Protein AF-0000000083391528 (afdb_homodimer)

Organism: Coprinellus micaceus (NCBI:txid71717)

pLDDT: mean 95.0, std 5.49, range [57.72, 98.94]

Foldseek 3Di:
DDPVLLPPAA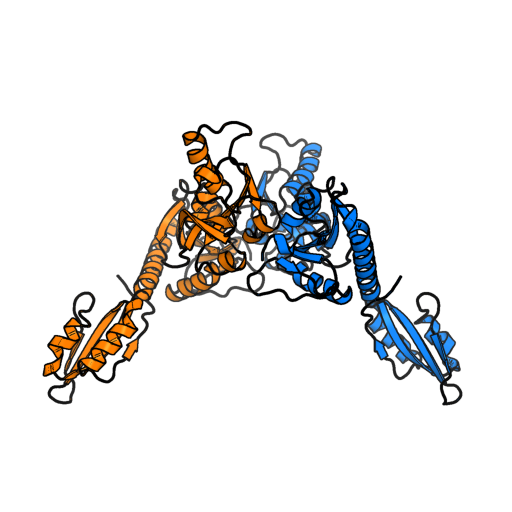EEEAAQDDPRRVVVVLLCVLLVFAWDDDPPDQWTATDPGSHIYGHDHLLCFLVCQLVPVHFKYKHKPLSCVLNVNVVFKDFLDFQPAPKWFWFKKAAPPDPDQAVLSQFQWEEEEQSQVLVCVVSVVSCVVVVQDDNSGYHYHYDNDPRLCCVVVVNGRIYIDIGDPCPVNVVSRMDGRGTSDIMGMTMMHTPDDDDVVCVVVVVSSSQSSVFQSVLQQKKKKKWKDFLVLCVVLCVLAQAPPGWDWADDPPPRMIMTIHIDGPVCVVVSVVSCVVSPIPPMDIGRGSGDRD/DDPVLLPPAAEEEAAQDDPRRVVVVLLCVLLVFAWDDDPPDQWTATDPGSHIYGHDHLLCFLVCQLVPVHFKYKHKPLSCVLNVNVVFKDFLDFQPAPKWFWFKKAAPPDPDQAVLSQFQWEEEEQSQVLVCVVQVVSCVVVVQDDNSGYHYHYDNDPRLCCVVVVNGRIYIDIGDPCPVQVVSRMDGRGTSDIMGMTMMHTPDDDDVVCVVVVVSSSQSSVFQSVLQQKKKKKWKDFLVLCVVLCVLAQAPPGWDWADDPPPRMIMIIHIDGPVCVVVSVVSCVVSPIHPMDIGRGSGDRD

Secondary structure (DSSP, 8-state):
--HHHHTTPEEEEEE-SHHHHHHHHHHHHHTT--B---TT-SEEEBSSSSEEEEEE-GGGHHHHHHTTSSSEEEEEHHHHHHTT-TTTEEEEEE-S-S-EEEEEEEETTSS--SHHHHTTSEEEES-HHHHHHHHHHHHHHHT--GGGS-EEEE-SS-GGGTTTTTS-SEEEEEESSSHHHHHTTEEEEEEEEEE-EEEEEESS-S-GGGHHHHHHHHHHHHHHHHHHTEEEEEEEEEGGGHHHHHHH---SS--EEEE-SSTTEEEEEEEEEGGGHHHHHHHHHHTT-EEEEEEE------/--HHHHTTPEEEEEE-SHHHHHHHHHHHHHTT--B---TT-SEEEBSSSSEEEEEE-GGGHHHHHHTTSSSEEEEEHHHHHHTT-TTTEEEEEE-S-S-EEEEEEEETTSS--SHHHHTTSEEEES-HHHHHHHHHHHHHHHT--GGGS-EEEE-SS-GGGTTTTTS-SEEEEEESSSHHHHHTTEEEEEEEEEE-EEEEEESS-S-GGGHHHHHHHHHHHHHHHHHHTEEEEEEEEEGGGHHHHHHH---SS--EEEE-SSTTEEEEEEEEEGGGHHHHHHHHHHTT-EEEEEEE------

Sequence (604 aa):
MHAETLKGRLLFAIPKKGRLYEKCMTLLAGADIQFRRPNRLDVCVALNHPIALVFLPAADIPSFVGKGNVDLGITGHDVILEAGMENYVTEELRLGFGKCALQVQVPEESSIKTVEQLAGKRVVTSFENLSEKYFGDIDARLGFQGEGKTKIEYVGGSVEAACSLGLADGIVDLVESGETMRAAGLHAISTVLETEAVLIRSTTIKHPEHQSIINLITKRIAGVIAASKYVVIEYNVRRSGLEVTTRITPGRRAPTISALEEPDWCAVSAMVEKKKSAQVMDELVKAGAEDILVFNLDNCRVMHAETLKGRLLFAIPKKGRLYEKCMTLLAGADIQFRRPNRLDVCVALNHPIALVFLPAADIPSFVGKGNVDLGITGHDVILEAGMENYVTEELRLGFGKCALQVQVPEESSIKTVEQLAGKRVVTSFENLSEKYFGDIDARLGFQGEGKTKIEYVGGSVEAACSLGLADGIVDLVESGETMRAAGLHAISTVLETEAVLIRSTTIKHPEHQSIINLITKRIAGVIAASKYVVIEYNVRRSGLEVTTRITPGRRAPTISALEEPDWCAVSAMVEKKKSAQVMDELVKAGAEDILVFNLDNCRV

InterPro domains:
  IPR001348 ATP phosphoribosyltransferase HisG [PTHR21403] (5-301)
  IPR011322 Nitrogen regulatory PII-like, alpha/beta [SSF54913] (229-301)
  IPR013115 Histidine biosynthesis HisG, C-terminal [PF08029] (227-299)
  IPR013115 Histidine biosynthesis HisG, C-terminal [TIGR03455] (207-301)
  IPR013820 ATP phosphoribosyltransferase, catalytic domain [PF01634] (58-221)
  IPR013820 ATP phosphoribosyltransferase, catalytic domain [TIGR00070] (11-200)
  IPR015867 Nitrogen regulatory protein PII/ATP phosphoribosyltransferase, C-terminal [G3DSA:3.30.70.120] (230-296)
  IPR018198 ATP phosphoribosyltransferase, conserved site [PS01316] (160-181)
  IPR020621 ATP phosphoribosyltransferase HisG, long form [MF_00079] (9-302)

Structure (mmCIF, N/CA/C/O backbone):
data_AF-0000000083391528-model_v1
#
loop_
_entity.id
_entity.type
_entity.pdbx_description
1 polymer 'ATP phosphoribosyltransferase'
#
loop_
_atom_site.group_PDB
_atom_site.id
_atom_site.type_symbol
_atom_site.label_atom_id
_atom_site.label_alt_id
_atom_site.label_comp_id
_atom_site.label_asym_id
_atom_site.label_entity_id
_atom_site.label_seq_id
_atom_site.pdbx_PDB_ins_code
_atom_site.Cartn_x
_atom_site.Cartn_y
_atom_site.Cartn_z
_atom_site.occupancy
_atom_site.B_iso_or_equiv
_atom_site.auth_seq_id
_atom_site.auth_comp_id
_atom_site.auth_asym_id
_atom_site.auth_atom_id
_atom_site.pdbx_PDB_model_num
ATOM 1 N N . MET A 1 1 ? 21.672 6.172 -6.066 1 57.72 1 MET A N 1
ATOM 2 C CA . MET A 1 1 ? 22.25 7.402 -5.516 1 57.72 1 MET A CA 1
ATOM 3 C C . MET A 1 1 ? 23.281 7.09 -4.441 1 57.72 1 MET A C 1
ATOM 5 O O . MET A 1 1 ? 23.094 6.176 -3.639 1 57.72 1 MET A O 1
ATOM 9 N N . HIS A 1 2 ? 24.5 7.578 -4.594 1 62.72 2 HIS A N 1
ATOM 10 C CA . HIS A 1 2 ? 25.609 7.289 -3.701 1 62.72 2 HIS A CA 1
ATOM 11 C C . HIS A 1 2 ? 25.422 7.957 -2.344 1 62.72 2 HIS A C 1
ATOM 13 O O . HIS A 1 2 ? 24.906 9.078 -2.268 1 62.72 2 HIS A O 1
ATOM 19 N N . ALA A 1 3 ? 25.516 7.18 -1.235 1 61.66 3 ALA A N 1
ATOM 20 C CA . ALA A 1 3 ? 25.453 7.688 0.133 1 61.66 3 ALA A CA 1
ATOM 21 C C . ALA A 1 3 ? 26.172 9.031 0.245 1 61.66 3 ALA A C 1
ATOM 23 O O . ALA A 1 3 ? 25.734 9.906 1.005 1 61.66 3 ALA A O 1
ATOM 24 N N . GLU A 1 4 ? 27.109 9.203 -0.591 1 70.25 4 GLU A N 1
ATOM 25 C CA . GLU A 1 4 ? 27.922 10.422 -0.565 1 70.25 4 GLU A CA 1
ATOM 26 C C . GLU A 1 4 ? 27.094 11.633 -1.006 1 70.25 4 GLU A C 1
ATOM 28 O O . GLU A 1 4 ? 27.344 12.758 -0.563 1 70.25 4 GLU A O 1
ATOM 33 N N . THR A 1 5 ? 26.078 11.297 -1.724 1 79.44 5 THR A N 1
ATOM 34 C CA . THR A 1 5 ? 25.25 12.383 -2.246 1 79.44 5 THR A CA 1
ATOM 35 C C . THR A 1 5 ? 24.359 12.961 -1.15 1 79.44 5 THR A C 1
ATOM 37 O O . THR A 1 5 ? 23.938 14.117 -1.229 1 79.44 5 THR A O 1
ATOM 40 N N . LEU A 1 6 ? 24.219 12.227 -0.09 1 87.81 6 LEU A N 1
ATOM 41 C CA . LEU A 1 6 ? 23.297 12.633 0.957 1 87.81 6 LEU A CA 1
ATOM 42 C C . LEU A 1 6 ? 24.031 13.305 2.109 1 87.81 6 LEU A C 1
ATOM 44 O O . LEU A 1 6 ? 23.422 13.93 2.973 1 87.81 6 LEU A O 1
ATOM 48 N N . LYS A 1 7 ? 25.359 13.258 2.008 1 85.88 7 LYS A N 1
ATOM 49 C CA . LYS A 1 7 ? 26.156 13.797 3.107 1 85.88 7 LYS A CA 1
ATOM 50 C C . LYS A 1 7 ? 25.938 15.297 3.273 1 85.88 7 LYS A C 1
ATOM 52 O O . LYS A 1 7 ? 25.953 16.047 2.293 1 85.88 7 LYS A O 1
ATOM 57 N N . GLY A 1 8 ? 25.625 15.711 4.5 1 90.44 8 GLY A N 1
ATOM 58 C CA . GLY A 1 8 ? 25.469 17.125 4.832 1 90.44 8 GLY A CA 1
ATOM 59 C C . GLY A 1 8 ? 24.094 17.656 4.504 1 90.44 8 GLY A C 1
ATOM 60 O O . GLY A 1 8 ? 23.797 18.828 4.785 1 90.44 8 GLY A O 1
ATOM 61 N N . ARG A 1 9 ? 23.297 16.859 3.951 1 95.56 9 ARG A N 1
ATOM 62 C CA . ARG A 1 9 ? 21.984 17.328 3.559 1 95.56 9 ARG A CA 1
ATOM 63 C C . ARG A 1 9 ? 20.938 16.984 4.617 1 95.56 9 ARG A C 1
ATOM 65 O O . ARG A 1 9 ? 21.031 15.953 5.281 1 95.56 9 ARG A O 1
ATOM 72 N N . LEU A 1 10 ? 20 17.922 4.793 1 97.38 10 LEU A N 1
ATOM 73 C CA . LEU A 1 10 ? 18.828 17.625 5.609 1 97.38 10 LEU A CA 1
ATOM 74 C C . LEU A 1 10 ? 17.938 16.594 4.934 1 97.38 10 LEU A C 1
ATOM 76 O O . LEU A 1 10 ? 17.578 16.734 3.766 1 97.38 10 LEU A O 1
ATOM 80 N N . LEU A 1 11 ? 17.672 15.523 5.613 1 97.06 11 LEU A N 1
ATOM 81 C CA . LEU A 1 11 ? 16.781 14.5 5.078 1 97.06 11 LEU A CA 1
ATOM 82 C C . LEU A 1 11 ? 15.336 14.812 5.43 1 97.06 11 LEU A C 1
ATOM 84 O O . LEU A 1 11 ? 15 15 6.602 1 97.06 11 LEU A O 1
ATOM 88 N N . PHE A 1 12 ? 14.492 14.922 4.43 1 98.38 12 PHE A N 1
ATOM 89 C CA . PHE A 1 12 ? 13.086 15.273 4.559 1 98.38 12 PHE A CA 1
ATOM 90 C C . PHE A 1 12 ? 12.195 14.164 4.012 1 98.38 12 PHE A C 1
ATOM 92 O O . PHE A 1 12 ? 12.086 13.992 2.797 1 98.38 12 PHE A O 1
ATOM 99 N N . ALA A 1 13 ? 11.508 13.43 4.902 1 98.31 13 ALA A N 1
ATOM 100 C CA . ALA A 1 13 ? 10.695 12.289 4.512 1 98.31 13 ALA A CA 1
ATOM 101 C C . ALA A 1 13 ? 9.305 12.734 4.055 1 98.31 13 ALA A C 1
ATOM 103 O O . ALA A 1 13 ? 8.625 13.484 4.758 1 98.31 13 ALA A O 1
ATOM 104 N N . ILE A 1 14 ? 8.898 12.234 2.871 1 98.38 14 ILE A N 1
ATOM 105 C CA . ILE A 1 14 ? 7.621 12.547 2.248 1 98.38 14 ILE A CA 1
ATOM 106 C C . ILE A 1 14 ? 6.859 11.25 1.96 1 98.38 14 ILE A C 1
ATOM 108 O O . ILE A 1 14 ? 7.441 10.273 1.477 1 98.38 14 ILE A O 1
ATOM 112 N N . PRO A 1 15 ? 5.527 11.203 2.312 1 97.94 15 PRO A N 1
ATOM 113 C CA . PRO A 1 15 ? 4.762 10.031 1.884 1 97.94 15 PRO A CA 1
ATOM 114 C C . PRO A 1 15 ? 4.914 9.734 0.394 1 97.94 15 PRO A C 1
ATOM 116 O O . PRO A 1 15 ? 4.789 10.641 -0.434 1 97.94 15 PRO A O 1
ATOM 119 N N . LYS A 1 16 ? 5.125 8.469 -0.006 1 96.06 16 LYS A N 1
ATOM 120 C CA . LYS A 1 16 ? 5.52 8.141 -1.374 1 96.06 16 LYS A CA 1
ATOM 121 C C . LYS A 1 16 ? 4.301 7.926 -2.264 1 96.06 16 LYS A C 1
ATOM 123 O O . LYS A 1 16 ? 4.41 7.93 -3.49 1 96.06 16 LYS A O 1
ATOM 128 N N . LYS A 1 17 ? 3.146 7.707 -1.682 1 92.06 17 LYS A N 1
ATOM 129 C CA . LYS A 1 17 ? 1.958 7.441 -2.484 1 92.06 17 LYS A CA 1
ATOM 130 C C . LYS A 1 17 ? 0.688 7.84 -1.738 1 92.06 17 LYS A C 1
ATOM 132 O O . LYS A 1 17 ? 0.744 8.219 -0.567 1 92.06 17 LYS A O 1
ATOM 137 N N . GLY A 1 18 ? -0.388 7.84 -2.502 1 88.56 18 GLY A N 1
ATOM 138 C CA . GLY A 1 18 ? -1.688 8.078 -1.896 1 88.56 18 GLY A CA 1
ATOM 139 C C . GLY A 1 18 ? -2.07 9.539 -1.853 1 88.56 18 GLY A C 1
ATOM 140 O O . GLY A 1 18 ? -1.408 10.383 -2.467 1 88.56 18 GLY A O 1
ATOM 141 N N . ARG A 1 19 ? -3.113 9.875 -1.077 1 86.25 19 ARG A N 1
ATOM 142 C CA . ARG A 1 19 ? -3.691 11.219 -1.027 1 86.25 19 ARG A CA 1
ATOM 143 C C . ARG A 1 19 ? -2.736 12.203 -0.362 1 86.25 19 ARG A C 1
ATOM 145 O O . ARG A 1 19 ? -2.678 13.375 -0.744 1 86.25 19 ARG A O 1
ATOM 152 N N . LEU A 1 20 ? -1.975 11.672 0.569 1 95.38 20 LEU A N 1
ATOM 153 C CA . LEU A 1 20 ? -1.032 12.555 1.243 1 95.38 20 LEU A CA 1
ATOM 154 C C . LEU A 1 20 ? 0.076 12.992 0.292 1 95.38 20 LEU A C 1
ATOM 156 O O . LEU A 1 20 ? 0.534 14.133 0.35 1 95.38 20 LEU A O 1
ATOM 160 N N . TYR A 1 21 ? 0.462 12.086 -0.618 1 96.62 21 TYR A N 1
ATOM 161 C CA . TYR A 1 21 ? 1.57 12.359 -1.526 1 96.62 21 TYR A CA 1
ATOM 162 C C . TYR A 1 21 ? 1.265 13.555 -2.416 1 96.62 21 TYR A C 1
ATOM 164 O O . TYR A 1 21 ? 2.074 14.484 -2.521 1 96.62 21 TYR A O 1
ATOM 172 N N . GLU A 1 22 ? 0.07 13.578 -3.004 1 94.81 22 GLU A N 1
ATOM 173 C CA . GLU A 1 22 ? -0.307 14.641 -3.934 1 94.81 22 GLU A CA 1
ATOM 174 C C . GLU A 1 22 ? -0.333 16 -3.24 1 94.81 22 GLU A C 1
ATOM 176 O O . GLU A 1 22 ? 0.142 17 -3.791 1 94.81 22 GLU A O 1
ATOM 181 N N . LYS A 1 23 ? -0.872 16.047 -2.094 1 95.94 23 LYS A N 1
ATOM 182 C CA . LYS A 1 23 ? -0.938 17.281 -1.324 1 95.94 23 LYS A CA 1
ATOM 183 C C . LYS A 1 23 ? 0.451 17.719 -0.872 1 95.94 23 LYS A C 1
ATOM 185 O O . LYS A 1 23 ? 0.744 18.922 -0.825 1 95.94 23 LYS A O 1
ATOM 190 N N . CYS A 1 24 ? 1.301 16.781 -0.585 1 97.75 24 CYS A N 1
ATOM 191 C CA . CYS A 1 24 ? 2.67 17.094 -0.185 1 97.75 24 CYS A CA 1
ATOM 192 C C . CYS A 1 24 ? 3.449 17.703 -1.339 1 97.75 24 CYS A C 1
ATOM 194 O O . CYS A 1 24 ? 4.23 18.641 -1.138 1 97.75 24 CYS A O 1
ATOM 196 N N . MET A 1 25 ? 3.209 17.203 -2.537 1 96.56 25 MET A N 1
ATOM 197 C CA . MET A 1 25 ? 3.895 17.75 -3.703 1 96.56 25 MET A CA 1
ATOM 198 C C . MET A 1 25 ? 3.537 19.219 -3.906 1 96.56 25 MET A C 1
ATOM 200 O O . MET A 1 25 ? 4.41 20.047 -4.18 1 96.56 25 MET A O 1
ATOM 204 N N . THR A 1 26 ? 2.295 19.531 -3.711 1 94.19 26 THR A N 1
ATOM 205 C CA . THR A 1 26 ? 1.833 20.906 -3.834 1 94.19 26 THR A CA 1
ATOM 206 C C . THR A 1 26 ? 2.443 21.781 -2.742 1 94.19 26 THR A C 1
ATOM 208 O O . THR A 1 26 ? 2.857 22.906 -3.006 1 94.19 26 THR A O 1
ATOM 211 N N . LEU A 1 27 ? 2.465 21.266 -1.608 1 96.38 27 LEU A N 1
ATOM 212 C CA . LEU A 1 27 ? 3.02 21.984 -0.462 1 96.38 27 LEU A CA 1
ATOM 213 C C . LEU A 1 27 ? 4.496 22.297 -0.681 1 96.38 27 LEU A C 1
ATOM 215 O O . LEU A 1 27 ? 4.941 23.406 -0.416 1 96.38 27 LEU A O 1
ATOM 219 N N . LEU A 1 28 ? 5.277 21.297 -1.131 1 97.31 28 LEU A N 1
ATOM 220 C CA . LEU A 1 28 ? 6.703 21.469 -1.373 1 97.31 28 LEU A CA 1
ATOM 221 C C . LEU A 1 28 ? 6.945 22.516 -2.459 1 97.31 28 LEU A C 1
ATOM 223 O O . LEU A 1 28 ? 7.855 23.344 -2.342 1 97.31 28 LEU A O 1
ATOM 227 N N . ALA A 1 29 ? 6.141 22.422 -3.484 1 95.62 29 ALA A N 1
ATOM 228 C CA . ALA A 1 29 ? 6.246 23.422 -4.551 1 95.62 29 ALA A CA 1
ATOM 229 C C . ALA A 1 29 ? 5.988 24.828 -4.016 1 95.62 29 ALA A C 1
ATOM 231 O O . ALA A 1 29 ? 6.73 25.766 -4.328 1 95.62 29 ALA A O 1
ATOM 232 N N . GLY A 1 30 ? 4.988 25 -3.246 1 94.25 30 GLY A N 1
ATOM 233 C CA . GLY A 1 30 ? 4.668 26.297 -2.645 1 94.25 30 GLY A CA 1
ATOM 234 C C . GLY A 1 30 ? 5.75 26.797 -1.709 1 94.25 30 GLY A C 1
ATOM 235 O O . GLY A 1 30 ? 5.938 28 -1.566 1 94.25 30 GLY A O 1
ATOM 236 N N . ALA A 1 31 ? 6.406 25.891 -1.106 1 95.81 31 ALA A N 1
ATOM 237 C CA . ALA A 1 31 ? 7.469 26.25 -0.169 1 95.81 31 ALA A CA 1
ATOM 238 C C . ALA A 1 31 ? 8.797 26.438 -0.895 1 95.81 31 ALA A C 1
ATOM 240 O O . ALA A 1 31 ? 9.844 26.594 -0.258 1 95.81 31 ALA A O 1
ATOM 241 N N . ASP A 1 32 ? 8.773 26.359 -2.182 1 95.94 32 ASP A N 1
ATOM 242 C CA . ASP A 1 32 ? 9.922 26.594 -3.049 1 95.94 32 ASP A CA 1
ATOM 243 C C . ASP A 1 32 ? 11.016 25.562 -2.795 1 95.94 32 ASP A C 1
ATOM 245 O O . ASP A 1 32 ? 12.172 25.922 -2.576 1 95.94 32 ASP A O 1
ATOM 249 N N . ILE A 1 33 ? 10.625 24.375 -2.646 1 97.19 33 ILE A N 1
ATOM 250 C CA . ILE A 1 33 ? 11.547 23.25 -2.674 1 97.19 33 ILE A CA 1
ATOM 251 C C . ILE A 1 33 ? 11.516 22.578 -4.047 1 97.19 33 ILE A C 1
ATOM 253 O O . ILE A 1 33 ? 10.547 21.906 -4.391 1 97.19 33 ILE A O 1
ATOM 257 N N . GLN A 1 34 ? 12.562 22.828 -4.738 1 97.44 34 GLN A N 1
ATOM 258 C CA . GLN A 1 34 ? 12.625 22.391 -6.129 1 97.44 34 GLN A CA 1
ATOM 259 C C . GLN A 1 34 ? 13.422 21.094 -6.262 1 97.44 34 GLN A C 1
ATOM 261 O O . GLN A 1 34 ? 14.516 20.969 -5.711 1 97.44 34 GLN A O 1
ATOM 266 N N . PHE A 1 35 ? 12.836 20.109 -6.965 1 96.12 35 PHE A N 1
ATOM 267 C CA . PHE A 1 35 ? 13.516 18.828 -7.152 1 96.12 35 PHE A CA 1
ATOM 268 C C . PHE A 1 35 ? 12.961 18.109 -8.375 1 96.12 35 PHE A C 1
ATOM 270 O O . PHE A 1 35 ? 11.922 18.469 -8.906 1 96.12 35 PHE A O 1
ATOM 277 N N . ARG A 1 36 ? 13.734 17.25 -8.867 1 93.62 36 ARG A N 1
ATOM 278 C CA . ARG A 1 36 ? 13.32 16.297 -9.891 1 93.62 36 ARG A CA 1
ATOM 279 C C . ARG A 1 36 ? 13.398 14.859 -9.367 1 93.62 36 ARG A C 1
ATOM 281 O O . ARG A 1 36 ? 14.492 14.352 -9.109 1 93.62 36 ARG A O 1
ATOM 288 N N . ARG A 1 37 ? 12.266 14.312 -9.18 1 90.62 37 ARG A N 1
ATOM 289 C CA . ARG A 1 37 ? 12.25 12.93 -8.695 1 90.62 37 ARG A CA 1
ATOM 290 C C . ARG A 1 37 ? 12.43 11.953 -9.852 1 90.62 37 ARG A C 1
ATOM 292 O O . ARG A 1 37 ? 11.57 11.844 -10.719 1 90.62 37 ARG A 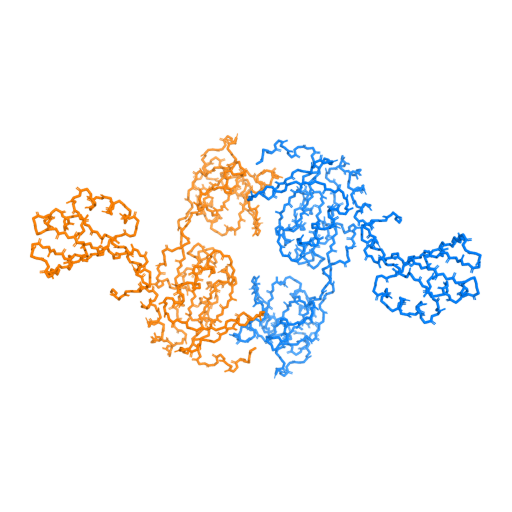O 1
ATOM 299 N N . PRO A 1 38 ? 13.602 11.297 -9.922 1 86 38 PRO A N 1
ATOM 300 C CA . PRO A 1 38 ? 13.773 10.273 -10.961 1 86 38 PRO A CA 1
ATOM 301 C C . PRO A 1 38 ? 12.797 9.109 -10.805 1 86 38 PRO A C 1
ATOM 303 O O . PRO A 1 38 ? 12.359 8.812 -9.688 1 86 38 PRO A O 1
ATOM 306 N N . ASN A 1 39 ? 12.578 8.523 -11.977 1 84.62 39 ASN A N 1
ATOM 307 C CA . ASN A 1 39 ? 11.719 7.344 -11.961 1 84.62 39 ASN A CA 1
ATOM 308 C C . ASN A 1 39 ? 12.352 6.207 -11.156 1 84.62 39 ASN A C 1
ATOM 310 O O . ASN A 1 39 ? 13.57 6.027 -11.18 1 84.62 39 ASN A O 1
ATOM 314 N N . ARG A 1 40 ? 11.742 5.523 -10.367 1 81.12 40 ARG A N 1
ATOM 315 C CA . ARG A 1 40 ? 12.117 4.281 -9.695 1 81.12 40 ARG A CA 1
ATOM 316 C C . ARG A 1 40 ? 12.945 4.562 -8.445 1 81.12 40 ARG A C 1
ATOM 318 O O . ARG A 1 40 ? 13.469 3.639 -7.824 1 81.12 40 ARG A O 1
ATOM 325 N N . LEU A 1 41 ? 13.242 5.914 -8.195 1 88.5 41 LEU A N 1
ATOM 326 C CA . LEU A 1 41 ? 14.039 6.199 -7.004 1 88.5 41 LEU A CA 1
ATOM 327 C C . LEU A 1 41 ? 13.18 6.824 -5.914 1 88.5 41 LEU A C 1
ATOM 329 O O . LEU A 1 41 ? 12.336 7.684 -6.195 1 88.5 41 LEU A O 1
ATOM 333 N N . ASP A 1 42 ? 13.539 6.387 -4.699 1 93.62 42 ASP A N 1
ATOM 334 C CA . ASP A 1 42 ? 12.781 6.898 -3.561 1 93.62 42 ASP A CA 1
ATOM 335 C C . ASP A 1 42 ? 13.586 7.957 -2.805 1 93.62 42 ASP A C 1
ATOM 337 O O . ASP A 1 42 ? 13.258 8.289 -1.662 1 93.62 42 ASP A O 1
ATOM 341 N N . VAL A 1 43 ? 14.648 8.43 -3.373 1 93.62 43 VAL A N 1
ATOM 342 C CA . VAL A 1 43 ? 15.438 9.516 -2.807 1 93.62 43 VAL A CA 1
ATOM 343 C C . VAL A 1 43 ? 15.852 10.484 -3.912 1 93.62 43 VAL A C 1
ATOM 345 O O . VAL A 1 43 ? 16.234 10.062 -5.008 1 93.62 43 VAL A O 1
ATOM 348 N N . CYS A 1 44 ? 15.766 11.758 -3.656 1 94.19 44 CYS A N 1
ATOM 349 C CA . CYS A 1 44 ? 16.281 12.75 -4.586 1 94.19 44 CYS A CA 1
ATOM 350 C C . CYS A 1 44 ? 16.734 14 -3.842 1 94.19 44 CYS A C 1
ATOM 352 O O . CYS A 1 44 ? 16.406 14.195 -2.672 1 94.19 44 CYS A O 1
ATOM 354 N N . VAL A 1 45 ? 17.562 14.766 -4.484 1 94.56 45 VAL A N 1
ATOM 355 C CA . VAL A 1 45 ? 18.125 15.961 -3.873 1 94.56 45 VAL A CA 1
ATOM 356 C C . VAL A 1 45 ? 17.406 17.203 -4.398 1 94.56 45 VAL A C 1
ATOM 358 O O . VAL A 1 45 ? 17.078 17.281 -5.582 1 94.56 45 VAL A O 1
ATOM 361 N N . ALA A 1 46 ? 17.156 18.078 -3.5 1 96.44 46 ALA A N 1
ATOM 362 C CA . ALA A 1 46 ? 16.609 19.375 -3.916 1 96.44 46 ALA A CA 1
ATOM 363 C C . ALA A 1 46 ? 17.641 20.172 -4.699 1 96.44 46 ALA A C 1
ATOM 365 O O . ALA A 1 46 ? 18.828 20.094 -4.43 1 96.44 46 ALA A O 1
ATOM 366 N N . LEU A 1 47 ? 17.188 21 -5.586 1 96.25 47 LEU A N 1
ATOM 367 C CA . LEU A 1 47 ? 18.047 21.766 -6.473 1 96.25 47 LEU A CA 1
ATOM 368 C C . LEU A 1 47 ? 18.469 23.078 -5.812 1 96.25 47 LEU A C 1
ATOM 370 O O . LEU A 1 47 ? 19.531 23.609 -6.121 1 96.25 47 LEU A O 1
ATOM 374 N N . ASN A 1 48 ? 17.75 23.578 -4.934 1 97.19 48 ASN A N 1
ATOM 375 C CA . ASN A 1 48 ? 17.953 24.953 -4.473 1 97.19 48 ASN A CA 1
ATOM 376 C C . ASN A 1 48 ? 18.188 25.016 -2.969 1 97.19 48 ASN A C 1
ATOM 378 O O . ASN A 1 48 ? 18.422 26.078 -2.414 1 97.19 48 ASN A O 1
ATOM 382 N N . HIS A 1 49 ? 18.109 23.859 -2.234 1 96.5 49 HIS A N 1
ATOM 383 C CA . HIS A 1 49 ? 18.391 23.766 -0.809 1 96.5 49 HIS A CA 1
ATOM 384 C C . HIS A 1 49 ? 19.25 22.531 -0.504 1 96.5 49 HIS A C 1
ATOM 386 O O . HIS A 1 49 ? 19.25 21.562 -1.272 1 96.5 49 HIS A O 1
ATOM 392 N N . PRO A 1 50 ? 20.016 22.609 0.527 1 96.88 50 PRO A N 1
ATOM 393 C CA . PRO A 1 50 ? 20.734 21.406 0.952 1 96.88 50 PRO A CA 1
ATOM 394 C C . PRO A 1 50 ? 19.812 20.375 1.619 1 96.88 50 PRO A C 1
ATOM 396 O O . PRO A 1 50 ? 20.031 20.031 2.783 1 96.88 50 PRO A O 1
ATOM 399 N N . ILE A 1 51 ? 18.875 19.922 0.87 1 97.56 51 ILE A N 1
ATOM 400 C CA . ILE A 1 51 ? 17.844 19 1.321 1 97.56 51 ILE A CA 1
ATOM 401 C C . ILE A 1 51 ? 17.812 17.781 0.399 1 97.56 51 ILE A C 1
ATOM 403 O O . ILE A 1 51 ? 17.953 17.906 -0.818 1 97.56 51 ILE A O 1
ATOM 407 N N . ALA A 1 52 ? 17.75 16.625 0.977 1 96.94 52 ALA A N 1
ATOM 408 C CA . ALA A 1 52 ? 17.391 15.414 0.252 1 96.94 52 ALA A CA 1
ATOM 409 C C . ALA A 1 52 ? 15.992 14.945 0.643 1 96.94 52 ALA A C 1
ATOM 411 O O . ALA A 1 52 ? 15.672 14.844 1.83 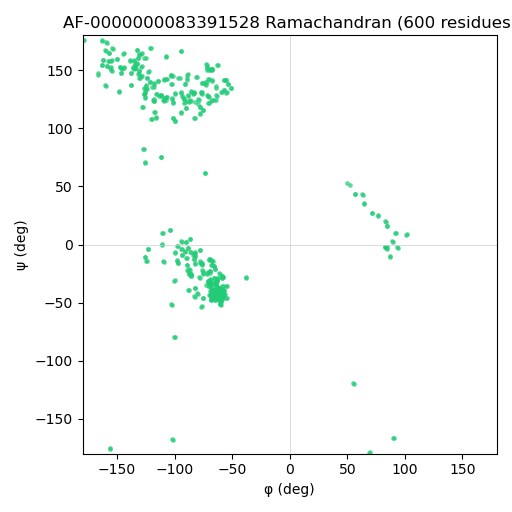1 96.94 52 ALA A O 1
ATOM 412 N N . LEU A 1 53 ? 15.164 14.773 -0.358 1 97.44 53 LEU A N 1
ATOM 413 C CA . LEU A 1 53 ? 13.836 14.227 -0.13 1 97.44 53 LEU A CA 1
ATOM 414 C C . LEU A 1 53 ? 13.859 12.703 -0.137 1 97.44 53 LEU A C 1
ATOM 416 O O . LEU A 1 53 ? 14.492 12.094 -1.001 1 97.44 53 LEU A O 1
ATOM 420 N N . VAL A 1 54 ? 13.25 12.109 0.853 1 96.62 54 VAL A N 1
ATOM 421 C CA . VAL A 1 54 ? 13.148 10.656 0.987 1 96.62 54 VAL A CA 1
ATOM 422 C C . VAL A 1 54 ? 11.68 10.242 0.949 1 96.62 54 VAL A C 1
ATOM 424 O O . VAL A 1 54 ? 10.914 10.57 1.852 1 96.62 54 VAL A O 1
ATOM 427 N N . PHE A 1 55 ? 11.32 9.531 -0.061 1 97.06 55 PHE A N 1
ATOM 428 C CA . PHE A 1 55 ? 9.938 9.102 -0.229 1 97.06 55 PHE A CA 1
ATOM 429 C C . PHE A 1 55 ? 9.711 7.75 0.442 1 97.06 55 PHE A C 1
ATOM 431 O O . PHE A 1 55 ? 10.266 6.734 0.018 1 97.06 55 PHE A O 1
ATOM 438 N N . LEU A 1 56 ? 8.82 7.695 1.456 1 97 56 LEU A N 1
ATOM 439 C CA . LEU A 1 56 ? 8.578 6.523 2.289 1 97 56 LEU A CA 1
ATOM 440 C C . LEU A 1 56 ? 7.086 6.273 2.465 1 97 56 LEU A C 1
ATOM 442 O O . LEU A 1 56 ? 6.277 7.191 2.305 1 97 56 LEU A O 1
ATOM 446 N N . PRO A 1 57 ? 6.746 4.977 2.74 1 96.44 57 PRO A N 1
ATOM 447 C CA . PRO A 1 57 ? 5.387 4.809 3.266 1 96.44 57 PRO A CA 1
ATOM 448 C C . PRO A 1 57 ? 5.117 5.684 4.484 1 96.44 57 PRO A C 1
ATOM 450 O O . PRO A 1 57 ? 5.957 5.773 5.387 1 96.44 57 PRO A O 1
ATOM 453 N N . ALA A 1 58 ? 3.949 6.27 4.504 1 97.5 58 ALA A N 1
ATOM 454 C CA . ALA A 1 58 ? 3.594 7.188 5.586 1 97.5 58 ALA A CA 1
ATOM 455 C C . ALA A 1 58 ? 3.758 6.52 6.949 1 97.5 58 ALA A C 1
ATOM 457 O O . ALA A 1 58 ? 4.211 7.148 7.906 1 97.5 58 ALA A O 1
ATOM 458 N N . ALA A 1 59 ? 3.451 5.25 6.996 1 96.88 59 ALA A N 1
ATOM 459 C CA . ALA A 1 59 ? 3.434 4.488 8.242 1 96.88 59 ALA A CA 1
ATOM 460 C C . ALA A 1 59 ? 4.832 4.387 8.844 1 96.88 59 ALA A C 1
ATOM 462 O O . ALA A 1 59 ? 4.984 4.191 10.055 1 96.88 59 ALA A O 1
ATOM 463 N N . ASP A 1 60 ? 5.906 4.574 8.086 1 97.06 60 ASP A N 1
ATOM 464 C CA . ASP A 1 60 ? 7.277 4.387 8.547 1 97.06 60 ASP A CA 1
ATOM 465 C C . ASP A 1 60 ? 7.906 5.711 8.969 1 97.06 60 ASP A C 1
ATOM 467 O O . ASP A 1 60 ? 8.914 5.73 9.68 1 97.06 60 ASP A O 1
ATOM 471 N N . ILE A 1 61 ? 7.344 6.77 8.594 1 98.25 61 ILE A N 1
ATOM 472 C CA . ILE A 1 61 ? 7.965 8.086 8.711 1 98.25 61 ILE A CA 1
ATOM 473 C C . ILE A 1 61 ? 8.148 8.445 10.18 1 98.25 61 ILE A C 1
ATOM 475 O O . ILE A 1 61 ? 9.211 8.922 10.578 1 98.25 61 ILE A O 1
ATOM 479 N N . PRO A 1 62 ? 7.191 8.164 11.07 1 98.38 62 PRO A N 1
ATOM 480 C CA . PRO A 1 62 ? 7.41 8.516 12.477 1 98.38 62 PRO A CA 1
ATOM 481 C C . PRO A 1 62 ? 8.648 7.855 13.07 1 98.38 62 PRO A C 1
ATOM 483 O O . PRO A 1 62 ? 9.414 8.5 13.789 1 98.38 62 PRO A O 1
ATOM 486 N N . SER A 1 63 ? 8.844 6.641 12.758 1 96.38 63 SER A N 1
ATOM 487 C CA . SER A 1 63 ? 9.977 5.91 13.312 1 96.38 63 SER A CA 1
ATOM 488 C C . SER A 1 63 ? 11.297 6.449 12.773 1 96.38 63 SER A C 1
ATOM 490 O O . SER A 1 63 ? 12.25 6.645 13.531 1 96.38 63 SER A O 1
ATOM 492 N N . PHE A 1 64 ? 11.367 6.727 11.484 1 96.31 64 PHE A N 1
ATOM 493 C CA . PHE A 1 64 ? 12.578 7.246 10.867 1 96.31 64 PHE A CA 1
ATOM 494 C C . PHE A 1 64 ? 12.945 8.602 11.453 1 96.31 64 PHE A C 1
ATOM 496 O O . PHE A 1 64 ? 14.125 8.891 11.688 1 96.31 64 PHE A O 1
ATOM 503 N N . VAL A 1 65 ? 11.945 9.383 11.672 1 97.31 65 VAL A N 1
ATOM 504 C CA . VAL A 1 65 ? 12.172 10.719 12.219 1 97.31 65 VAL A CA 1
ATOM 505 C C . VAL A 1 65 ? 12.492 10.625 13.703 1 97.31 65 VAL A C 1
ATOM 507 O O . VAL A 1 65 ? 13.469 11.227 14.172 1 97.31 65 VAL A O 1
ATOM 510 N N . GLY A 1 66 ? 11.719 9.844 14.398 1 96.75 66 GLY A N 1
ATOM 511 C CA . GLY A 1 66 ? 11.898 9.719 15.836 1 96.75 66 GLY A CA 1
ATOM 512 C C . GLY A 1 66 ? 13.25 9.156 16.219 1 96.75 66 GLY A C 1
ATOM 513 O O . GLY A 1 66 ? 13.859 9.594 17.203 1 96.75 66 GLY A O 1
ATOM 514 N N . LYS A 1 67 ? 13.734 8.219 15.438 1 92.81 67 LYS A N 1
ATOM 515 C CA . LYS A 1 67 ? 15.008 7.57 15.727 1 92.81 67 LYS A CA 1
ATOM 516 C C . LYS A 1 67 ? 16.172 8.422 15.234 1 92.81 67 LYS A C 1
ATOM 518 O O . LYS A 1 67 ? 17.344 8.109 15.516 1 92.81 67 LYS A O 1
ATOM 523 N N . GLY A 1 68 ? 15.867 9.422 14.492 1 92.56 68 GLY A N 1
ATOM 524 C CA . GLY A 1 68 ? 16.891 10.367 14.078 1 92.56 68 GLY A CA 1
ATOM 525 C C . GLY A 1 68 ? 17.531 10.016 12.75 1 92.56 68 GLY A C 1
ATOM 526 O O . GLY A 1 68 ? 18.531 10.633 12.352 1 92.56 68 GLY A O 1
ATOM 527 N N . ASN A 1 69 ? 17 9.062 12.016 1 91.12 69 ASN A N 1
ATOM 528 C CA . ASN A 1 69 ? 17.516 8.68 10.711 1 91.12 69 ASN A CA 1
ATOM 529 C C . ASN A 1 69 ? 17.141 9.703 9.641 1 91.12 69 ASN A C 1
ATOM 531 O O . ASN A 1 69 ? 17.797 9.781 8.594 1 91.12 69 ASN A O 1
ATOM 535 N N . VAL A 1 70 ? 16.078 10.43 9.875 1 95.44 70 VAL A N 1
ATOM 536 C CA . VAL A 1 70 ? 15.57 11.5 9.023 1 95.44 70 VAL A CA 1
ATOM 537 C C . VAL A 1 70 ? 15.273 12.734 9.867 1 95.44 70 VAL A C 1
ATOM 539 O O . VAL A 1 70 ? 14.883 12.617 11.031 1 95.44 70 VAL A O 1
ATOM 542 N N . ASP A 1 71 ? 15.469 13.875 9.305 1 97 71 ASP A N 1
ATOM 543 C CA . ASP A 1 71 ? 15.438 15.094 10.102 1 97 71 ASP A CA 1
ATOM 544 C C . ASP A 1 71 ? 14.023 15.656 10.195 1 97 71 ASP A C 1
ATOM 546 O O . ASP A 1 71 ? 13.648 16.234 11.219 1 97 71 ASP A O 1
ATOM 550 N N . LEU A 1 72 ? 13.305 15.602 9.141 1 98 72 LEU A N 1
ATOM 551 C CA . LEU A 1 72 ? 11.953 16.141 8.992 1 98 72 LEU A CA 1
ATOM 552 C C . LEU A 1 72 ? 11.055 15.156 8.266 1 98 72 LEU A C 1
ATOM 554 O O . LEU A 1 72 ? 11.531 14.328 7.477 1 98 72 LEU A O 1
ATOM 558 N N . GLY A 1 73 ? 9.789 15.203 8.531 1 98.56 73 GLY A N 1
ATOM 559 C CA . GLY A 1 73 ? 8.867 14.328 7.828 1 98.56 73 GLY A CA 1
ATOM 560 C C . GLY A 1 73 ? 7.434 14.828 7.844 1 98.56 73 GLY A C 1
ATOM 561 O O . GLY A 1 73 ? 7.062 15.633 8.695 1 98.56 73 GLY A O 1
ATOM 562 N N . ILE A 1 74 ? 6.691 14.461 6.875 1 98.81 74 ILE A N 1
ATOM 563 C CA . ILE A 1 74 ? 5.25 14.68 6.844 1 98.81 74 ILE A CA 1
ATOM 564 C C . ILE A 1 74 ? 4.523 13.336 6.953 1 98.81 74 ILE A C 1
ATOM 566 O O . ILE A 1 74 ? 4.855 12.383 6.25 1 98.81 74 ILE A O 1
ATOM 570 N N . THR A 1 75 ? 3.617 13.219 7.836 1 98.62 75 THR A N 1
ATOM 571 C CA . THR A 1 75 ? 2.779 12.039 8.023 1 98.62 75 THR A CA 1
ATOM 572 C C . THR A 1 75 ? 1.471 12.406 8.711 1 98.62 75 THR A C 1
ATOM 574 O O . THR A 1 75 ? 1.129 13.586 8.82 1 98.62 75 THR A O 1
ATOM 577 N N . GLY A 1 76 ? 0.691 11.445 9.023 1 98.5 76 GLY A N 1
ATOM 578 C CA . GLY A 1 76 ? -0.531 11.688 9.773 1 98.5 76 GLY A CA 1
ATOM 579 C C . GLY A 1 76 ? -0.333 11.633 11.273 1 98.5 76 GLY A C 1
ATOM 580 O O . GLY A 1 76 ? 0.443 10.82 11.773 1 98.5 76 GLY A O 1
ATOM 581 N N . HIS A 1 77 ? -1.109 12.492 11.945 1 98.75 77 HIS A N 1
ATOM 582 C CA . HIS A 1 77 ? -1.101 12.438 13.406 1 98.75 77 HIS A CA 1
ATOM 583 C C . HIS A 1 77 ? -1.489 11.047 13.906 1 98.75 77 HIS A C 1
ATOM 585 O O . HIS A 1 77 ? -0.914 10.555 14.875 1 98.75 77 HIS A O 1
ATOM 591 N N . ASP A 1 78 ? -2.459 10.438 13.25 1 98.56 78 ASP A N 1
ATOM 592 C CA . ASP A 1 78 ? -2.893 9.086 13.578 1 98.56 78 ASP A CA 1
ATOM 593 C C . ASP A 1 78 ? -1.739 8.094 13.438 1 98.56 78 ASP A C 1
ATOM 595 O O . ASP A 1 78 ? -1.602 7.176 14.25 1 98.56 78 ASP A O 1
ATOM 599 N N . VAL A 1 79 ? -0.92 8.281 12.445 1 98.31 79 VAL A N 1
ATOM 600 C CA . VAL A 1 79 ? 0.181 7.375 12.141 1 98.31 79 VAL A CA 1
ATOM 601 C C . VAL A 1 79 ? 1.23 7.445 13.25 1 98.31 79 VAL A C 1
ATOM 603 O O . VAL A 1 79 ? 1.787 6.418 13.648 1 98.31 79 VAL A O 1
ATOM 606 N N . ILE A 1 80 ? 1.505 8.633 13.758 1 98.75 80 ILE A N 1
ATOM 607 C CA . ILE A 1 80 ? 2.459 8.836 14.836 1 98.75 80 ILE A CA 1
ATOM 608 C C . ILE A 1 80 ? 2.016 8.047 16.078 1 98.75 80 ILE A C 1
ATOM 610 O O . ILE A 1 80 ? 2.807 7.316 16.672 1 98.75 80 ILE A O 1
ATOM 614 N N . LEU A 1 81 ? 0.751 8.219 16.406 1 98.69 81 LEU A N 1
ATOM 615 C CA . LEU A 1 81 ? 0.206 7.574 17.594 1 98.69 81 LEU A CA 1
ATOM 616 C C . LEU A 1 81 ? 0.176 6.059 17.422 1 98.69 81 LEU A C 1
ATOM 618 O O . LEU A 1 81 ? 0.519 5.316 18.344 1 98.69 81 LEU A O 1
ATOM 622 N N . GLU A 1 82 ? -0.232 5.559 16.266 1 98.56 82 GLU A N 1
ATOM 623 C CA . GLU A 1 82 ? -0.281 4.125 16 1 98.56 82 GLU A CA 1
ATOM 624 C C . GLU A 1 82 ? 1.102 3.49 16.125 1 98.56 82 GLU A C 1
ATOM 626 O O . GLU A 1 82 ? 1.23 2.355 16.594 1 98.56 82 GLU A O 1
ATOM 631 N N . ALA A 1 83 ? 2.109 4.277 15.664 1 97.69 83 ALA A N 1
ATOM 632 C CA . ALA A 1 83 ? 3.482 3.779 15.695 1 97.69 83 ALA A CA 1
ATOM 633 C C . ALA A 1 83 ? 4.066 3.881 17.109 1 97.69 83 ALA A C 1
ATOM 635 O O . ALA A 1 83 ? 5.188 3.428 17.344 1 97.69 83 ALA A O 1
ATOM 636 N N . GLY A 1 84 ? 3.373 4.445 18.047 1 97.94 84 GLY A N 1
ATOM 637 C CA . GLY A 1 84 ? 3.881 4.648 19.391 1 97.94 84 GLY A CA 1
ATOM 638 C C . GLY A 1 84 ? 5.062 5.602 19.453 1 97.94 84 GLY A C 1
ATOM 639 O O . GLY A 1 84 ? 5.988 5.406 20.234 1 97.94 84 GLY A O 1
ATOM 640 N N . MET A 1 85 ? 5.047 6.609 18.594 1 98 85 MET A N 1
ATOM 641 C CA . MET A 1 85 ? 6.219 7.465 18.453 1 98 85 MET A CA 1
ATOM 642 C C . MET A 1 85 ? 5.953 8.859 19.016 1 98 85 MET A C 1
ATOM 644 O O . MET A 1 85 ? 6.75 9.773 18.812 1 98 85 MET A O 1
ATOM 648 N N . GLU A 1 86 ? 4.848 9.055 19.703 1 97.56 86 GLU A N 1
ATOM 649 C CA . GLU A 1 86 ? 4.426 10.375 20.156 1 97.56 86 GLU A CA 1
ATOM 650 C C . GLU A 1 86 ? 5.477 11.008 21.062 1 97.56 86 GLU A C 1
ATOM 652 O O . GLU A 1 86 ? 5.609 12.234 21.094 1 97.56 86 GLU A O 1
ATOM 657 N N . ASN A 1 87 ? 6.285 10.219 21.766 1 97.62 87 ASN A N 1
ATOM 658 C CA . ASN A 1 87 ? 7.297 10.766 22.656 1 97.62 87 ASN A CA 1
ATOM 659 C C . ASN A 1 87 ? 8.633 10.969 21.953 1 97.62 87 ASN A C 1
ATOM 661 O O . ASN A 1 87 ? 9.555 11.555 22.516 1 97.62 87 ASN A O 1
ATOM 665 N N . TYR A 1 88 ? 8.711 10.547 20.766 1 97.81 88 TYR A N 1
ATOM 666 C CA . TYR A 1 88 ? 9.984 10.578 20.047 1 97.81 88 TYR A CA 1
ATOM 667 C C . TYR A 1 88 ? 9.961 11.617 18.938 1 97.81 88 TYR A C 1
ATOM 669 O O . TYR A 1 88 ? 11.008 11.992 18.406 1 97.81 88 TYR A O 1
ATOM 677 N N . VAL A 1 89 ? 8.758 12.086 18.625 1 98.06 89 VAL A N 1
ATOM 678 C CA . VAL A 1 89 ? 8.656 13.102 17.578 1 98.06 89 VAL A CA 1
ATOM 679 C C . VAL A 1 89 ? 7.961 14.344 18.125 1 98.06 89 VAL A C 1
ATOM 681 O O . VAL A 1 89 ? 7.141 14.25 19.047 1 98.06 89 VAL A O 1
ATOM 684 N N . THR A 1 90 ? 8.328 15.484 17.609 1 97.75 90 THR A N 1
ATOM 685 C CA . THR A 1 90 ? 7.668 16.766 17.844 1 97.75 90 THR A CA 1
ATOM 686 C C . THR A 1 90 ? 6.902 17.219 16.609 1 97.75 90 THR A C 1
ATOM 688 O O . THR A 1 90 ? 7.461 17.25 15.508 1 97.75 90 THR A O 1
ATOM 691 N N . GLU A 1 91 ? 5.613 17.484 16.781 1 97.81 91 GLU A N 1
ATOM 692 C CA . GLU A 1 91 ? 4.836 18.047 15.68 1 97.81 91 GLU A CA 1
ATOM 693 C C . GLU A 1 91 ? 5.109 19.547 15.531 1 97.81 91 GLU A C 1
ATOM 695 O O . GLU A 1 91 ? 4.699 20.344 16.375 1 97.81 91 GLU A O 1
ATOM 700 N N . GLU A 1 92 ? 5.723 19.938 14.469 1 96.31 92 GLU A N 1
ATOM 701 C CA . GLU A 1 92 ? 6.102 21.312 14.219 1 96.31 92 GLU A CA 1
ATOM 702 C C . GLU A 1 92 ? 4.91 22.125 13.719 1 96.31 92 GLU A C 1
ATOM 704 O O . GLU A 1 92 ? 4.785 23.312 14.031 1 96.31 92 GLU A O 1
ATOM 709 N N . LEU A 1 93 ? 4.168 21.516 12.836 1 96.75 93 LEU A N 1
ATOM 710 C CA . LEU A 1 93 ? 3.072 22.219 12.18 1 96.75 93 LEU A CA 1
ATOM 711 C C . LEU A 1 93 ? 1.937 21.266 11.844 1 96.75 93 LEU A C 1
ATOM 713 O O . LEU A 1 93 ? 2.176 20.172 11.344 1 96.75 93 LEU A O 1
ATOM 717 N N . ARG A 1 94 ? 0.73 21.656 12.188 1 96.94 94 ARG A N 1
ATOM 718 C CA . ARG A 1 94 ? -0.443 21.047 11.578 1 96.94 94 ARG A CA 1
ATOM 719 C C . ARG A 1 94 ? -0.665 21.562 10.164 1 96.94 94 ARG A C 1
ATOM 721 O O . ARG A 1 94 ? -0.656 22.781 9.938 1 96.94 94 ARG A O 1
ATOM 728 N N . LEU A 1 95 ? -0.876 20.719 9.203 1 97.19 95 LEU A N 1
ATOM 729 C CA . LEU A 1 95 ? -0.738 21.125 7.809 1 97.19 95 LEU A CA 1
ATOM 730 C C . LEU A 1 95 ? -2.098 21.469 7.203 1 97.19 95 LEU A C 1
ATOM 732 O O . LEU A 1 95 ? -2.174 22 6.094 1 97.19 95 LEU A O 1
ATOM 736 N N . GLY A 1 96 ? -3.146 21.078 7.887 1 93 96 GLY A N 1
ATOM 737 C CA . GLY A 1 96 ? -4.473 21.516 7.484 1 93 96 GLY A CA 1
ATOM 738 C C . GLY A 1 96 ? -5.066 20.672 6.371 1 93 96 GLY A C 1
ATOM 739 O O . GLY A 1 96 ? -6.168 20.953 5.895 1 93 96 GLY A O 1
ATOM 740 N N . PHE A 1 97 ? -4.375 19.703 5.855 1 94.44 97 PHE A N 1
ATOM 741 C CA . PHE A 1 97 ? -4.938 18.766 4.891 1 94.44 97 PHE A CA 1
ATOM 742 C C . PHE A 1 97 ? -4.867 17.344 5.414 1 94.44 97 PHE A C 1
ATOM 744 O O . PHE A 1 97 ? -4.293 17.094 6.477 1 94.44 97 PHE A O 1
ATOM 751 N N . GLY A 1 98 ? -5.559 16.484 4.691 1 95.25 98 GLY A N 1
ATOM 752 C CA . GLY A 1 98 ? -5.637 15.109 5.164 1 95.25 98 GLY A CA 1
ATOM 753 C C . GLY A 1 98 ? -6.5 14.953 6.398 1 95.25 98 GLY A C 1
ATOM 754 O O . GLY A 1 98 ? -6.25 14.078 7.234 1 95.25 98 GLY A O 1
ATOM 755 N N . LYS A 1 99 ? -7.406 15.797 6.543 1 96.12 99 LYS A N 1
ATOM 756 C CA . LYS A 1 99 ? -8.312 15.742 7.691 1 96.12 99 LYS A CA 1
ATOM 757 C C . LYS A 1 99 ? -9.266 14.555 7.574 1 96.12 99 LYS A C 1
ATOM 759 O O . LYS A 1 99 ? -9.914 14.375 6.543 1 96.12 99 LYS A O 1
ATOM 764 N N . CYS A 1 100 ? -9.305 13.773 8.617 1 97.12 100 CYS A N 1
ATOM 765 C CA . CYS A 1 100 ? -10.234 12.648 8.703 1 97.12 100 CYS A CA 1
ATOM 766 C C . CYS A 1 100 ? -10.367 12.164 10.141 1 97.12 100 CYS A C 1
ATOM 768 O O . CYS A 1 100 ? -9.836 12.781 11.062 1 97.12 100 CYS A O 1
ATOM 770 N N . ALA A 1 101 ? -11.242 11.227 10.32 1 98.62 101 ALA A N 1
ATOM 771 C CA . ALA A 1 101 ? -11.492 10.695 11.656 1 98.62 101 ALA A CA 1
ATOM 772 C C . ALA A 1 101 ? -11.328 9.18 11.688 1 98.62 101 ALA A C 1
ATOM 774 O O . ALA A 1 101 ? -11.773 8.484 10.773 1 98.62 101 ALA A O 1
ATOM 775 N N . LEU A 1 102 ? -10.555 8.734 12.688 1 98.81 102 LEU A N 1
ATOM 776 C CA . LEU A 1 102 ? -10.547 7.305 12.977 1 98.81 102 LEU A CA 1
ATOM 777 C C . LEU A 1 102 ? -11.797 6.906 13.766 1 98.81 102 LEU A C 1
ATOM 779 O O . LEU A 1 102 ? -11.977 7.336 14.906 1 98.81 102 LEU A O 1
ATOM 783 N N . GLN A 1 103 ? -12.609 6.016 13.172 1 98.88 103 GLN A N 1
ATOM 784 C CA . GLN A 1 103 ? -13.914 5.793 13.773 1 98.88 103 GLN A CA 1
ATOM 785 C C . GLN A 1 103 ? -14.203 4.301 13.938 1 98.88 103 GLN A C 1
ATOM 787 O O . GLN A 1 103 ? -13.703 3.482 13.164 1 98.88 103 GLN A O 1
ATOM 792 N N . VAL A 1 104 ? -14.977 3.986 14.977 1 98.94 104 VAL A N 1
ATOM 793 C CA . VAL A 1 104 ? -15.562 2.662 15.156 1 98.94 104 VAL A CA 1
ATOM 794 C C . VAL A 1 104 ? -16.797 2.525 14.273 1 98.94 104 VAL A C 1
ATOM 796 O O . VAL A 1 104 ? -17.688 3.377 14.312 1 98.94 104 VAL A O 1
ATOM 799 N N . GLN A 1 105 ? -16.812 1.508 13.445 1 98.81 105 GLN A N 1
ATOM 800 C CA . GLN A 1 105 ? -17.906 1.312 12.492 1 98.81 105 GLN A CA 1
ATOM 801 C C . GLN A 1 105 ? -18.547 -0.064 12.664 1 98.81 105 GLN A C 1
ATOM 803 O O . GLN A 1 105 ? -17.844 -1.047 12.938 1 98.81 105 GLN A O 1
ATOM 808 N N . VAL A 1 106 ? -19.844 -0.137 12.5 1 98.69 106 VAL A N 1
ATOM 809 C CA . VAL A 1 106 ? -20.578 -1.397 12.547 1 98.69 106 VAL A CA 1
ATOM 810 C C . VAL A 1 106 ? -21.578 -1.459 11.391 1 98.69 106 VAL A C 1
ATOM 812 O O . VAL A 1 106 ? -21.922 -0.429 10.805 1 98.69 106 VAL A O 1
ATOM 815 N N . PRO A 1 107 ? -21.984 -2.668 11.039 1 97.81 107 PRO A N 1
ATOM 816 C CA . PRO A 1 107 ? -23.016 -2.764 10 1 97.81 107 PRO A CA 1
ATOM 817 C C . PRO A 1 107 ? -24.281 -1.997 10.352 1 97.81 107 PRO A C 1
ATOM 819 O O . PRO A 1 107 ? -24.703 -2.004 11.516 1 97.81 107 PRO A O 1
ATOM 822 N N . GLU A 1 108 ? -24.875 -1.362 9.344 1 97 108 GLU A N 1
ATOM 823 C CA . GLU A 1 108 ? -26.109 -0.612 9.539 1 97 108 GLU A CA 1
ATOM 824 C C . GLU A 1 108 ? -27.219 -1.506 10.086 1 97 108 GLU A C 1
ATOM 826 O O . GLU A 1 108 ? -28.031 -1.068 10.906 1 97 108 GLU A O 1
ATOM 831 N N . GLU A 1 109 ? -27.234 -2.658 9.688 1 94.81 109 GLU A N 1
ATOM 832 C CA . GLU A 1 109 ? -28.312 -3.578 10.039 1 94.81 109 GLU A CA 1
ATOM 833 C C . GLU A 1 109 ? -28.031 -4.262 11.375 1 94.81 109 GLU A C 1
ATOM 835 O O . GLU A 1 109 ? -28.891 -4.977 11.898 1 94.81 109 GLU A O 1
ATOM 840 N N . SER A 1 110 ? -26.859 -4.016 11.898 1 95.56 110 SER A N 1
ATOM 841 C CA . SER A 1 110 ? -26.484 -4.66 13.156 1 95.56 110 SER A CA 1
ATOM 842 C C . SER A 1 110 ? -27.266 -4.066 14.32 1 95.56 110 SER A C 1
ATOM 844 O O . SER A 1 110 ? -27.672 -2.906 14.281 1 95.56 110 SER A O 1
ATOM 846 N N . SER A 1 111 ? -27.469 -4.863 15.375 1 96.94 111 SER A N 1
ATOM 847 C CA . SER A 1 111 ? -28.109 -4.387 16.609 1 96.94 111 SER A CA 1
ATOM 848 C C . SER A 1 111 ? -27.125 -3.578 17.453 1 96.94 111 SER A C 1
ATOM 850 O O . SER A 1 111 ? -27.531 -2.896 18.391 1 96.94 111 SER A O 1
ATOM 852 N N . ILE A 1 112 ? -25.875 -3.707 17.156 1 98.06 112 ILE A N 1
ATOM 853 C CA . ILE A 1 112 ? -24.859 -2.955 17.859 1 98.06 112 ILE A CA 1
ATOM 854 C C . ILE A 1 112 ? -24.938 -1.479 17.484 1 98.06 112 ILE A C 1
ATOM 856 O O . ILE A 1 112 ? -24.797 -1.126 16.312 1 98.06 112 ILE A O 1
ATOM 860 N N . LYS A 1 113 ? -25.141 -0.628 18.594 1 97.44 113 LYS A N 1
ATOM 861 C CA . LYS A 1 113 ? -25.312 0.794 18.297 1 97.44 113 LYS A CA 1
ATOM 862 C C . LYS A 1 113 ? -24.297 1.634 19.078 1 97.44 113 LYS A C 1
ATOM 864 O O . LYS A 1 113 ? -24.094 2.812 18.781 1 97.44 113 LYS A O 1
ATOM 869 N N . THR A 1 114 ? -23.688 1.001 20.062 1 98.31 114 THR A N 1
ATOM 870 C CA . THR A 1 114 ? -22.719 1.711 20.891 1 98.31 114 THR A CA 1
ATOM 871 C C . THR A 1 114 ? -21.422 0.907 21.016 1 98.31 114 THR A C 1
ATOM 873 O O . THR A 1 114 ? -21.406 -0.292 20.719 1 98.31 114 THR A O 1
ATOM 876 N N . VAL A 1 115 ? -20.391 1.585 21.438 1 98.62 115 VAL A N 1
ATOM 877 C CA . VAL A 1 115 ? -19.094 0.923 21.562 1 98.62 115 VAL A CA 1
ATOM 878 C C . VAL A 1 115 ? -19.125 -0.076 22.703 1 98.62 115 VAL A C 1
ATOM 880 O O . VAL A 1 115 ? -18.438 -1.101 22.672 1 98.62 115 VAL A O 1
ATOM 883 N N . GLU A 1 116 ? -19.938 0.202 23.719 1 98.44 116 GLU A N 1
ATOM 884 C CA . GLU A 1 116 ? -20.078 -0.722 24.844 1 98.44 116 GLU A CA 1
ATOM 885 C C . GLU A 1 116 ? -20.688 -2.045 24.391 1 98.44 116 GLU A C 1
ATOM 887 O O . GLU A 1 116 ? -20.344 -3.107 24.906 1 98.44 116 GLU A O 1
ATOM 892 N N . GLN A 1 117 ? -21.609 -1.94 23.438 1 98.5 117 GLN A N 1
ATOM 893 C CA . GLN A 1 117 ? -22.234 -3.141 22.891 1 98.5 117 GLN A CA 1
ATOM 894 C C .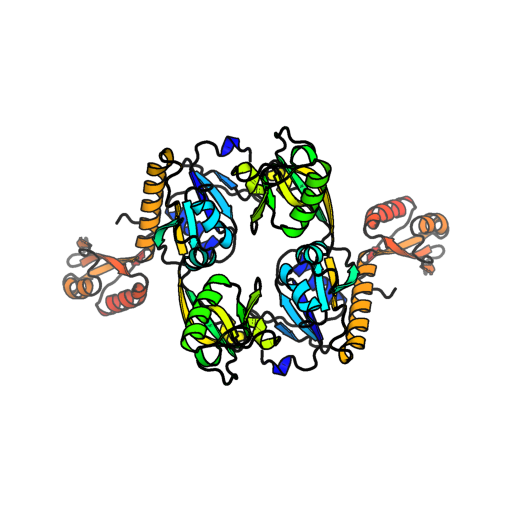 GLN A 1 117 ? -21.25 -3.926 22.016 1 98.5 117 GLN A C 1
ATOM 896 O O . GLN A 1 117 ? -21.422 -5.129 21.812 1 98.5 117 GLN A O 1
ATOM 901 N N . LEU A 1 118 ? -20.25 -3.262 21.453 1 98.75 118 LEU A N 1
ATOM 902 C CA . LEU A 1 118 ? -19.25 -3.893 20.594 1 98.75 118 LEU A CA 1
ATOM 903 C C . LEU A 1 118 ? -18.109 -4.477 21.422 1 98.75 118 LEU A C 1
ATOM 905 O O . LEU A 1 118 ? -17.484 -5.449 21.016 1 98.75 118 LEU A O 1
ATOM 909 N N . ALA A 1 119 ? -17.891 -3.879 22.609 1 98.62 119 ALA A N 1
ATOM 910 C CA . ALA A 1 119 ? -16.828 -4.363 23.5 1 98.62 119 ALA A CA 1
ATOM 911 C C . ALA A 1 119 ? -17 -5.852 23.797 1 98.62 119 ALA A C 1
ATOM 913 O O . ALA A 1 119 ? -18.125 -6.332 23.938 1 98.62 119 ALA A O 1
ATOM 914 N N . GLY A 1 120 ? -15.883 -6.531 23.844 1 98.44 120 GLY A N 1
ATOM 915 C CA . GLY A 1 120 ? -15.906 -7.965 24.094 1 98.44 120 GLY A CA 1
ATOM 916 C C . GLY A 1 120 ? -16.078 -8.789 22.828 1 98.44 120 GLY A C 1
ATOM 917 O O . GLY A 1 120 ? -15.961 -10.016 22.859 1 98.44 120 GLY A O 1
ATOM 918 N N . LYS A 1 121 ? -16.375 -8.219 21.734 1 98.38 121 LYS A N 1
ATOM 919 C CA . LYS A 1 121 ? -16.594 -8.906 20.469 1 98.38 121 LYS A CA 1
ATOM 920 C C . LYS A 1 121 ? -15.383 -8.789 19.547 1 98.38 121 LYS A C 1
ATOM 922 O O . LYS A 1 121 ? -14.273 -8.492 20.016 1 98.38 121 LYS A O 1
ATOM 927 N N . ARG A 1 122 ? -15.562 -9.141 18.312 1 98 122 ARG A N 1
ATOM 928 C CA . ARG A 1 122 ? -14.453 -9.156 17.359 1 98 122 ARG A CA 1
ATOM 929 C C . ARG A 1 122 ? -14.375 -7.836 16.609 1 98 122 ARG A C 1
ATOM 931 O O . ARG A 1 122 ? -15.344 -7.414 15.977 1 98 122 ARG A O 1
ATOM 938 N N . VAL A 1 123 ? -13.164 -7.172 16.594 1 98.81 123 VAL A N 1
ATOM 939 C CA . VAL A 1 123 ? -12.922 -5.91 15.898 1 98.81 123 VAL A CA 1
ATOM 940 C C . VAL A 1 123 ? -11.711 -6.051 14.977 1 98.81 123 VAL A C 1
ATOM 942 O O . VAL A 1 123 ? -10.656 -6.531 15.398 1 98.81 123 VAL A O 1
ATOM 945 N N . VAL A 1 124 ? -11.883 -5.648 13.695 1 98.38 124 VAL A N 1
ATOM 946 C CA . VAL A 1 124 ? -10.797 -5.676 12.727 1 98.38 124 VAL A CA 1
ATOM 947 C C . VAL A 1 124 ? -10.359 -4.25 12.398 1 98.38 124 VAL A C 1
ATOM 949 O O . VAL A 1 124 ? -11.188 -3.344 12.312 1 98.38 124 VAL A O 1
ATOM 952 N N . THR A 1 125 ? -9.039 -4.031 12.219 1 98.69 125 THR A N 1
ATOM 953 C CA . THR A 1 125 ? -8.516 -2.689 11.984 1 98.69 125 THR A CA 1
ATOM 954 C C . THR A 1 125 ? -7.117 -2.754 11.383 1 98.69 125 THR A C 1
ATOM 956 O O . THR A 1 125 ? -6.469 -3.801 11.414 1 98.69 125 THR A O 1
ATOM 959 N N . SER A 1 126 ? -6.762 -1.686 10.75 1 97.94 126 SER A N 1
ATOM 960 C CA . SER A 1 126 ? -5.359 -1.483 10.398 1 97.94 126 SER A CA 1
ATOM 961 C C . SER A 1 126 ? -4.633 -0.665 11.453 1 97.94 126 SER A C 1
ATOM 963 O O . SER A 1 126 ? -3.43 -0.429 11.352 1 97.94 126 SER A O 1
ATOM 965 N N . PHE A 1 127 ? -5.324 -0.196 12.445 1 98.56 127 PHE A N 1
ATOM 966 C CA . PHE A 1 127 ? -4.789 0.563 13.57 1 98.56 127 PHE A CA 1
ATOM 967 C C . PHE A 1 127 ? -4.887 -0.24 14.859 1 98.56 127 PHE A C 1
ATOM 969 O O . PHE A 1 127 ? -5.672 0.094 15.75 1 98.56 127 PHE A O 1
ATOM 976 N N . GLU A 1 128 ? -4.062 -1.152 14.984 1 98.31 128 GLU A N 1
ATOM 977 C CA . GLU A 1 128 ? -4.141 -2.152 16.047 1 98.31 128 GLU A CA 1
ATOM 978 C C . GLU A 1 128 ? -3.861 -1.53 17.422 1 98.31 128 GLU A C 1
ATOM 980 O O . GLU A 1 128 ? -4.629 -1.723 18.359 1 98.31 128 GLU A O 1
ATOM 985 N N . ASN A 1 129 ? -2.809 -0.744 17.547 1 98.31 129 ASN A N 1
ATOM 986 C CA . ASN A 1 129 ? -2.418 -0.169 18.828 1 98.31 129 ASN A CA 1
ATOM 987 C C . ASN A 1 129 ? -3.457 0.827 19.328 1 98.31 129 ASN A C 1
ATOM 989 O O . ASN A 1 129 ? -3.84 0.788 20.5 1 98.31 129 ASN A O 1
ATOM 993 N N . LEU A 1 130 ? -3.893 1.683 18.469 1 98.75 130 LEU A N 1
ATOM 994 C CA . LEU A 1 130 ? -4.895 2.672 18.844 1 98.75 130 LEU A CA 1
ATOM 995 C C . LEU A 1 130 ? -6.203 1.995 19.234 1 98.75 130 LEU A C 1
ATOM 997 O O . LEU A 1 130 ? -6.855 2.402 20.203 1 98.75 130 LEU A O 1
ATOM 1001 N N . SER A 1 131 ? -6.551 0.948 18.469 1 98.81 131 SER A N 1
ATOM 1002 C CA . SER A 1 131 ? -7.789 0.234 18.766 1 98.81 131 SER A CA 1
ATOM 1003 C C . SER A 1 131 ? -7.691 -0.539 20.062 1 98.81 131 SER A C 1
ATOM 1005 O O . SER A 1 131 ? -8.648 -0.583 20.844 1 98.81 131 SER A O 1
ATOM 1007 N N . GLU A 1 132 ? -6.559 -1.157 20.312 1 98.62 132 GLU A N 1
ATOM 1008 C CA . GLU A 1 132 ? -6.344 -1.879 21.562 1 98.62 132 GLU A CA 1
ATOM 1009 C C . GLU A 1 132 ? -6.441 -0.942 22.766 1 98.62 132 GLU A C 1
ATOM 1011 O O . GLU A 1 132 ? -7.043 -1.29 23.781 1 98.62 132 GLU A O 1
ATOM 1016 N N . LYS A 1 133 ? -5.809 0.207 22.672 1 98.44 133 LYS A N 1
ATOM 1017 C CA . LYS A 1 133 ? -5.891 1.193 23.734 1 98.44 133 LYS A CA 1
ATOM 1018 C C . LYS A 1 133 ? -7.332 1.648 23.953 1 98.44 133 LYS A C 1
ATOM 1020 O O . LYS A 1 133 ? -7.809 1.7 25.094 1 98.44 133 LYS A O 1
ATOM 1025 N N . TYR A 1 134 ? -8.008 1.97 22.891 1 98.75 134 TYR A N 1
ATOM 1026 C CA . TYR A 1 134 ? -9.375 2.475 22.938 1 98.75 134 TYR A CA 1
ATOM 1027 C C . TYR A 1 134 ? -10.312 1.456 23.578 1 98.75 134 TYR A C 1
ATOM 1029 O O . TYR A 1 134 ? -11.031 1.774 24.531 1 98.75 134 TYR A O 1
ATOM 1037 N N . PHE A 1 135 ? -10.273 0.216 23.094 1 98.75 135 PHE A N 1
ATOM 1038 C CA . PHE A 1 135 ? -11.172 -0.811 23.594 1 98.75 135 PHE A CA 1
ATOM 1039 C C . PHE A 1 135 ? -10.672 -1.354 24.938 1 98.75 135 PHE A C 1
ATOM 1041 O O . PHE A 1 135 ? -11.453 -1.854 25.734 1 98.75 135 PHE A O 1
ATOM 1048 N N . GLY A 1 136 ? -9.367 -1.277 25.094 1 98.5 136 GLY A N 1
ATOM 1049 C CA . GLY A 1 136 ? -8.844 -1.634 26.406 1 98.5 136 GLY A CA 1
ATOM 1050 C C . GLY A 1 136 ? -9.469 -0.834 27.547 1 98.5 136 GLY A C 1
ATOM 1051 O O . GLY A 1 136 ? -9.852 -1.396 28.562 1 98.5 136 GLY A O 1
ATOM 1052 N N . ASP A 1 137 ? -9.562 0.477 27.359 1 98.19 137 ASP A N 1
ATOM 1053 C CA . ASP A 1 137 ? -10.188 1.361 28.344 1 98.19 137 ASP A CA 1
ATOM 1054 C C . ASP A 1 137 ? -11.648 0.989 28.562 1 98.19 137 ASP A C 1
ATOM 1056 O O . ASP A 1 137 ? -12.133 1 29.688 1 98.19 137 ASP A O 1
ATOM 1060 N N . ILE A 1 138 ? -12.32 0.688 27.5 1 98.44 138 ILE A N 1
ATOM 1061 C CA . ILE A 1 138 ? -13.734 0.328 27.578 1 98.44 138 ILE A CA 1
ATOM 1062 C C . ILE A 1 138 ? -13.891 -1.01 28.297 1 98.44 138 ILE A C 1
ATOM 1064 O O . ILE A 1 138 ? -14.742 -1.154 29.188 1 98.44 138 ILE A O 1
ATOM 1068 N N . ASP A 1 139 ? -13.086 -1.991 27.938 1 98.62 139 ASP A N 1
ATOM 1069 C CA . ASP A 1 139 ? -13.102 -3.303 28.578 1 98.62 139 ASP A CA 1
ATOM 1070 C C . ASP A 1 139 ? -12.867 -3.18 30.078 1 98.62 139 ASP A C 1
ATOM 1072 O O . ASP A 1 139 ? -13.531 -3.844 30.875 1 98.62 139 ASP A O 1
ATOM 1076 N N . ALA A 1 140 ? -11.906 -2.33 30.438 1 98.25 140 ALA A N 1
ATOM 1077 C CA . ALA A 1 140 ? -11.609 -2.111 31.844 1 98.25 140 ALA A CA 1
ATOM 1078 C C . ALA A 1 140 ? -12.82 -1.542 32.594 1 98.25 140 ALA A C 1
ATOM 1080 O O . ALA A 1 140 ? -13.156 -1.988 33.688 1 98.25 140 ALA A O 1
ATOM 1081 N N . ARG A 1 141 ? -13.453 -0.605 31.984 1 98.06 141 ARG A N 1
ATOM 1082 C CA . ARG A 1 141 ? -14.625 0.029 32.562 1 98.06 141 ARG A CA 1
ATOM 1083 C C . ARG A 1 141 ? -15.766 -0.97 32.719 1 98.06 141 ARG A C 1
ATOM 1085 O O . ARG A 1 141 ? -16.531 -0.907 33.688 1 98.06 141 ARG A O 1
ATOM 1092 N N . LEU A 1 142 ? -15.828 -1.896 31.781 1 98 142 LEU A N 1
ATOM 1093 C CA . LEU A 1 142 ? -16.938 -2.836 31.75 1 98 142 LEU A CA 1
ATOM 1094 C C . LEU A 1 142 ? -16.578 -4.113 32.5 1 98 142 LEU A C 1
ATOM 1096 O O . LEU A 1 142 ? -17.422 -5 32.656 1 98 142 LEU A O 1
ATOM 1100 N N . GLY A 1 143 ? -15.383 -4.285 32.875 1 97.69 143 GLY A N 1
ATOM 1101 C CA . GLY A 1 143 ? -14.945 -5.43 33.656 1 97.69 143 GLY A CA 1
ATOM 1102 C C . GLY A 1 143 ? -14.656 -6.656 32.812 1 97.69 143 GLY A C 1
ATOM 1103 O O . GLY A 1 143 ? -14.734 -7.785 33.281 1 97.69 143 GLY A O 1
ATOM 1104 N N . PHE A 1 144 ? -14.438 -6.441 31.578 1 97.38 144 PHE A N 1
ATOM 1105 C CA . PHE A 1 144 ? -14.102 -7.555 30.703 1 97.38 144 PHE A CA 1
ATOM 1106 C C . PHE A 1 144 ? -12.648 -7.973 30.891 1 97.38 144 PHE A C 1
ATOM 1108 O O . PHE A 1 144 ? -11.75 -7.129 30.906 1 97.38 144 PHE A O 1
ATOM 1115 N N . GLN A 1 145 ? -12.43 -9.32 31.078 1 95.31 145 GLN A N 1
ATOM 1116 C CA . GLN A 1 145 ? -11.086 -9.844 31.312 1 95.31 145 GLN A CA 1
ATOM 1117 C C . GLN A 1 145 ? -10.867 -11.148 30.547 1 95.31 145 GLN A C 1
ATOM 1119 O O . GLN A 1 145 ? -11.836 -11.789 30.125 1 95.31 145 GLN A O 1
ATOM 1124 N N . GLY A 1 146 ? -9.578 -11.445 30.328 1 93.88 146 GLY A N 1
ATOM 1125 C CA . GLY A 1 146 ? -9.227 -12.695 29.656 1 93.88 146 GLY A CA 1
ATOM 1126 C C . GLY A 1 146 ? -9.906 -12.867 28.312 1 93.88 146 GLY A C 1
ATOM 1127 O O . GLY A 1 146 ? -9.82 -11.984 27.453 1 93.88 146 GLY A O 1
ATOM 1128 N N . GLU A 1 147 ? -10.68 -13.875 28.156 1 93.62 147 GLU A N 1
ATOM 1129 C CA . GLU A 1 147 ? -11.328 -14.211 26.891 1 93.62 147 GLU A CA 1
ATOM 1130 C C . GLU A 1 147 ? -12.531 -13.32 26.625 1 93.62 147 GLU A C 1
ATOM 1132 O O . GLU A 1 147 ? -13.039 -13.266 25.5 1 93.62 147 GLU A O 1
ATOM 1137 N N . GLY A 1 148 ? -12.938 -12.664 27.594 1 96.44 148 GLY A N 1
ATOM 1138 C CA . GLY A 1 148 ? -14.086 -11.789 27.453 1 96.44 148 GLY A CA 1
ATOM 1139 C C . GLY A 1 148 ? -13.727 -10.422 26.891 1 96.44 148 GLY A C 1
ATOM 1140 O O . GLY A 1 148 ? -14.617 -9.633 26.547 1 96.44 148 GLY A O 1
ATOM 1141 N N . LYS A 1 149 ? -12.461 -10.117 26.766 1 98.31 149 LYS A N 1
ATOM 1142 C CA . LYS A 1 149 ? -12.008 -8.836 26.234 1 98.31 149 LYS A CA 1
ATOM 1143 C C . LYS A 1 149 ? -12.258 -8.742 24.734 1 98.31 149 LYS A C 1
ATOM 1145 O O . LYS A 1 149 ? -12.383 -9.758 24.062 1 98.31 149 LYS A O 1
ATOM 1150 N N . THR A 1 150 ? -12.375 -7.508 24.312 1 98.75 150 THR A N 1
ATOM 1151 C CA . THR A 1 150 ? -12.484 -7.246 22.875 1 98.75 150 THR A CA 1
ATOM 1152 C C . THR A 1 150 ? -11.312 -7.875 22.125 1 98.75 150 THR A C 1
ATOM 1154 O O . THR A 1 150 ? -10.156 -7.75 22.531 1 98.75 150 THR A O 1
ATOM 1157 N N . LYS A 1 151 ? -11.602 -8.578 21.094 1 98.38 151 LYS A N 1
ATOM 1158 C CA . LYS A 1 151 ? -10.578 -9.195 20.266 1 98.38 151 LYS A CA 1
ATOM 1159 C C . LYS A 1 151 ? -10.227 -8.305 19.078 1 98.38 151 LYS A C 1
ATOM 1161 O O . LYS A 1 151 ? -11.055 -8.102 18.188 1 98.38 151 LYS A O 1
ATOM 1166 N N . ILE A 1 152 ? -9.039 -7.797 19.062 1 98.38 152 ILE A N 1
ATOM 1167 C CA . ILE A 1 152 ? -8.586 -6.898 18 1 98.38 152 ILE A CA 1
ATOM 1168 C C . ILE A 1 152 ? -7.719 -7.668 17.016 1 98.38 152 ILE A C 1
ATOM 1170 O O . ILE A 1 152 ? -6.719 -8.281 17.391 1 98.38 152 ILE A O 1
ATOM 1174 N N . GLU A 1 153 ? -8.094 -7.676 15.773 1 96.5 153 GLU A N 1
ATOM 1175 C CA . GLU A 1 153 ? -7.328 -8.336 14.719 1 96.5 153 GLU A CA 1
ATOM 1176 C C . GLU A 1 153 ? -6.859 -7.328 13.672 1 96.5 153 GLU A C 1
ATOM 1178 O O . GLU A 1 153 ? -7.621 -6.449 13.258 1 96.5 153 GLU A O 1
ATOM 1183 N N . TYR A 1 154 ? -5.621 -7.504 13.242 1 96.81 154 TYR A N 1
ATOM 1184 C CA . TYR A 1 154 ? -5.012 -6.602 12.273 1 96.81 154 TYR A CA 1
ATOM 1185 C C . TYR A 1 154 ? -5.242 -7.094 10.852 1 96.81 154 TYR A C 1
ATOM 1187 O O . TYR A 1 154 ? -5.145 -8.297 10.578 1 96.81 154 TYR A O 1
ATOM 1195 N N . VAL A 1 155 ? -5.566 -6.137 9.938 1 95.62 155 VAL A N 1
ATOM 1196 C CA . VAL A 1 155 ? -5.492 -6.344 8.5 1 95.62 155 VAL A CA 1
ATOM 1197 C C . VAL A 1 155 ? -4.805 -5.148 7.84 1 95.62 155 VAL A C 1
ATOM 1199 O O . VAL A 1 155 ? -4.914 -4.02 8.32 1 95.62 155 VAL A O 1
ATOM 1202 N N . GLY A 1 156 ? -4.172 -5.359 6.738 1 94.56 156 GLY A N 1
ATOM 1203 C CA . GLY A 1 156 ? -3.395 -4.312 6.098 1 94.56 156 GLY A CA 1
ATOM 1204 C C . GLY A 1 156 ? -4.242 -3.377 5.25 1 94.56 156 GLY A C 1
ATOM 1205 O O . GLY A 1 156 ? -3.785 -2.301 4.863 1 94.56 156 GLY A O 1
ATOM 1206 N N . GLY A 1 157 ? -5.422 -3.762 4.926 1 94.88 157 GLY A N 1
ATOM 1207 C CA . GLY A 1 157 ? -6.328 -2.986 4.094 1 94.88 157 GLY A CA 1
ATOM 1208 C C . GLY A 1 157 ? -7.664 -3.666 3.875 1 94.88 157 GLY A C 1
ATOM 1209 O O . GLY A 1 157 ? -7.91 -4.75 4.41 1 94.88 157 GLY A O 1
ATOM 1210 N N . SER A 1 158 ? -8.531 -2.885 3.164 1 94.62 158 SER A N 1
ATOM 1211 C CA . SER A 1 158 ? -9.883 -3.375 2.898 1 94.62 158 SER A CA 1
ATOM 1212 C C . SER A 1 158 ? -10.609 -3.713 4.191 1 94.62 158 SER A C 1
ATOM 1214 O O . SER A 1 158 ? -11.281 -4.746 4.285 1 94.62 158 SER A O 1
ATOM 1216 N N . VAL A 1 159 ? -10.469 -2.879 5.098 1 97.06 159 VAL A N 1
ATOM 1217 C CA . VAL A 1 159 ? -11 -3.105 6.434 1 97.06 159 VAL A CA 1
ATOM 1218 C C . VAL A 1 159 ? -12.523 -3.191 6.375 1 97.06 159 VAL A C 1
ATOM 1220 O O . VAL A 1 159 ? -13.141 -3.984 7.094 1 97.06 159 VAL A O 1
ATOM 1223 N N . GLU A 1 160 ? -13.094 -2.459 5.445 1 95.44 160 GLU A N 1
ATOM 1224 C CA . GLU A 1 160 ? -14.539 -2.332 5.352 1 95.44 160 GLU A CA 1
ATOM 1225 C C . GLU A 1 160 ? -15.188 -3.652 4.941 1 95.44 160 GLU A C 1
ATOM 1227 O O . GLU A 1 160 ? -16.391 -3.836 5.094 1 95.44 160 GLU A O 1
ATOM 1232 N N . ALA A 1 161 ? -14.438 -4.562 4.395 1 93 161 ALA A N 1
ATOM 1233 C CA . ALA A 1 161 ? -14.977 -5.844 3.941 1 93 161 ALA A CA 1
ATOM 1234 C C . ALA A 1 161 ? -15.078 -6.832 5.098 1 93 161 ALA A C 1
ATOM 1236 O O . ALA A 1 161 ? -15.773 -7.852 4.988 1 93 161 ALA A O 1
ATOM 1237 N N . ALA A 1 162 ? -14.477 -6.531 6.227 1 95.25 162 ALA A N 1
ATOM 1238 C CA . ALA A 1 162 ? -14.273 -7.508 7.293 1 95.25 162 ALA A CA 1
ATOM 1239 C C . ALA A 1 162 ? -15.602 -7.98 7.863 1 95.25 162 ALA A C 1
ATOM 1241 O O . ALA A 1 162 ? -15.797 -9.18 8.094 1 95.25 162 ALA A O 1
ATOM 1242 N N . CYS A 1 163 ? -16.547 -7.09 8.055 1 94.88 163 CYS A N 1
ATOM 1243 C CA . CYS A 1 163 ? -17.828 -7.477 8.656 1 94.88 163 CYS A CA 1
ATOM 1244 C C . CYS A 1 163 ? -18.625 -8.344 7.699 1 94.88 163 CYS A C 1
ATOM 1246 O O . CYS A 1 163 ? -19.188 -9.367 8.102 1 94.88 163 CYS A O 1
ATOM 1248 N N . SER A 1 164 ? -18.641 -7.957 6.48 1 91 164 SER A N 1
ATOM 1249 C CA . SER A 1 164 ? -19.422 -8.703 5.496 1 91 164 SER A CA 1
ATOM 1250 C C . SER A 1 164 ? -18.844 -10.102 5.285 1 91 164 SER A C 1
ATOM 1252 O O . SER A 1 164 ? -19.578 -11.039 4.965 1 91 164 SER A O 1
ATOM 1254 N N . LEU A 1 165 ? -17.531 -10.258 5.484 1 89.94 165 LEU A N 1
ATOM 1255 C CA . LEU A 1 165 ? -16.859 -11.539 5.32 1 89.94 165 LEU A CA 1
ATOM 1256 C C . LEU A 1 165 ? -17.016 -12.398 6.574 1 89.94 165 LEU A C 1
ATOM 1258 O O . LEU A 1 165 ? -16.547 -13.539 6.609 1 89.94 165 LEU A O 1
ATOM 1262 N N . GLY A 1 166 ? -17.594 -11.812 7.641 1 88.88 166 GLY A N 1
ATOM 1263 C CA . GLY A 1 166 ? -17.797 -12.547 8.875 1 88.88 166 GLY A CA 1
ATOM 1264 C C . GLY A 1 166 ? -16.578 -12.547 9.781 1 88.88 166 GLY A C 1
ATOM 1265 O O . GLY A 1 166 ? -16.516 -13.312 10.75 1 88.88 166 GLY A O 1
ATOM 1266 N N . LEU A 1 167 ? -15.68 -11.727 9.562 1 91.69 167 LEU A N 1
ATOM 1267 C CA . LEU A 1 167 ? -14.422 -11.711 10.305 1 91.69 167 LEU A CA 1
ATOM 1268 C C . LEU A 1 167 ? -14.547 -10.844 11.555 1 91.69 167 LEU A C 1
ATOM 1270 O O . LEU A 1 167 ? -13.75 -10.977 12.484 1 91.69 167 LEU A O 1
ATOM 1274 N N . ALA A 1 168 ? -15.516 -9.922 11.531 1 96.38 168 ALA A N 1
ATOM 1275 C CA . ALA A 1 168 ? -15.594 -8.953 12.617 1 96.38 168 ALA A CA 1
ATOM 1276 C C . ALA A 1 168 ? -17.047 -8.555 12.898 1 96.38 168 ALA A C 1
ATOM 1278 O O . ALA A 1 168 ? -17.891 -8.633 12.008 1 96.38 168 ALA A O 1
ATOM 1279 N N . ASP A 1 169 ? -17.266 -8.18 14.109 1 98.06 169 ASP A N 1
ATOM 1280 C CA . ASP A 1 169 ? -18.547 -7.582 14.492 1 98.06 169 ASP A CA 1
ATOM 1281 C C . ASP A 1 169 ? -18.531 -6.07 14.273 1 98.06 169 ASP A C 1
ATOM 1283 O O . ASP A 1 169 ? -19.578 -5.438 14.195 1 98.06 169 ASP A O 1
ATOM 1287 N N . GLY A 1 170 ? -17.406 -5.496 14.211 1 98.56 170 GLY A N 1
ATOM 1288 C CA . GLY A 1 170 ? -17.141 -4.098 13.914 1 98.56 170 GLY A CA 1
ATOM 1289 C C . GLY A 1 170 ? -15.719 -3.848 13.461 1 98.56 170 GLY A C 1
ATOM 1290 O O . GLY A 1 170 ? -14.867 -4.734 13.547 1 98.56 170 GLY A O 1
ATOM 1291 N N . ILE A 1 171 ? -15.492 -2.68 12.938 1 98.81 171 ILE A N 1
ATOM 1292 C CA . ILE A 1 171 ? -14.148 -2.33 12.477 1 98.81 171 ILE A CA 1
ATOM 1293 C C . ILE A 1 171 ? -13.766 -0.953 13.016 1 98.81 171 ILE A C 1
ATOM 1295 O O . ILE A 1 171 ? -14.617 -0.221 13.523 1 98.81 171 ILE A O 1
ATOM 1299 N N . VAL A 1 172 ? -12.508 -0.637 13.039 1 98.88 172 VAL A N 1
ATOM 1300 C CA . VAL A 1 172 ? -11.977 0.702 13.25 1 98.88 172 VAL A CA 1
ATOM 1301 C C . VAL A 1 172 ? -11.18 1.144 12.023 1 98.88 172 VAL A C 1
ATOM 1303 O O . VAL A 1 172 ? -10.211 0.485 11.633 1 98.88 172 VAL A O 1
ATOM 1306 N N . ASP A 1 173 ? -11.562 2.285 11.453 1 98.5 173 ASP A N 1
ATOM 1307 C CA . ASP A 1 173 ? -10.898 2.75 10.234 1 98.5 173 ASP A CA 1
ATOM 1308 C C . ASP A 1 173 ? -11.055 4.258 10.07 1 98.5 173 ASP A C 1
ATOM 1310 O O . ASP A 1 173 ? -11.828 4.891 10.789 1 98.5 173 ASP A O 1
ATOM 1314 N N . LEU A 1 174 ? -10.25 4.738 9.203 1 98.12 174 LEU A N 1
ATOM 1315 C CA . LEU A 1 174 ? -10.289 6.168 8.914 1 98.12 174 LEU A CA 1
ATOM 1316 C C . LEU A 1 174 ? -11.492 6.508 8.039 1 98.12 174 LEU A C 1
ATOM 1318 O O . LEU A 1 174 ? -11.828 5.766 7.113 1 98.12 174 LEU A O 1
ATOM 1322 N N . VAL A 1 175 ? -12.172 7.637 8.344 1 98.12 175 VAL A N 1
ATOM 1323 C CA . VAL A 1 175 ? -13.336 8.117 7.605 1 98.12 175 VAL A CA 1
ATOM 1324 C C . VAL A 1 175 ? -13.125 9.578 7.199 1 98.12 175 VAL A C 1
ATOM 1326 O O . VAL A 1 175 ? -12.906 10.438 8.047 1 98.12 175 VAL A O 1
ATOM 1329 N N . GLU A 1 176 ? -13.109 9.812 5.969 1 95.31 176 GLU A N 1
ATOM 1330 C CA . GLU A 1 176 ? -13.07 11.172 5.449 1 95.31 176 GLU A CA 1
ATOM 1331 C C . GLU A 1 176 ? -14.461 11.633 5.008 1 95.31 176 GLU A C 1
ATOM 1333 O O . GLU A 1 176 ? -15.227 12.18 5.809 1 95.31 176 GLU A O 1
ATOM 1338 N N . SER A 1 177 ? -14.93 11.234 3.816 1 94.5 177 SER A N 1
ATOM 1339 C CA . SER A 1 177 ? -16.266 11.594 3.369 1 94.5 177 SER A CA 1
ATOM 1340 C C . SER A 1 177 ? -17.312 10.602 3.879 1 94.5 177 SER A C 1
ATOM 1342 O O . SER A 1 177 ? -18.5 10.906 3.91 1 94.5 177 SER A O 1
ATOM 1344 N N . GLY A 1 178 ? -16.875 9.438 4.137 1 96.19 178 GLY A N 1
ATOM 1345 C CA . GLY A 1 178 ? -17.781 8.383 4.57 1 96.19 178 GLY A CA 1
ATOM 1346 C C . GLY A 1 178 ? -18.359 7.594 3.416 1 96.19 178 GLY A C 1
ATOM 1347 O O . GLY A 1 178 ? -19.141 6.66 3.629 1 96.19 178 GLY A O 1
ATOM 1348 N N . GLU A 1 179 ? -18 7.859 2.242 1 94.12 179 GLU A N 1
ATOM 1349 C CA . GLU A 1 179 ? -18.562 7.207 1.064 1 94.12 179 GLU A CA 1
ATOM 1350 C C . GLU A 1 179 ? -18.234 5.719 1.042 1 94.12 179 GLU A C 1
ATOM 1352 O O . GLU A 1 179 ? -19.109 4.883 0.796 1 94.12 179 GLU A O 1
ATOM 1357 N N . THR A 1 180 ? -16.984 5.34 1.275 1 93.94 180 THR A N 1
ATOM 1358 C CA . THR A 1 180 ? -16.562 3.943 1.267 1 93.94 180 THR A CA 1
ATOM 1359 C C . THR A 1 180 ? -17.25 3.16 2.379 1 93.94 180 THR A C 1
ATOM 1361 O O . THR A 1 180 ? -17.688 2.027 2.168 1 93.94 180 THR A O 1
ATOM 1364 N N . MET A 1 181 ? -17.359 3.771 3.559 1 95.38 181 MET A N 1
ATOM 1365 C CA . MET A 1 181 ? -18.047 3.172 4.703 1 95.38 181 MET A CA 1
ATOM 1366 C C . MET A 1 181 ? -19.5 2.865 4.363 1 95.38 181 MET A C 1
ATOM 1368 O O . MET A 1 181 ? -19.969 1.746 4.582 1 95.38 181 MET A O 1
ATOM 1372 N N . ARG A 1 182 ? -20.156 3.84 3.762 1 95.38 182 ARG A N 1
ATOM 1373 C CA . ARG A 1 182 ? -21.562 3.68 3.416 1 95.38 182 ARG A CA 1
ATOM 1374 C C . ARG A 1 182 ? -21.75 2.627 2.328 1 95.38 182 ARG A C 1
ATOM 1376 O O . ARG A 1 182 ? -22.672 1.819 2.385 1 95.38 182 ARG A O 1
ATOM 1383 N N . ALA A 1 183 ? -20.906 2.65 1.322 1 93.31 183 ALA A N 1
ATOM 1384 C CA . ALA A 1 183 ? -20.969 1.674 0.238 1 93.31 183 ALA A CA 1
ATOM 1385 C C . ALA A 1 183 ? -20.828 0.251 0.773 1 93.31 183 ALA A C 1
ATOM 1387 O O . ALA A 1 183 ? -21.391 -0.688 0.212 1 93.31 183 ALA A O 1
ATOM 1388 N N . ALA A 1 184 ? -20.141 0.069 1.906 1 93.56 184 ALA A N 1
ATOM 1389 C CA . ALA A 1 184 ? -19.922 -1.244 2.506 1 93.56 184 ALA A CA 1
ATOM 1390 C C . ALA A 1 184 ? -21.031 -1.595 3.488 1 93.56 184 ALA A C 1
ATOM 1392 O O . ALA A 1 184 ? -20.969 -2.627 4.16 1 93.56 184 ALA A O 1
ATOM 1393 N N . GLY A 1 185 ? -22.031 -0.679 3.596 1 94.94 185 GLY A N 1
ATOM 1394 C CA . GLY A 1 185 ? -23.141 -0.922 4.492 1 94.94 185 GLY A CA 1
ATOM 1395 C C . GLY A 1 185 ? -22.797 -0.69 5.953 1 94.94 185 GLY A C 1
ATOM 1396 O O . GLY A 1 185 ? -23.375 -1.33 6.84 1 94.94 185 GLY A O 1
ATOM 1397 N N . LEU A 1 186 ? -21.828 0.12 6.207 1 97.56 186 LEU A N 1
ATOM 1398 C CA . LEU A 1 186 ? -21.391 0.414 7.566 1 97.56 186 LEU A CA 1
ATOM 1399 C C . LEU A 1 186 ? -21.812 1.822 7.98 1 97.56 186 LEU A C 1
ATOM 1401 O O . LEU A 1 186 ? -22.172 2.637 7.133 1 97.56 186 LEU A O 1
ATOM 1405 N N . HIS A 1 187 ? -21.828 2.127 9.25 1 98.31 187 HIS A N 1
ATOM 1406 C CA . HIS A 1 187 ? -21.984 3.465 9.812 1 98.31 187 HIS A CA 1
ATOM 1407 C C . HIS A 1 187 ? -21.141 3.629 11.078 1 98.31 187 HIS A C 1
ATOM 1409 O O . HIS A 1 187 ? -20.844 2.65 11.766 1 98.31 187 HIS A O 1
ATOM 1415 N N . ALA A 1 188 ? -20.766 4.82 11.336 1 98.62 188 ALA A N 1
ATOM 1416 C CA . ALA A 1 188 ? -19.906 5.121 12.477 1 98.62 188 ALA A CA 1
ATOM 1417 C C . ALA A 1 188 ? -20.719 5.207 13.766 1 98.62 188 ALA A C 1
ATOM 1419 O O . ALA A 1 188 ? -21.812 5.754 13.773 1 98.62 188 ALA A O 1
ATOM 1420 N N . ILE A 1 189 ? -20.094 4.738 14.859 1 98.69 189 ILE A N 1
ATOM 1421 C CA . ILE A 1 189 ? -20.828 4.812 16.125 1 98.69 189 ILE A CA 1
ATOM 1422 C C . ILE A 1 189 ? -19.984 5.539 17.156 1 98.69 189 ILE A C 1
ATOM 1424 O O . ILE A 1 189 ? -20.469 5.844 18.25 1 98.69 189 ILE A O 1
ATOM 1428 N N . SER A 1 190 ? -18.781 5.781 16.906 1 98.69 190 SER A N 1
ATOM 1429 C CA . SER A 1 190 ? -17.906 6.523 17.797 1 98.69 190 SER A CA 1
ATOM 1430 C C . SER A 1 190 ? -16.656 7.023 17.078 1 98.69 190 SER A C 1
ATOM 1432 O O . SER A 1 190 ? -16.266 6.461 16.047 1 98.69 190 SER A O 1
ATOM 1434 N N . THR A 1 191 ? -16.094 8.039 17.562 1 98.75 191 THR A N 1
ATOM 1435 C CA . THR A 1 191 ? -14.852 8.578 17.031 1 98.75 191 THR A CA 1
ATOM 1436 C C . THR A 1 191 ? -13.695 8.336 18 1 98.75 191 THR A C 1
ATOM 1438 O O . THR A 1 191 ? -13.773 8.719 19.172 1 98.75 191 THR A O 1
ATOM 1441 N N . VAL A 1 192 ? -12.672 7.688 17.5 1 98.75 192 VAL A N 1
ATOM 1442 C CA . VAL A 1 192 ? -11.492 7.371 18.297 1 98.75 192 VAL A CA 1
ATOM 1443 C C . VAL A 1 192 ? -10.555 8.578 18.344 1 98.75 192 VAL A C 1
ATOM 1445 O O . VAL A 1 192 ? -9.984 8.891 19.375 1 98.75 192 VAL A O 1
ATOM 1448 N N . LEU A 1 193 ? -10.375 9.156 17.188 1 98.12 193 LEU A N 1
ATOM 1449 C CA . LEU A 1 193 ? -9.375 10.203 17.031 1 98.12 193 LEU A CA 1
ATOM 1450 C C . LEU A 1 193 ? -9.664 11.055 15.797 1 98.12 193 LEU A C 1
ATOM 1452 O O . LEU A 1 193 ? -10.086 10.531 14.766 1 98.12 193 LEU A O 1
ATOM 1456 N N . GLU A 1 194 ? -9.531 12.359 15.961 1 98.44 194 GLU A N 1
ATOM 1457 C CA . GLU A 1 194 ? -9.422 13.234 14.797 1 98.44 194 GLU A CA 1
ATOM 1458 C C . GLU A 1 194 ? -7.973 13.398 14.359 1 98.44 194 GLU A C 1
ATOM 1460 O O . GLU A 1 194 ? -7.074 13.492 15.195 1 98.44 194 GLU A O 1
ATOM 1465 N N . THR A 1 195 ? -7.801 13.438 13.086 1 98.19 195 THR A N 1
ATOM 1466 C CA . THR A 1 195 ? -6.414 13.477 12.633 1 98.19 195 THR A CA 1
ATOM 1467 C C . THR A 1 195 ? -6.27 14.352 11.391 1 98.19 195 THR A C 1
ATOM 1469 O O . THR A 1 195 ? -7.27 14.734 10.773 1 98.19 195 THR A O 1
ATOM 1472 N N . GLU A 1 196 ? -5.078 14.711 11.062 1 98.12 196 GLU A N 1
ATOM 1473 C CA . GLU A 1 196 ? -4.66 15.414 9.852 1 98.12 196 GLU A CA 1
ATOM 1474 C C . GLU A 1 196 ? -3.168 15.227 9.594 1 98.12 196 GLU A C 1
ATOM 1476 O O . GLU A 1 196 ? -2.461 14.633 10.414 1 98.12 196 GLU A O 1
ATOM 1481 N N . ALA A 1 197 ? -2.695 15.719 8.453 1 98.5 197 ALA A N 1
ATOM 1482 C CA . ALA A 1 197 ? -1.267 15.68 8.148 1 98.5 197 ALA A CA 1
ATOM 1483 C C . ALA A 1 197 ? -0.49 16.656 9.031 1 98.5 197 ALA A C 1
ATOM 1485 O O . ALA A 1 197 ? -0.977 17.734 9.352 1 98.5 197 ALA A O 1
ATOM 1486 N N . VAL A 1 198 ? 0.692 16.25 9.43 1 98.75 198 VAL A N 1
ATOM 1487 C CA . VAL A 1 198 ? 1.526 17.062 10.305 1 98.75 198 VAL A CA 1
ATOM 1488 C C . VAL A 1 198 ? 2.977 17.016 9.836 1 98.75 198 VAL A C 1
ATOM 1490 O O . VAL A 1 198 ? 3.41 16.016 9.25 1 98.75 198 VAL A O 1
ATOM 1493 N N . LEU A 1 199 ? 3.664 18.094 10.039 1 98.81 199 LEU A N 1
ATOM 1494 C CA . LEU A 1 199 ? 5.113 18.156 9.891 1 98.81 199 LEU A CA 1
ATOM 1495 C C . LEU A 1 199 ? 5.809 17.781 11.195 1 98.81 199 LEU A C 1
ATOM 1497 O O . LEU A 1 199 ? 5.508 18.344 12.25 1 98.81 199 LEU A O 1
ATOM 1501 N N . ILE A 1 200 ? 6.754 16.828 11.086 1 98.69 200 ILE A N 1
ATOM 1502 C CA . ILE A 1 200 ? 7.328 16.359 12.336 1 98.69 200 ILE A CA 1
ATOM 1503 C C . ILE A 1 200 ? 8.852 16.406 12.258 1 98.69 200 ILE A C 1
ATOM 1505 O O . ILE A 1 200 ? 9.43 16.359 11.164 1 98.69 200 ILE A O 1
ATOM 1509 N N . ARG A 1 201 ? 9.508 16.547 13.367 1 97.88 201 ARG A N 1
ATOM 1510 C CA . ARG A 1 201 ? 10.945 16.375 13.594 1 97.88 201 ARG A CA 1
ATOM 1511 C C . ARG A 1 201 ? 11.195 15.516 14.836 1 97.88 201 ARG A C 1
ATOM 1513 O O . ARG A 1 201 ? 10.289 15.273 15.625 1 97.88 201 ARG A O 1
ATOM 1520 N N . SER A 1 202 ? 12.422 15.094 14.969 1 97.25 202 SER A N 1
ATOM 1521 C CA . SER A 1 202 ? 12.773 14.352 16.188 1 97.25 202 SER A CA 1
ATOM 1522 C C . SER A 1 202 ? 12.719 15.25 17.406 1 97.25 202 SER A C 1
ATOM 1524 O O . SER A 1 202 ? 13.094 16.422 17.359 1 97.25 202 SER A O 1
ATOM 1526 N N . THR A 1 203 ? 12.234 14.672 18.469 1 97.06 203 THR A N 1
ATOM 1527 C CA . THR A 1 203 ? 12.25 15.398 19.734 1 97.06 203 THR A CA 1
ATOM 1528 C C . THR A 1 203 ? 13.688 15.664 20.172 1 97.06 203 THR A C 1
ATOM 1530 O O . THR A 1 203 ? 13.992 16.734 20.703 1 97.06 203 THR A O 1
ATOM 1533 N N . THR A 1 204 ? 14.539 14.703 19.938 1 95.12 204 THR A N 1
ATOM 1534 C CA . THR A 1 204 ? 15.961 14.859 20.219 1 95.12 204 THR A CA 1
ATOM 1535 C C . THR A 1 204 ? 16.703 15.375 19 1 95.12 204 THR A C 1
ATOM 1537 O O . THR A 1 204 ? 16.656 14.766 17.938 1 95.12 204 THR A O 1
ATOM 1540 N N . ILE A 1 205 ? 17.422 16.484 19.203 1 89.88 205 ILE A N 1
ATOM 1541 C CA . ILE A 1 205 ? 18.156 17.078 18.109 1 89.88 205 ILE A CA 1
ATOM 1542 C C . ILE A 1 205 ? 19.406 16.25 17.812 1 89.88 205 ILE A C 1
ATOM 1544 O O . ILE A 1 205 ? 20.297 16.141 18.656 1 89.88 205 ILE A O 1
ATOM 1548 N N . LYS A 1 206 ? 19.422 15.688 16.641 1 87.75 206 LYS A N 1
ATOM 1549 C CA . LYS A 1 206 ? 20.562 14.852 16.281 1 87.75 206 LYS A CA 1
ATOM 1550 C C . LYS A 1 206 ? 21.547 15.609 15.383 1 87.75 206 LYS A C 1
ATOM 1552 O O . LYS A 1 206 ? 22.75 15.391 15.453 1 87.75 206 LYS A O 1
ATOM 1557 N N . HIS A 1 207 ? 21.016 16.484 14.617 1 93.38 207 HIS A N 1
ATOM 1558 C CA . HIS A 1 207 ? 21.812 17.266 13.68 1 93.38 207 HIS A CA 1
ATOM 1559 C C . HIS A 1 207 ? 21.562 18.766 13.852 1 93.38 207 HIS A C 1
ATOM 1561 O O . HIS A 1 207 ? 20.906 19.375 13.016 1 93.38 207 HIS A O 1
ATOM 1567 N N . PRO A 1 208 ? 22.219 19.344 14.812 1 94.19 208 PRO A N 1
ATOM 1568 C CA . PRO A 1 208 ? 21.984 20.766 15.094 1 94.19 208 PRO A CA 1
ATOM 1569 C C . PRO A 1 208 ? 22.328 21.656 13.906 1 94.19 208 PRO A C 1
ATOM 1571 O O . PRO A 1 208 ? 21.766 22.75 13.773 1 94.19 208 PRO A O 1
ATOM 1574 N N . GLU A 1 209 ? 23.219 21.125 13.07 1 94.69 209 GLU A N 1
ATOM 1575 C CA . GLU A 1 209 ? 23.656 21.922 11.922 1 94.69 209 GLU A CA 1
ATOM 1576 C C . GLU A 1 209 ? 22.5 22.156 10.953 1 94.69 209 GLU A C 1
ATOM 1578 O O . GLU A 1 209 ? 22.531 23.094 10.148 1 94.69 209 GLU A O 1
ATOM 1583 N N . HIS A 1 210 ? 21.453 21.359 11.055 1 95.81 210 HIS A N 1
ATOM 1584 C CA . HIS A 1 210 ? 20.328 21.484 10.133 1 95.81 210 HIS A CA 1
ATOM 1585 C C . HIS A 1 210 ? 19.234 22.375 10.711 1 95.81 210 HIS A C 1
ATOM 1587 O O . HIS A 1 210 ? 18.234 22.625 10.047 1 95.81 210 HIS A O 1
ATOM 1593 N N . GLN A 1 211 ? 19.406 22.953 11.859 1 95.06 211 GLN A N 1
ATOM 1594 C CA . GLN A 1 211 ? 18.344 23.672 12.555 1 95.06 211 GLN A CA 1
ATOM 1595 C C . GLN A 1 211 ? 17.906 24.891 11.758 1 95.06 211 GLN A C 1
ATOM 1597 O O . GLN A 1 211 ? 16.703 25.203 11.68 1 95.06 211 GLN A O 1
ATOM 1602 N N . SER A 1 212 ? 18.828 25.547 11.203 1 95.88 212 SER A N 1
ATOM 1603 C CA . SER A 1 212 ? 18.5 26.766 10.461 1 95.88 212 SER A CA 1
ATOM 1604 C C . SER A 1 212 ? 17.609 26.453 9.258 1 95.88 212 SER A C 1
ATOM 1606 O O . SER A 1 212 ? 16.641 27.156 8.992 1 95.88 212 SER A O 1
ATOM 1608 N N . ILE A 1 213 ? 18 25.422 8.539 1 96.19 213 ILE A N 1
ATOM 1609 C CA . ILE A 1 213 ? 17.234 25.062 7.352 1 96.19 213 ILE A CA 1
ATOM 1610 C C . ILE A 1 213 ? 15.867 24.516 7.77 1 96.19 213 ILE A C 1
ATOM 1612 O O . ILE A 1 213 ? 14.867 24.734 7.078 1 96.19 213 ILE A O 1
ATOM 1616 N N . ILE A 1 214 ? 15.766 23.797 8.828 1 96.5 214 ILE A N 1
ATOM 1617 C CA . ILE A 1 214 ? 14.5 23.297 9.352 1 96.5 214 ILE A CA 1
ATOM 1618 C C . ILE A 1 214 ? 13.57 24.469 9.648 1 96.5 214 ILE A C 1
ATOM 1620 O O . ILE A 1 214 ? 12.398 24.453 9.258 1 96.5 214 ILE A O 1
ATOM 1624 N N . ASN A 1 215 ? 14.102 25.5 10.305 1 95.81 215 ASN A N 1
ATOM 1625 C CA . ASN A 1 215 ? 13.312 26.688 10.617 1 95.81 215 ASN A CA 1
ATOM 1626 C C . ASN A 1 215 ? 12.812 27.375 9.352 1 95.81 215 ASN A C 1
ATOM 1628 O O . ASN A 1 215 ? 11.648 27.781 9.273 1 95.81 215 ASN A O 1
ATOM 1632 N N . LEU A 1 216 ? 13.695 27.484 8.461 1 95.69 216 LEU A N 1
ATOM 1633 C CA . LEU A 1 216 ? 13.359 28.141 7.199 1 95.69 216 LEU A CA 1
ATOM 1634 C C . LEU A 1 216 ? 12.219 27.406 6.492 1 95.69 216 LEU A C 1
ATOM 1636 O O . LEU A 1 216 ? 11.227 28.016 6.109 1 95.69 216 LEU A O 1
ATOM 1640 N N . ILE A 1 217 ? 12.359 26.109 6.312 1 96.25 217 ILE A N 1
ATOM 1641 C CA . ILE A 1 217 ? 11.383 25.297 5.594 1 96.25 217 ILE A CA 1
ATOM 1642 C C . ILE A 1 217 ? 10.055 25.312 6.34 1 96.25 217 ILE A C 1
ATOM 1644 O O . ILE A 1 217 ? 8.992 25.391 5.723 1 96.25 217 ILE A O 1
ATOM 1648 N N . THR A 1 218 ? 10.094 25.172 7.617 1 96.81 218 THR A N 1
ATOM 1649 C CA . THR A 1 218 ? 8.891 25.188 8.438 1 96.81 218 THR A CA 1
ATOM 1650 C C . THR A 1 218 ? 8.117 26.5 8.242 1 96.81 218 THR A C 1
ATOM 1652 O O . THR A 1 218 ? 6.898 26.484 8.094 1 96.81 218 THR A O 1
ATOM 1655 N N . LYS A 1 219 ? 8.844 27.578 8.25 1 95.81 219 LYS A N 1
ATOM 1656 C CA . LYS A 1 219 ? 8.227 28.891 8.047 1 95.81 219 LYS A CA 1
ATOM 1657 C C . LYS A 1 219 ? 7.605 28.984 6.656 1 95.81 219 LYS A C 1
ATOM 1659 O O . LYS A 1 219 ? 6.52 29.547 6.496 1 95.81 219 LYS A O 1
ATOM 1664 N N . ARG A 1 220 ? 8.312 28.516 5.703 1 95.75 220 ARG A N 1
ATOM 1665 C CA . ARG A 1 220 ? 7.785 28.547 4.344 1 95.75 220 ARG A CA 1
ATOM 1666 C C . ARG A 1 220 ? 6.512 27.719 4.223 1 95.75 220 ARG A C 1
ATOM 1668 O O . ARG A 1 220 ? 5.535 28.141 3.607 1 95.75 220 ARG A O 1
ATOM 1675 N N . ILE A 1 221 ? 6.543 26.516 4.785 1 96.88 221 ILE A N 1
ATOM 1676 C CA . ILE A 1 221 ? 5.379 25.641 4.762 1 96.88 221 ILE A CA 1
ATOM 1677 C C . ILE A 1 221 ? 4.215 26.312 5.488 1 96.88 221 ILE A C 1
ATOM 1679 O O . ILE A 1 221 ? 3.076 26.281 5.008 1 96.88 221 ILE A O 1
ATOM 1683 N N . ALA A 1 222 ? 4.504 26.922 6.578 1 95.88 222 ALA A N 1
ATOM 1684 C CA . ALA A 1 222 ? 3.475 27.656 7.32 1 95.88 222 ALA A CA 1
ATOM 1685 C C . ALA A 1 222 ? 2.834 28.734 6.457 1 95.88 222 ALA A C 1
ATOM 1687 O O . ALA A 1 222 ? 1.62 28.953 6.52 1 95.88 222 ALA A O 1
ATOM 1688 N N . GLY A 1 223 ? 3.629 29.406 5.73 1 94.31 223 GLY A N 1
ATOM 1689 C CA . GLY A 1 223 ? 3.125 30.438 4.824 1 94.31 223 GLY A CA 1
ATOM 1690 C C . GLY A 1 223 ? 2.188 29.891 3.768 1 94.31 223 GLY A C 1
ATOM 1691 O O . GLY A 1 223 ? 1.169 30.5 3.451 1 94.31 223 GLY A O 1
ATOM 1692 N N . VAL A 1 224 ? 2.59 28.75 3.193 1 94.69 224 VAL A N 1
ATOM 1693 C CA . VAL A 1 224 ? 1.759 28.109 2.186 1 94.69 224 VAL A CA 1
ATOM 1694 C C . VAL A 1 224 ? 0.412 27.719 2.793 1 94.69 224 VAL A C 1
ATOM 1696 O O . VAL A 1 224 ? -0.638 27.938 2.186 1 94.69 224 VAL A O 1
ATOM 1699 N N . ILE A 1 225 ? 0.438 27.156 3.969 1 93.75 225 ILE A N 1
ATOM 1700 C CA . ILE A 1 225 ? -0.773 26.734 4.656 1 93.75 225 ILE A CA 1
ATOM 1701 C C . ILE A 1 225 ? -1.671 27.938 4.934 1 93.75 225 ILE A C 1
ATOM 1703 O O . ILE A 1 225 ? -2.881 27.875 4.699 1 93.75 225 ILE A O 1
ATOM 1707 N N . ALA A 1 226 ? -1.078 28.938 5.391 1 90.75 226 ALA A N 1
ATOM 1708 C CA . ALA A 1 226 ? -1.835 30.141 5.695 1 90.75 226 ALA A CA 1
ATOM 1709 C C . ALA A 1 226 ? -2.473 30.719 4.438 1 90.75 226 ALA A C 1
ATOM 1711 O O . ALA A 1 226 ? -3.631 31.141 4.457 1 90.75 226 ALA A O 1
ATOM 1712 N N . ALA A 1 227 ? -1.711 30.719 3.428 1 91 227 ALA A N 1
ATOM 1713 C CA . ALA A 1 227 ? -2.186 31.281 2.166 1 91 227 ALA A CA 1
ATOM 1714 C C . ALA A 1 227 ? -3.34 30.453 1.601 1 91 227 ALA A C 1
ATOM 1716 O O . ALA A 1 227 ? -4.234 31 0.947 1 91 227 ALA A O 1
ATOM 1717 N N . SER A 1 228 ? -3.254 29.188 1.88 1 90.81 228 SER A N 1
ATOM 1718 C CA . SER A 1 228 ? -4.25 28.297 1.303 1 90.81 228 SER A CA 1
ATOM 1719 C C . SER A 1 228 ? -5.621 28.516 1.932 1 90.81 228 SER A C 1
ATOM 1721 O O . SER A 1 228 ? -6.641 28.109 1.367 1 90.81 228 SER A O 1
ATOM 1723 N N . LYS A 1 229 ? -5.691 29.203 3.002 1 89.94 229 LYS A N 1
ATOM 1724 C CA . LYS A 1 229 ? -6.938 29.422 3.725 1 89.94 229 LYS A CA 1
ATOM 1725 C C . LYS A 1 229 ? -7.664 30.672 3.209 1 89.94 229 LYS A C 1
ATOM 1727 O O . LYS A 1 229 ? -8.844 30.859 3.494 1 89.94 229 LYS A O 1
ATOM 1732 N N . TYR A 1 230 ? -6.906 31.438 2.393 1 90.81 230 TYR A N 1
ATOM 1733 C CA . TYR A 1 230 ? -7.457 32.75 2.018 1 90.81 230 TYR A CA 1
ATOM 1734 C C . TYR A 1 230 ? -7.336 32.969 0.516 1 90.81 230 TYR A C 1
ATOM 1736 O O . TYR A 1 230 ? -6.574 32.281 -0.165 1 90.81 230 TYR A O 1
ATOM 1744 N N . VAL A 1 231 ? -8.172 33.781 0.031 1 93.81 231 VAL A N 1
ATOM 1745 C CA . VAL A 1 231 ? -8.07 34.375 -1.307 1 93.81 231 VAL A CA 1
ATOM 1746 C C . VAL A 1 231 ? -8.117 35.906 -1.219 1 93.81 231 VAL A C 1
ATOM 1748 O O . VAL A 1 231 ? -8.484 36.438 -0.184 1 93.81 231 VAL A O 1
ATOM 1751 N N . VAL A 1 232 ? -7.629 36.5 -2.291 1 94.31 232 VAL A N 1
ATOM 1752 C CA . VAL A 1 232 ? -7.773 37.938 -2.41 1 94.31 232 VAL A CA 1
ATOM 1753 C C . VAL A 1 232 ? -8.906 38.281 -3.385 1 94.31 232 VAL A C 1
ATOM 1755 O O . VAL A 1 232 ? -8.938 37.75 -4.504 1 94.31 232 VAL A O 1
ATOM 1758 N N . ILE A 1 233 ? -9.82 39.062 -2.898 1 96.38 233 ILE A N 1
ATOM 1759 C CA . ILE A 1 233 ? -10.891 39.562 -3.764 1 96.38 233 ILE A CA 1
ATOM 1760 C C . ILE A 1 233 ? -10.672 41.031 -4.082 1 96.38 233 ILE A C 1
ATOM 1762 O O . ILE A 1 233 ? -10.422 41.844 -3.182 1 96.38 233 ILE A O 1
ATOM 1766 N N . GLU A 1 234 ? -10.688 41.281 -5.348 1 97.31 234 GLU A N 1
ATOM 1767 C CA . GLU A 1 234 ? -10.625 42.656 -5.824 1 97.31 234 GLU A CA 1
ATOM 1768 C C . GLU A 1 234 ? -11.922 43.062 -6.531 1 97.31 234 GLU A C 1
ATOM 1770 O O . GLU A 1 234 ? -12.5 42.25 -7.266 1 97.31 234 GLU A O 1
ATOM 1775 N N . TYR A 1 235 ? -12.289 44.25 -6.277 1 97.62 235 TYR A N 1
ATOM 1776 C CA . TYR A 1 235 ? -13.508 44.75 -6.922 1 97.62 235 TYR A CA 1
ATOM 1777 C C . TYR A 1 235 ? -13.5 46.25 -7.039 1 97.62 235 TYR A C 1
ATOM 1779 O O . TYR A 1 235 ? -12.734 46.938 -6.348 1 97.62 235 TYR A O 1
ATOM 1787 N N . ASN A 1 236 ? -14.289 46.688 -7.957 1 97.5 236 ASN A N 1
ATOM 1788 C CA . ASN A 1 236 ? -14.562 48.094 -8.102 1 97.5 236 ASN A CA 1
ATOM 1789 C C . ASN A 1 236 ? -15.922 48.469 -7.504 1 97.5 236 ASN A C 1
ATOM 1791 O O . ASN A 1 236 ? -16.875 47.688 -7.582 1 97.5 236 ASN A O 1
ATOM 1795 N N . VAL A 1 237 ? -15.883 49.719 -6.938 1 97.44 237 VAL A N 1
ATOM 1796 C CA . VAL A 1 237 ? -17.141 50.156 -6.352 1 97.44 237 VAL A CA 1
ATOM 1797 C C . VAL A 1 237 ? -17.172 51.688 -6.328 1 97.44 237 VAL A C 1
ATOM 1799 O O . VAL A 1 237 ? -16.125 52.344 -6.285 1 97.44 237 VAL A O 1
ATOM 1802 N N . ARG A 1 238 ? -18.438 52.188 -6.43 1 96.44 238 ARG A N 1
ATOM 1803 C CA . ARG A 1 238 ? -18.609 53.625 -6.234 1 96.44 238 ARG A CA 1
ATOM 1804 C C . ARG A 1 238 ? -18.312 54.031 -4.789 1 96.44 238 ARG A C 1
ATOM 1806 O O . ARG A 1 238 ? -18.547 53.25 -3.867 1 96.44 238 ARG A O 1
ATOM 1813 N N . ARG A 1 239 ? -17.844 55.281 -4.586 1 95.75 239 ARG A N 1
ATOM 1814 C CA . ARG A 1 239 ? -17.5 55.75 -3.256 1 95.75 239 ARG A CA 1
ATOM 1815 C C . ARG A 1 239 ? -18.688 55.688 -2.312 1 95.75 239 ARG A C 1
ATOM 1817 O O . ARG A 1 239 ? -18.531 55.469 -1.108 1 95.75 239 ARG A O 1
ATOM 1824 N N . SER A 1 240 ? -19.828 55.812 -2.859 1 95.25 240 SER A N 1
ATOM 1825 C CA . SER A 1 240 ? -21.047 55.75 -2.066 1 95.25 240 SER A CA 1
ATOM 1826 C C . SER A 1 240 ? -21.297 54.344 -1.532 1 95.25 240 SER A C 1
ATOM 1828 O O . SER A 1 240 ? -22 54.188 -0.53 1 95.25 240 SER A O 1
ATOM 1830 N N . GLY A 1 241 ? -20.781 53.344 -2.166 1 95.5 241 GLY A N 1
ATOM 1831 C CA . GLY A 1 241 ? -20.984 51.938 -1.769 1 95.5 241 GLY A CA 1
ATOM 1832 C C . GLY A 1 241 ? -19.844 51.375 -0.941 1 95.5 241 GLY A C 1
ATOM 1833 O O . GLY A 1 241 ? -19.906 50.219 -0.507 1 95.5 241 GLY A O 1
ATOM 1834 N N . LEU A 1 242 ? -18.844 52.188 -0.724 1 95.69 242 LEU A N 1
ATOM 1835 C CA . LEU A 1 242 ? -17.609 51.75 -0.089 1 95.69 242 LEU A CA 1
ATOM 1836 C C . LEU A 1 242 ? -17.891 51.219 1.319 1 95.69 242 LEU A C 1
ATOM 1838 O O . LEU A 1 242 ? -17.328 50.188 1.729 1 95.69 242 LEU A O 1
ATOM 1842 N N . GLU A 1 243 ? -18.688 51.906 2.035 1 95.56 243 GLU A N 1
ATOM 1843 C CA . GLU A 1 243 ? -18.969 51.5 3.416 1 95.56 243 GLU A CA 1
ATOM 1844 C C . GLU A 1 243 ? -19.578 50.125 3.488 1 95.56 243 GLU A C 1
ATOM 1846 O O . GLU A 1 243 ? -19.141 49.281 4.277 1 95.56 243 GLU A O 1
ATOM 1851 N N . VAL A 1 244 ? -20.531 49.844 2.664 1 97.06 244 VAL A N 1
ATOM 1852 C CA . VAL A 1 244 ? -21.219 48.562 2.658 1 97.06 244 VAL A CA 1
ATOM 1853 C C . VAL A 1 244 ? -20.281 47.469 2.186 1 97.06 244 VAL A C 1
ATOM 1855 O O . VAL A 1 244 ? -20.203 46.375 2.795 1 97.06 244 VAL A O 1
ATOM 1858 N N . THR A 1 245 ? -19.547 47.719 1.12 1 97.44 245 THR A N 1
ATOM 1859 C CA . THR A 1 245 ? -18.719 46.688 0.506 1 97.44 245 THR A CA 1
ATOM 1860 C C . THR A 1 245 ? -17.516 46.344 1.387 1 97.44 245 THR A C 1
ATOM 1862 O O . THR A 1 245 ? -17.062 45.219 1.429 1 97.44 245 THR A O 1
ATOM 1865 N N . THR A 1 246 ? -17.016 47.312 2.121 1 96.62 246 THR A N 1
ATOM 1866 C CA . THR A 1 246 ? -15.867 47.062 2.988 1 96.62 246 THR A CA 1
ATOM 1867 C C . THR A 1 246 ? -16.297 46.281 4.242 1 96.62 246 THR A C 1
ATOM 1869 O O . THR A 1 246 ? -15.469 45.625 4.887 1 96.62 246 THR A O 1
ATOM 1872 N N . ARG A 1 247 ? -17.562 46.344 4.602 1 96.31 247 ARG A N 1
ATOM 1873 C CA . ARG A 1 247 ? -18.094 45.531 5.68 1 96.31 247 ARG A CA 1
ATOM 1874 C C . ARG A 1 247 ? -18.156 44.062 5.258 1 96.31 247 ARG A C 1
ATOM 1876 O O . ARG A 1 247 ? -17.953 43.156 6.082 1 96.31 247 ARG A O 1
ATOM 1883 N N . ILE A 1 248 ? -18.422 43.875 3.998 1 96.88 248 ILE A N 1
ATOM 1884 C CA . ILE A 1 248 ? -18.453 42.531 3.428 1 96.88 248 ILE A CA 1
ATOM 1885 C C . ILE A 1 248 ? -17.047 41.969 3.344 1 96.88 248 ILE A C 1
ATOM 1887 O O . ILE A 1 248 ? -16.844 40.75 3.541 1 96.88 248 ILE A O 1
ATOM 1891 N N . THR A 1 249 ? -16.094 42.844 3.057 1 97.31 249 THR A N 1
ATOM 1892 C CA . THR A 1 249 ? -14.711 42.438 2.906 1 97.31 249 THR A CA 1
ATOM 1893 C C . THR A 1 249 ? -13.805 43.25 3.824 1 97.31 249 THR A C 1
ATOM 1895 O O . THR A 1 249 ? -12.977 44.031 3.355 1 97.31 249 THR A O 1
ATOM 1898 N N . PRO A 1 250 ? -13.867 43.031 5.117 1 93.19 250 PRO A N 1
ATOM 1899 C CA . PRO A 1 250 ? -13.102 43.844 6.066 1 93.19 250 PRO A CA 1
ATOM 1900 C C . PRO A 1 250 ? -11.602 43.594 5.977 1 93.19 250 PRO A C 1
ATOM 1902 O O . PRO A 1 250 ? -10.805 44.375 6.516 1 93.19 250 PRO A O 1
ATOM 1905 N N . GLY A 1 251 ? -11.273 42.531 5.262 1 88.69 251 GLY A N 1
ATOM 1906 C CA . GLY A 1 251 ? -9.859 42.188 5.203 1 88.69 251 GLY A CA 1
ATOM 1907 C C . GLY A 1 251 ? -9.32 41.688 6.523 1 88.69 251 GLY A C 1
ATOM 1908 O O . GLY A 1 251 ? -10.086 41.438 7.461 1 88.69 251 GLY A O 1
ATOM 1909 N N . ARG A 1 252 ? -8.023 41.344 6.613 1 81.94 252 ARG A N 1
ATOM 1910 C CA . ARG A 1 252 ? -7.391 40.875 7.84 1 81.94 252 ARG A CA 1
ATOM 1911 C C . ARG A 1 252 ? -7.125 42.031 8.797 1 81.94 252 ARG A C 1
ATOM 1913 O O . ARG A 1 252 ? -7.523 42 9.961 1 81.94 252 ARG A O 1
ATOM 1920 N N . ARG A 1 253 ? -6.477 43.062 8.359 1 82.88 253 ARG A N 1
ATOM 1921 C CA . ARG A 1 253 ? -6.277 44.281 9.102 1 82.88 253 ARG A CA 1
ATOM 1922 C C . ARG A 1 253 ? -7.211 45.375 8.609 1 82.88 253 ARG A C 1
ATOM 1924 O O . ARG A 1 253 ? -7.891 46.031 9.398 1 82.88 253 ARG A O 1
ATOM 1931 N N . ALA A 1 254 ? -7.199 45.562 7.371 1 88.75 254 ALA A N 1
ATOM 1932 C CA . ALA A 1 254 ? -8.047 46.531 6.66 1 88.75 254 ALA A CA 1
ATOM 1933 C C . ALA A 1 254 ? -8.016 46.281 5.156 1 88.75 254 ALA A C 1
ATOM 1935 O O . ALA A 1 254 ? -7.043 45.719 4.633 1 88.75 254 ALA A O 1
ATOM 1936 N N . PRO A 1 255 ? -9.156 46.531 4.508 1 93.94 255 PRO A N 1
ATOM 1937 C CA . PRO A 1 255 ? -9.086 46.438 3.049 1 93.94 255 PRO A CA 1
ATOM 1938 C C . PRO A 1 255 ? -8.219 47.531 2.432 1 93.94 255 PRO A C 1
ATOM 1940 O O . PRO A 1 255 ? -8.047 48.594 3.031 1 93.94 255 PRO A O 1
ATOM 1943 N N . THR A 1 256 ? -7.59 47.25 1.308 1 93.56 256 THR A N 1
ATOM 1944 C CA . THR A 1 256 ? -6.875 48.281 0.54 1 93.56 256 THR A CA 1
ATOM 1945 C C . THR A 1 256 ? -7.816 49 -0.419 1 93.56 256 THR A C 1
ATOM 1947 O O . THR A 1 256 ? -8.484 48.344 -1.239 1 93.56 256 THR A O 1
ATOM 1950 N N . ILE A 1 257 ? -7.879 50.312 -0.304 1 95.06 257 ILE A N 1
ATOM 1951 C CA . ILE A 1 257 ? -8.758 51.125 -1.144 1 95.06 257 ILE A CA 1
ATOM 1952 C C . ILE A 1 257 ? -7.918 52.094 -1.995 1 95.06 257 ILE A C 1
ATOM 1954 O O . ILE A 1 257 ? -7.082 52.812 -1.472 1 95.06 257 ILE A O 1
ATOM 1958 N N . SER A 1 258 ? -8.148 51.969 -3.281 1 94.81 258 SER A N 1
ATOM 1959 C CA . SER A 1 258 ? -7.449 52.875 -4.211 1 94.81 258 SER A CA 1
ATOM 1960 C C . SER A 1 258 ? -8.43 53.625 -5.098 1 94.81 258 SER A C 1
ATOM 1962 O O . SER A 1 258 ? -9.398 53.031 -5.602 1 94.81 258 SER A O 1
ATOM 1964 N N . ALA A 1 259 ? -8.141 54.938 -5.262 1 91.81 259 ALA A N 1
ATOM 1965 C CA . ALA A 1 259 ? -8.984 55.75 -6.152 1 91.81 259 ALA A CA 1
ATOM 1966 C C . ALA A 1 259 ? -8.727 55.375 -7.613 1 91.81 259 ALA A C 1
ATOM 1968 O O . ALA A 1 259 ? -7.586 55.156 -8.016 1 91.81 259 ALA A O 1
ATOM 1969 N N . LEU A 1 260 ? -9.805 55.344 -8.32 1 91.5 260 LEU A N 1
ATOM 1970 C CA . LEU A 1 260 ? -9.68 55.156 -9.758 1 91.5 260 LEU A CA 1
ATOM 1971 C C . LEU A 1 260 ? -9.672 56.469 -10.492 1 91.5 260 LEU A C 1
ATOM 1973 O O . LEU A 1 260 ? -9.906 57.531 -9.891 1 91.5 260 LEU A O 1
ATOM 1977 N N . GLU A 1 261 ? -9.273 56.406 -11.781 1 89.12 261 GLU A N 1
ATOM 1978 C CA . GLU A 1 261 ? -9.258 57.625 -12.609 1 89.12 261 GLU A CA 1
ATOM 1979 C C . GLU A 1 261 ? -10.664 58.188 -12.773 1 89.12 261 GLU A C 1
ATOM 1981 O O . GLU A 1 261 ? -10.844 59.406 -12.836 1 89.12 261 GLU A O 1
ATOM 1986 N N . GLU A 1 262 ? -11.602 57.312 -12.938 1 88.06 262 GLU A N 1
ATOM 1987 C CA . GLU A 1 262 ? -12.992 57.75 -12.977 1 88.06 262 GLU A CA 1
ATOM 1988 C C . GLU A 1 262 ? -13.43 58.312 -11.633 1 88.06 262 GLU A C 1
ATOM 1990 O O . GLU A 1 262 ? -13.359 57.625 -10.609 1 88.06 262 GLU A O 1
ATOM 1995 N N . PRO A 1 263 ? -13.898 59.5 -11.719 1 85.5 263 PRO A N 1
ATOM 1996 C CA . PRO A 1 263 ? -14.289 60.125 -10.453 1 85.5 263 PRO A CA 1
ATOM 1997 C C . PRO A 1 263 ? -15.352 59.344 -9.695 1 85.5 263 PRO A C 1
ATOM 1999 O O . PRO A 1 263 ? -16.234 58.75 -10.312 1 85.5 263 PRO A O 1
ATOM 2002 N N . ASP A 1 264 ? -15.266 59.062 -8.484 1 92.5 264 ASP A N 1
ATOM 2003 C CA . ASP A 1 264 ? -16.234 58.531 -7.535 1 92.5 264 ASP A CA 1
ATOM 2004 C C . ASP A 1 264 ? -16.125 57 -7.441 1 92.5 264 ASP A C 1
ATOM 2006 O O . ASP A 1 264 ? -16.969 56.344 -6.828 1 92.5 264 ASP A O 1
ATOM 2010 N N . TRP A 1 265 ? -15.203 56.469 -8.297 1 95.25 265 TRP A N 1
ATOM 2011 C CA . TRP A 1 265 ? -15.016 55.031 -8.211 1 95.25 265 TRP A CA 1
ATOM 2012 C C . TRP A 1 265 ? -13.727 54.688 -7.469 1 95.25 265 TRP A C 1
ATOM 2014 O O . TRP A 1 265 ? -12.734 55.406 -7.566 1 95.25 265 TRP A O 1
ATOM 2024 N N . CYS A 1 266 ? -13.789 53.562 -6.715 1 96.75 266 CYS A N 1
ATOM 2025 C CA . CYS A 1 266 ? -12.633 53.062 -5.984 1 96.75 266 CYS A CA 1
ATOM 2026 C C . CYS A 1 266 ? -12.406 51.562 -6.297 1 96.75 266 CYS A C 1
ATOM 2028 O O . CYS A 1 266 ? -13.352 50.844 -6.629 1 96.75 266 CYS A O 1
ATOM 2030 N N . ALA A 1 267 ? -11.141 51.219 -6.328 1 97.25 267 ALA A N 1
ATOM 2031 C CA . ALA A 1 267 ? -10.766 49.812 -6.324 1 97.25 267 ALA A CA 1
ATOM 2032 C C . ALA A 1 267 ? -10.469 49.312 -4.91 1 97.25 267 ALA A C 1
ATOM 2034 O O . ALA A 1 267 ? -9.789 50 -4.141 1 97.25 267 ALA A O 1
ATOM 2035 N N . VAL A 1 268 ? -11.07 48.188 -4.535 1 97.56 268 VAL A N 1
ATOM 2036 C CA . VAL A 1 268 ? -10.883 47.594 -3.211 1 97.56 268 VAL A CA 1
ATOM 2037 C C . VAL A 1 268 ? -10.25 46.219 -3.336 1 97.56 268 VAL A C 1
ATOM 2039 O O . VAL A 1 268 ? -10.586 45.469 -4.242 1 97.56 268 VAL A O 1
ATOM 2042 N N . SER A 1 269 ? -9.25 45.938 -2.496 1 97.06 269 SER A N 1
ATOM 2043 C CA . SER A 1 269 ? -8.609 44.625 -2.383 1 97.06 269 SER A CA 1
ATOM 2044 C C . SER A 1 269 ? -8.625 44.125 -0.943 1 97.06 269 SER A C 1
ATOM 2046 O O . SER A 1 269 ? -8.227 44.844 -0.025 1 97.06 269 SER A O 1
ATOM 2048 N N . ALA A 1 270 ? -9.133 42.938 -0.793 1 95.75 270 ALA A N 1
ATOM 2049 C CA . ALA A 1 270 ? -9.227 42.406 0.565 1 95.75 270 ALA A CA 1
ATOM 2050 C C . ALA A 1 270 ? -9.031 40.906 0.578 1 95.75 270 ALA A C 1
ATOM 2052 O O . ALA A 1 270 ? -9.477 40.219 -0.341 1 95.75 270 ALA A O 1
ATOM 2053 N N . MET A 1 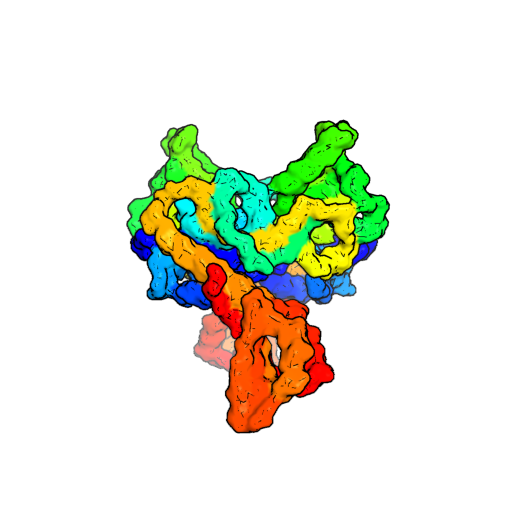271 ? -8.43 40.438 1.694 1 92.56 271 MET A N 1
ATOM 2054 C CA . MET A 1 271 ? -8.289 39 1.934 1 92.56 271 MET A CA 1
ATOM 2055 C C . MET A 1 271 ? -9.562 38.406 2.537 1 92.56 271 MET A C 1
ATOM 2057 O O . MET A 1 271 ? -10.125 38.969 3.475 1 92.56 271 MET A O 1
ATOM 2061 N N . VAL A 1 272 ? -10 37.344 1.939 1 93.94 272 VAL A N 1
ATOM 2062 C CA . VAL A 1 272 ? -11.219 36.656 2.379 1 93.94 272 VAL A CA 1
ATOM 2063 C C . VAL A 1 272 ? -10.945 35.156 2.545 1 93.94 272 VAL A C 1
ATOM 2065 O O . VAL A 1 272 ? -10.117 34.594 1.833 1 93.94 272 VAL A O 1
ATOM 2068 N N . GLU A 1 273 ? -11.57 34.531 3.562 1 93.31 273 GLU A N 1
ATOM 2069 C CA . GLU A 1 273 ? -11.469 33.062 3.684 1 93.31 273 GLU A CA 1
ATOM 2070 C C . GLU A 1 273 ? -11.961 32.375 2.42 1 93.31 273 GLU A C 1
ATOM 2072 O O . GLU A 1 273 ? -13.039 32.688 1.907 1 93.31 273 GLU A O 1
ATOM 2077 N N . LYS A 1 274 ? -11.18 31.469 1.993 1 92.25 274 LYS A N 1
ATOM 2078 C CA . LYS A 1 274 ? -11.469 30.766 0.747 1 92.25 274 LYS A CA 1
ATOM 2079 C C . LYS A 1 274 ? -12.844 30.094 0.802 1 92.25 274 LYS A C 1
ATOM 2081 O O . LYS A 1 274 ? -13.602 30.141 -0.166 1 92.25 274 LYS A O 1
ATOM 2086 N N . LYS A 1 275 ? -13.219 29.531 1.903 1 90.75 275 LYS A N 1
ATOM 2087 C CA . LYS A 1 275 ? -14.469 28.797 2.051 1 90.75 275 LYS A CA 1
ATOM 2088 C C . LYS A 1 275 ? -15.672 29.734 1.948 1 90.75 275 LYS A C 1
ATOM 2090 O O . LYS A 1 275 ? -16.797 29.281 1.704 1 90.75 275 LYS A O 1
ATOM 2095 N N . LYS A 1 276 ? -15.477 31.031 2.033 1 94.5 276 LYS A N 1
ATOM 2096 C CA . LYS A 1 276 ? -16.562 32.031 2.014 1 94.5 276 LYS A CA 1
ATOM 2097 C C . LYS A 1 276 ? -16.516 32.844 0.73 1 94.5 276 LYS A C 1
ATOM 2099 O O . LYS A 1 276 ? -17.359 33.719 0.528 1 94.5 276 LYS A O 1
ATOM 2104 N N . SER A 1 277 ? -15.609 32.562 -0.092 1 95.06 277 SER A N 1
ATOM 2105 C CA . SER A 1 277 ? -15.312 33.438 -1.213 1 95.06 277 SER A CA 1
ATOM 2106 C C . SER A 1 277 ? -16.516 33.594 -2.131 1 95.06 277 SER A C 1
ATOM 2108 O O . SER A 1 277 ? -16.844 34.719 -2.561 1 95.06 277 SER A O 1
ATOM 2110 N N . ALA A 1 278 ? -17.156 32.438 -2.412 1 95.25 278 ALA A N 1
ATOM 2111 C CA . ALA A 1 278 ? -18.312 32.469 -3.307 1 95.25 278 ALA A CA 1
ATOM 2112 C C . ALA A 1 278 ? -19.438 33.344 -2.723 1 95.25 278 ALA A C 1
ATOM 2114 O O . ALA A 1 278 ? -20.031 34.156 -3.424 1 95.25 278 ALA A O 1
ATOM 2115 N N . GLN A 1 279 ? -19.688 33.125 -1.497 1 96.88 279 GLN A N 1
ATOM 2116 C CA . GLN A 1 279 ? -20.719 33.906 -0.809 1 96.88 279 GLN A CA 1
ATOM 2117 C C . GLN A 1 279 ? -20.359 35.406 -0.79 1 96.88 279 GLN A C 1
ATOM 2119 O O . GLN A 1 279 ? -21.234 36.25 -1.019 1 96.88 279 GLN A O 1
ATOM 2124 N N . VAL A 1 280 ? -19.188 35.688 -0.5 1 97.19 280 VAL A N 1
ATOM 2125 C CA . VAL A 1 280 ? -18.703 37.062 -0.428 1 97.19 280 VAL A CA 1
ATOM 2126 C C . VAL A 1 280 ? -18.859 37.75 -1.788 1 97.19 280 VAL A C 1
ATOM 2128 O O . VAL A 1 280 ? -19.312 38.875 -1.869 1 97.19 280 VAL A O 1
ATOM 2131 N N . MET A 1 281 ? -18.516 37.031 -2.832 1 96.94 281 MET A N 1
ATOM 2132 C CA . MET A 1 281 ? -18.656 37.562 -4.18 1 96.94 281 MET A CA 1
ATOM 2133 C C . MET A 1 281 ? -20.109 37.906 -4.488 1 96.94 281 MET A C 1
ATOM 2135 O O . MET A 1 281 ? -20.406 38.969 -5.047 1 96.94 281 MET A O 1
ATOM 2139 N N . ASP A 1 282 ? -20.984 37.031 -4.098 1 97.19 282 ASP A N 1
ATOM 2140 C CA . ASP A 1 282 ? -22.406 37.25 -4.316 1 97.19 282 ASP A CA 1
ATOM 2141 C C . ASP A 1 282 ? -22.875 38.5 -3.566 1 97.19 282 ASP A C 1
ATOM 2143 O O . ASP A 1 282 ? -23.641 39.312 -4.109 1 97.19 282 ASP A O 1
ATOM 2147 N N . GLU A 1 283 ? -22.453 38.594 -2.402 1 97.88 283 GLU A N 1
ATOM 2148 C CA . GLU A 1 283 ? -22.828 39.75 -1.58 1 97.88 283 GLU A CA 1
ATOM 2149 C C . GLU A 1 283 ? -22.297 41.062 -2.172 1 97.88 283 GLU A C 1
ATOM 2151 O O . GLU A 1 283 ? -22.984 42.094 -2.125 1 97.88 283 GLU A O 1
ATOM 2156 N N . LEU A 1 284 ? -21.156 41 -2.691 1 97.69 284 LEU A N 1
ATOM 2157 C CA . LEU A 1 284 ? -20.547 42.188 -3.297 1 97.69 284 LEU A CA 1
ATOM 2158 C C . LEU A 1 284 ? -21.328 42.625 -4.527 1 97.69 284 LEU A C 1
ATOM 2160 O O . LEU A 1 284 ? -21.531 43.844 -4.73 1 97.69 284 LEU A O 1
ATOM 2164 N N . VAL A 1 285 ? -21.734 41.656 -5.309 1 97.19 285 VAL A N 1
ATOM 2165 C CA . VAL A 1 285 ? -22.547 41.969 -6.484 1 97.19 285 VAL A CA 1
ATOM 2166 C C . VAL A 1 285 ? -23.828 42.656 -6.055 1 97.19 285 VAL A C 1
ATOM 2168 O O . VAL A 1 285 ? -24.234 43.656 -6.633 1 97.19 285 VAL A O 1
ATOM 2171 N N . LYS A 1 286 ? -24.453 42.156 -5.074 1 97.44 286 LYS A N 1
ATOM 2172 C CA . LYS A 1 286 ? -25.703 42.719 -4.562 1 97.44 286 LYS A CA 1
ATOM 2173 C C . LYS A 1 286 ? -25.5 44.125 -4.035 1 97.44 286 LYS A C 1
ATOM 2175 O O . LYS A 1 286 ? -26.391 44.969 -4.121 1 97.44 286 LYS A O 1
ATOM 2180 N N . ALA A 1 287 ? -24.359 44.375 -3.6 1 97.19 287 ALA A N 1
ATOM 2181 C CA . ALA A 1 287 ? -24.062 45.656 -2.99 1 97.19 287 ALA A CA 1
ATOM 2182 C C . ALA A 1 287 ? -23.609 46.656 -4.043 1 97.19 287 ALA A C 1
ATOM 2184 O O . ALA A 1 287 ? -23.312 47.812 -3.721 1 97.19 287 ALA A O 1
ATOM 2185 N N . GLY A 1 288 ? -23.5 46.25 -5.262 1 96.06 288 GLY A N 1
ATOM 2186 C CA . GLY A 1 288 ? -23.234 47.188 -6.348 1 96.06 288 GLY A CA 1
ATOM 2187 C C . GLY A 1 288 ? -21.781 47.188 -6.789 1 96.06 288 GLY A C 1
ATOM 2188 O O . GLY A 1 288 ? -21.375 48.031 -7.582 1 96.06 288 GLY A O 1
ATOM 2189 N N . ALA A 1 289 ? -21 46.219 -6.246 1 97.38 289 ALA A N 1
ATOM 2190 C CA . ALA A 1 289 ? -19.609 46.094 -6.699 1 97.38 289 ALA A CA 1
ATOM 2191 C C . ALA A 1 289 ? -19.547 45.562 -8.133 1 97.38 289 ALA A C 1
ATOM 2193 O O . ALA A 1 289 ? -20.438 44.844 -8.57 1 97.38 289 ALA A O 1
ATOM 2194 N N . GLU A 1 290 ? -18.516 45.969 -8.82 1 96.75 290 GLU A N 1
ATOM 2195 C CA . GLU A 1 290 ? -18.312 45.531 -10.195 1 96.75 290 GLU A CA 1
ATOM 2196 C C . GLU A 1 290 ? -16.906 45 -10.406 1 96.75 290 GLU A C 1
ATOM 2198 O O . GLU A 1 290 ? -16.016 45.188 -9.562 1 96.75 290 GLU A O 1
ATOM 2203 N N . ASP A 1 291 ? -16.734 44.281 -11.508 1 96.44 291 ASP A N 1
ATOM 2204 C CA . ASP A 1 291 ? -15.43 43.75 -11.891 1 96.44 291 ASP A CA 1
ATOM 2205 C C . ASP A 1 291 ? -14.789 42.969 -10.742 1 96.44 291 ASP A C 1
ATOM 2207 O O . ASP A 1 291 ? -13.641 43.25 -10.367 1 96.44 291 ASP A O 1
ATOM 2211 N N . ILE A 1 292 ? -15.469 42.094 -10.188 1 97.62 292 ILE A N 1
ATOM 2212 C CA . ILE A 1 292 ? -15.023 41.312 -9.031 1 97.62 292 ILE A CA 1
ATOM 2213 C C . ILE A 1 292 ? -14.102 40.188 -9.492 1 97.62 292 ILE A C 1
ATOM 2215 O O . ILE A 1 292 ? -14.484 39.375 -10.344 1 97.62 292 ILE A O 1
ATOM 2219 N N . LEU A 1 293 ? -12.914 40.219 -8.977 1 96.94 293 LEU A N 1
ATOM 2220 C CA . LEU A 1 293 ? -11.906 39.219 -9.305 1 96.94 293 LEU A CA 1
ATOM 2221 C C . LEU A 1 293 ? -11.445 38.5 -8.047 1 96.94 293 LEU A C 1
ATOM 2223 O O . LEU A 1 293 ? -11.352 39.094 -6.973 1 96.94 293 LEU A O 1
ATOM 2227 N N . VAL A 1 294 ? -11.266 37.188 -8.188 1 96 294 VAL A N 1
ATOM 2228 C CA . VAL A 1 294 ? -10.711 36.375 -7.105 1 96 294 VAL A CA 1
ATOM 2229 C C . VAL A 1 294 ? -9.336 35.875 -7.504 1 96 294 VAL A C 1
ATOM 2231 O O . VAL A 1 294 ? -9.164 35.312 -8.586 1 96 294 VAL A O 1
ATOM 2234 N N . PHE A 1 295 ? -8.367 36.125 -6.609 1 93.56 295 PHE A N 1
ATOM 2235 C CA . PHE A 1 295 ? -7.004 35.656 -6.828 1 93.56 295 PHE A CA 1
ATOM 2236 C C . PHE A 1 295 ? -6.602 34.625 -5.77 1 93.56 295 PHE A C 1
ATOM 2238 O O . PHE A 1 295 ? -6.734 34.906 -4.57 1 93.56 295 PHE A O 1
ATOM 2245 N N . ASN A 1 296 ? -6.09 33.5 -6.242 1 90.94 296 ASN A N 1
ATOM 2246 C CA . ASN A 1 296 ? -5.508 32.531 -5.309 1 90.94 296 ASN A CA 1
ATOM 2247 C C . ASN A 1 296 ? -4.172 33.031 -4.762 1 90.94 296 ASN A C 1
ATOM 2249 O O . ASN A 1 296 ? -3.395 33.656 -5.48 1 90.94 296 ASN A O 1
ATOM 2253 N N . LEU A 1 297 ? -4.062 32.812 -3.461 1 87.56 297 LEU A N 1
ATOM 2254 C CA . LEU A 1 297 ? -2.779 33.094 -2.83 1 87.56 297 LEU A CA 1
ATOM 2255 C C . LEU A 1 297 ? -1.891 31.859 -2.805 1 87.56 297 LEU A C 1
ATOM 2257 O O . LEU A 1 297 ? -2.273 30.828 -2.252 1 87.56 297 LEU A O 1
ATOM 2261 N N . ASP A 1 298 ? -0.758 31.953 -3.375 1 84.62 298 ASP A N 1
ATOM 2262 C CA . ASP A 1 298 ? 0.155 30.828 -3.408 1 84.62 298 ASP A CA 1
ATOM 2263 C C . ASP A 1 298 ? 0.953 30.719 -2.109 1 84.62 298 ASP A C 1
ATOM 2265 O O . ASP A 1 298 ? 1.319 29.625 -1.686 1 84.62 298 ASP A O 1
ATOM 2269 N N . ASN A 1 299 ? 1.293 31.922 -1.609 1 86.81 299 ASN A N 1
ATOM 2270 C CA . ASN A 1 299 ? 2.102 31.984 -0.397 1 86.81 299 ASN A CA 1
ATOM 2271 C C . ASN A 1 299 ? 1.898 33.312 0.345 1 86.81 299 ASN A C 1
ATOM 2273 O O . ASN A 1 299 ? 1.409 34.281 -0.232 1 86.81 299 ASN A O 1
ATOM 2277 N N . CYS A 1 300 ? 2.072 33.281 1.598 1 83.19 300 CYS A N 1
ATOM 2278 C CA . CYS A 1 300 ? 2.045 34.5 2.377 1 83.19 300 CYS A CA 1
ATOM 2279 C C . CYS A 1 300 ? 3.014 34.438 3.553 1 83.19 300 CYS A C 1
ATOM 2281 O O . CYS A 1 300 ? 3.582 33.375 3.824 1 83.19 300 CYS A O 1
ATOM 2283 N N . ARG A 1 301 ? 3.479 35.469 3.936 1 78.5 301 ARG A N 1
ATOM 2284 C CA . ARG A 1 301 ? 4.262 35.562 5.164 1 78.5 301 ARG A CA 1
ATOM 2285 C C . ARG A 1 301 ? 3.422 36.125 6.312 1 78.5 301 ARG A C 1
ATOM 2287 O O . ARG A 1 301 ? 2.793 37.156 6.176 1 78.5 301 ARG A O 1
ATOM 2294 N N . VAL A 1 302 ? 3.109 35.219 7.258 1 63.03 302 VAL A N 1
ATOM 2295 C CA . VAL A 1 302 ? 2.305 35.625 8.406 1 63.03 302 VAL A CA 1
ATOM 2296 C C . VAL A 1 302 ? 3.18 35.688 9.656 1 63.03 302 VAL A C 1
ATOM 2298 O O . VAL A 1 302 ? 4.184 35 9.758 1 63.03 302 VAL A O 1
ATOM 2301 N N . MET B 1 1 ? -22.484 -3.781 0.504 1 57.94 1 MET B N 1
ATOM 2302 C CA . MET B 1 1 ? -23.016 -5.098 0.138 1 57.94 1 MET B CA 1
ATOM 2303 C C . MET B 1 1 ? -23.453 -5.867 1.375 1 57.94 1 MET B C 1
ATOM 2305 O O . MET B 1 1 ? -22.797 -5.816 2.416 1 57.94 1 MET B O 1
ATOM 2309 N N . HIS B 1 2 ? -24.719 -6.332 1.417 1 63.12 2 HIS B N 1
ATOM 2310 C CA . HIS B 1 2 ? -25.297 -7.016 2.562 1 63.12 2 HIS B CA 1
ATOM 2311 C C . HIS B 1 2 ? -24.719 -8.414 2.73 1 63.12 2 HIS B C 1
ATOM 2313 O O . HIS B 1 2 ? -24.5 -9.125 1.744 1 63.12 2 HIS B O 1
ATOM 2319 N N . ALA B 1 3 ? -24.234 -8.773 3.926 1 61.94 3 ALA B N 1
ATOM 2320 C CA . ALA B 1 3 ? -23.734 -10.102 4.277 1 61.94 3 ALA B CA 1
ATOM 2321 C C . ALA B 1 3 ? -24.578 -11.195 3.629 1 61.94 3 ALA B C 1
ATOM 2323 O O . ALA B 1 3 ? -24.047 -12.234 3.223 1 61.94 3 ALA B O 1
ATOM 2324 N N . GLU B 1 4 ? -25.797 -10.852 3.422 1 70.56 4 GLU B N 1
ATOM 2325 C CA . GLU B 1 4 ? -26.734 -11.82 2.85 1 70.56 4 GLU B CA 1
ATOM 2326 C C . GLU B 1 4 ? -26.391 -12.117 1.394 1 70.56 4 GLU B C 1
ATOM 2328 O O . GLU B 1 4 ? -26.656 -13.227 0.909 1 70.56 4 GLU B O 1
ATOM 2333 N N . THR B 1 5 ? -25.703 -11.172 0.846 1 79.38 5 THR B N 1
ATOM 2334 C CA . THR B 1 5 ? -25.375 -11.336 -0.565 1 79.38 5 THR B CA 1
ATOM 2335 C C . THR B 1 5 ? -24.25 -12.352 -0.743 1 79.38 5 THR B C 1
ATOM 2337 O O . THR B 1 5 ? -24.125 -12.977 -1.8 1 79.38 5 THR B O 1
ATOM 2340 N N . LEU B 1 6 ? -23.547 -12.633 0.311 1 87.94 6 LEU B N 1
ATOM 2341 C CA . LEU B 1 6 ? -22.375 -13.492 0.211 1 87.94 6 LEU B CA 1
ATOM 2342 C C . LEU B 1 6 ? -22.703 -14.914 0.645 1 87.94 6 LEU B C 1
ATOM 2344 O O . LEU B 1 6 ? -21.922 -15.844 0.411 1 87.94 6 LEU B O 1
ATOM 2348 N N . LYS B 1 7 ? -23.938 -15.062 1.162 1 85.81 7 LYS B N 1
ATOM 2349 C CA . LYS B 1 7 ? -24.328 -16.375 1.688 1 85.81 7 LYS B CA 1
ATOM 2350 C C . LYS B 1 7 ? -24.344 -17.422 0.583 1 85.81 7 LYS B C 1
ATOM 2352 O O . LYS B 1 7 ? -24.891 -17.188 -0.495 1 85.81 7 LYS B O 1
ATOM 2357 N N . GLY B 1 8 ? -23.641 -18.531 0.816 1 90.38 8 GLY B N 1
ATOM 2358 C CA . GLY B 1 8 ? -23.641 -19.656 -0.098 1 90.38 8 GLY B CA 1
ATOM 2359 C C . GLY B 1 8 ? -22.641 -19.516 -1.229 1 90.38 8 GLY B C 1
ATOM 2360 O O . GLY B 1 8 ? -22.484 -20.422 -2.051 1 90.38 8 GLY B O 1
ATOM 2361 N N . ARG B 1 9 ? -22.016 -18.438 -1.259 1 95.5 9 ARG B N 1
ATOM 2362 C CA . ARG B 1 9 ? -21.062 -18.203 -2.35 1 95.5 9 ARG B CA 1
ATOM 2363 C C . ARG B 1 9 ? -19.641 -18.562 -1.932 1 95.5 9 ARG B C 1
ATOM 2365 O O . ARG B 1 9 ? -19.266 -18.391 -0.769 1 95.5 9 ARG B O 1
ATOM 2372 N N . LEU B 1 10 ? -18.906 -19.125 -2.912 1 97.38 10 LEU B N 1
ATOM 2373 C CA . LEU B 1 10 ? -17.469 -19.312 -2.719 1 97.38 10 LEU B CA 1
ATOM 2374 C C . LEU B 1 10 ? -16.75 -17.969 -2.67 1 97.38 10 LEU B C 1
ATOM 2376 O O . LEU B 1 10 ? -16.906 -17.141 -3.562 1 97.38 10 LEU B O 1
ATOM 2380 N N . LEU B 1 11 ? -16.031 -17.75 -1.618 1 97.06 11 LEU B N 1
ATOM 2381 C CA . LEU B 1 11 ? -15.25 -16.531 -1.509 1 97.06 11 LEU B CA 1
ATOM 2382 C C . LEU B 1 11 ? -13.867 -16.719 -2.123 1 97.06 11 LEU B C 1
ATOM 2384 O O . LEU B 1 11 ? -13.141 -17.641 -1.758 1 97.06 11 LEU B O 1
ATOM 2388 N N . PHE B 1 12 ? -13.523 -15.883 -3.078 1 98.38 12 PHE B N 1
ATOM 2389 C CA . PHE B 1 12 ? -12.266 -15.938 -3.824 1 98.38 12 PHE B CA 1
ATOM 2390 C C . PHE B 1 12 ? -11.477 -14.648 -3.654 1 98.38 12 PHE B C 1
ATOM 2392 O O . PHE B 1 12 ? -11.82 -13.617 -4.238 1 98.38 12 PHE B O 1
ATOM 2399 N N . ALA B 1 13 ? -10.375 -14.703 -2.9 1 98.31 13 ALA B N 1
ATOM 2400 C CA . ALA B 1 13 ? -9.578 -13.516 -2.598 1 98.31 13 ALA B CA 1
ATOM 2401 C C . ALA B 1 13 ? -8.602 -13.211 -3.729 1 98.31 13 ALA B C 1
ATOM 2403 O O . ALA B 1 13 ? -7.855 -14.086 -4.172 1 98.31 13 ALA B O 1
ATOM 2404 N N . ILE B 1 14 ? -8.609 -11.938 -4.168 1 98.38 14 ILE B N 1
ATOM 2405 C CA . ILE B 1 14 ? -7.762 -11.438 -5.246 1 98.38 14 ILE B CA 1
ATOM 2406 C C . ILE B 1 14 ? -6.945 -10.242 -4.75 1 98.38 14 ILE B C 1
ATOM 2408 O O . ILE B 1 14 ? -7.469 -9.359 -4.066 1 98.38 14 ILE B O 1
ATOM 2412 N N . PRO B 1 15 ? -5.598 -10.227 -5.059 1 97.94 15 PRO B N 1
ATOM 2413 C CA . PRO B 1 15 ? -4.855 -9.008 -4.734 1 97.94 15 PRO B CA 1
ATOM 2414 C C . PRO B 1 15 ? -5.527 -7.746 -5.273 1 97.94 15 PRO B C 1
ATOM 2416 O O . PRO B 1 15 ? -5.91 -7.699 -6.445 1 97.94 15 PRO B O 1
ATOM 2419 N N . LYS B 1 16 ? -5.637 -6.668 -4.473 1 96 16 LYS B N 1
ATOM 2420 C CA . LYS B 1 16 ? -6.473 -5.523 -4.824 1 96 16 LYS B CA 1
ATOM 2421 C C . LYS B 1 16 ? -5.688 -4.496 -5.633 1 96 16 LYS B C 1
ATOM 2423 O O . LYS B 1 16 ? -6.273 -3.617 -6.27 1 96 16 LYS B O 1
ATOM 2428 N N . LYS B 1 17 ? -4.383 -4.562 -5.598 1 92.12 17 LYS B N 1
ATOM 2429 C CA . LYS B 1 17 ? -3.578 -3.568 -6.305 1 92.12 17 LYS B CA 1
ATOM 2430 C C . LYS B 1 17 ? -2.217 -4.137 -6.691 1 92.12 17 LYS B C 1
ATOM 2432 O O . LYS B 1 17 ? -1.873 -5.258 -6.301 1 92.12 17 LYS B O 1
ATOM 2437 N N . GLY B 1 18 ? -1.547 -3.371 -7.543 1 88.5 18 GLY B N 1
ATOM 2438 C CA . GLY B 1 18 ? -0.182 -3.727 -7.895 1 88.5 18 GLY B CA 1
ATOM 2439 C C . GLY B 1 18 ? -0.097 -4.633 -9.109 1 88.5 18 GLY B C 1
ATOM 2440 O O . GLY B 1 18 ? -1.093 -4.84 -9.805 1 88.5 18 GLY B O 1
ATOM 2441 N N . ARG B 1 19 ? 1.081 -5.23 -9.328 1 86.19 19 ARG B N 1
ATOM 2442 C CA . ARG B 1 19 ? 1.369 -6.02 -10.523 1 86.19 19 ARG B CA 1
ATOM 2443 C C . ARG B 1 19 ? 0.584 -7.328 -10.516 1 86.19 19 ARG B C 1
ATOM 2445 O O . ARG B 1 19 ? 0.156 -7.809 -11.57 1 86.19 19 ARG B O 1
ATOM 2452 N N . LEU B 1 20 ? 0.363 -7.82 -9.32 1 95.44 20 LEU B N 1
ATOM 2453 C CA . LEU B 1 20 ? -0.386 -9.07 -9.242 1 95.44 20 LEU B CA 1
ATOM 2454 C C . LEU B 1 20 ? -1.841 -8.859 -9.648 1 95.44 20 LEU B C 1
ATOM 2456 O O . LEU B 1 20 ? -2.445 -9.727 -10.281 1 95.44 20 LEU B O 1
ATOM 2460 N N . TYR B 1 21 ? -2.379 -7.668 -9.32 1 96.69 21 TYR B N 1
ATOM 2461 C CA . TYR B 1 21 ? -3.787 -7.383 -9.578 1 96.69 21 TYR B CA 1
ATOM 2462 C C . TYR B 1 21 ? -4.094 -7.445 -11.07 1 96.69 21 TYR B C 1
ATOM 2464 O O . TYR B 1 21 ? -5.039 -8.117 -11.484 1 96.69 21 TYR B O 1
ATOM 2472 N N . GLU B 1 22 ? -3.26 -6.805 -11.883 1 94.88 22 GLU B N 1
ATOM 2473 C CA . GLU B 1 22 ? -3.498 -6.734 -13.32 1 94.88 22 GLU B CA 1
ATOM 2474 C C . GLU B 1 22 ? -3.459 -8.117 -13.953 1 94.88 22 GLU B C 1
ATOM 2476 O O . GLU B 1 22 ? -4.293 -8.445 -14.805 1 94.88 22 GLU B O 1
ATOM 2481 N N . LYS B 1 23 ? -2.521 -8.898 -13.578 1 96 23 LYS B N 1
ATOM 2482 C CA . LYS B 1 23 ? -2.395 -10.25 -14.102 1 96 23 LYS B CA 1
ATOM 2483 C C . LYS B 1 23 ? -3.547 -11.133 -13.625 1 96 23 LYS B C 1
ATOM 2485 O O . LYS B 1 23 ? -4.023 -12 -14.367 1 96 23 LYS B O 1
ATOM 2490 N N . CYS B 1 24 ? -4.023 -10.906 -12.43 1 97.75 24 CYS B N 1
ATOM 2491 C CA . CYS B 1 24 ? -5.152 -11.656 -11.898 1 97.75 24 CYS B CA 1
ATOM 2492 C C . CYS B 1 24 ? -6.43 -11.352 -12.672 1 97.75 24 CYS B C 1
ATOM 2494 O O . CYS B 1 24 ? -7.23 -12.25 -12.938 1 97.75 24 CYS B O 1
ATOM 2496 N N . MET B 1 25 ? -6.594 -10.086 -13.047 1 96.5 25 MET B N 1
ATOM 2497 C CA . MET B 1 25 ? -7.777 -9.703 -13.812 1 96.5 25 MET B CA 1
ATOM 2498 C C . MET B 1 25 ? -7.816 -10.438 -15.156 1 96.5 25 MET B C 1
ATOM 2500 O O . MET B 1 25 ? -8.867 -10.93 -15.562 1 96.5 25 MET B O 1
ATOM 2504 N N . THR B 1 26 ? -6.676 -10.539 -15.773 1 94.19 26 THR B N 1
ATOM 2505 C CA . THR B 1 26 ? -6.574 -11.25 -17.047 1 94.19 26 THR B CA 1
ATOM 2506 C C . THR B 1 26 ? -6.859 -12.742 -16.844 1 94.19 26 THR B C 1
ATOM 2508 O O . THR B 1 26 ? -7.551 -13.352 -17.656 1 94.19 26 THR B O 1
ATOM 2511 N N . LEU B 1 27 ? -6.332 -13.258 -15.844 1 96.31 27 LEU B N 1
ATOM 2512 C CA . LEU B 1 27 ? -6.512 -14.672 -15.531 1 96.31 27 LEU B CA 1
ATOM 2513 C C . LEU B 1 27 ? -7.984 -14.992 -15.297 1 96.31 27 LEU B C 1
ATOM 2515 O O . LEU B 1 27 ? -8.492 -15.992 -15.805 1 96.31 27 LEU B O 1
ATOM 2519 N N . LEU B 1 28 ? -8.672 -14.164 -14.484 1 97.25 28 LEU B N 1
ATOM 2520 C CA . LEU B 1 28 ? -10.086 -14.367 -14.18 1 97.25 28 LEU B CA 1
ATOM 2521 C C . LEU B 1 28 ? -10.93 -14.289 -15.445 1 97.25 28 LEU B C 1
ATOM 2523 O O . LEU B 1 28 ? -11.859 -15.078 -15.633 1 97.25 28 LEU B O 1
ATOM 2527 N N . ALA B 1 29 ? -10.594 -13.312 -16.266 1 95.62 29 ALA B N 1
ATOM 2528 C CA . ALA B 1 29 ? -11.297 -13.188 -17.531 1 95.62 29 ALA B CA 1
ATOM 2529 C C . ALA B 1 29 ? -11.125 -14.445 -18.391 1 95.62 29 ALA B C 1
ATOM 2531 O O . ALA B 1 29 ? -12.094 -14.961 -18.938 1 95.62 29 ALA B O 1
ATOM 2532 N N . GLY B 1 30 ? -9.953 -14.953 -18.484 1 94.31 30 GLY B N 1
ATOM 2533 C CA . GLY B 1 30 ? -9.672 -16.172 -19.234 1 94.31 30 GLY B CA 1
ATOM 2534 C C . GLY B 1 30 ? -10.375 -17.391 -18.672 1 94.31 30 GLY B C 1
ATOM 2535 O O . GLY B 1 30 ? -10.719 -18.312 -19.406 1 94.31 30 GLY B O 1
ATOM 2536 N N . ALA B 1 31 ? -10.562 -17.375 -17.406 1 95.81 31 ALA B N 1
ATOM 2537 C CA . ALA B 1 31 ? -11.211 -18.5 -16.734 1 95.81 31 ALA B CA 1
ATOM 2538 C C . ALA B 1 31 ? -12.727 -18.328 -16.75 1 95.81 31 ALA B C 1
ATOM 2540 O O . ALA B 1 31 ? -13.445 -19.094 -16.094 1 95.81 31 ALA B O 1
ATOM 2541 N N . ASP B 1 32 ? -13.195 -17.328 -17.406 1 95.94 32 ASP B N 1
ATOM 2542 C CA . ASP B 1 32 ? -14.617 -17.047 -17.594 1 95.94 32 ASP B CA 1
ATOM 2543 C C . ASP B 1 32 ? -15.297 -16.781 -16.25 1 95.94 32 ASP B C 1
ATOM 2545 O O . ASP B 1 32 ? -16.312 -17.391 -15.93 1 95.94 32 ASP B O 1
ATOM 2549 N N . ILE B 1 33 ? -14.672 -16.047 -15.453 1 97.19 33 ILE B N 1
ATOM 2550 C CA . ILE B 1 33 ? -15.289 -15.469 -14.266 1 97.19 33 ILE B CA 1
ATOM 2551 C C . ILE B 1 33 ? -15.68 -14.016 -14.539 1 97.19 33 ILE B C 1
ATOM 2553 O O . ILE B 1 33 ? -14.812 -13.141 -14.609 1 97.19 33 ILE B O 1
ATOM 2557 N N . GLN B 1 34 ? -16.938 -13.867 -14.68 1 97.38 34 GLN B N 1
ATOM 2558 C CA . GLN B 1 34 ? -17.469 -12.562 -15.094 1 97.38 34 GLN B CA 1
ATOM 2559 C C . GLN B 1 34 ? -17.984 -11.781 -13.891 1 97.38 34 GLN B C 1
ATOM 2561 O O . GLN B 1 34 ? -18.719 -12.32 -13.062 1 97.38 34 GLN B O 1
ATOM 2566 N N . PHE B 1 35 ? -17.547 -10.516 -13.773 1 96.06 35 PHE B N 1
ATOM 2567 C CA . PHE B 1 35 ? -17.984 -9.68 -12.664 1 96.06 35 PHE B CA 1
ATOM 2568 C C . PHE B 1 35 ? -17.844 -8.203 -13.008 1 96.06 35 PHE B C 1
ATOM 2570 O O . PHE B 1 35 ? -17.188 -7.852 -14 1 96.06 35 PHE B O 1
ATOM 2577 N N . ARG B 1 36 ? -18.562 -7.422 -12.344 1 93.5 36 ARG B N 1
ATOM 2578 C CA . ARG B 1 36 ? -18.422 -5.969 -12.359 1 93.5 36 ARG B CA 1
ATOM 2579 C C . ARG B 1 36 ? -18.016 -5.445 -10.984 1 93.5 36 ARG B C 1
ATOM 2581 O O . ARG B 1 36 ? -18.781 -5.516 -10.031 1 93.5 36 ARG B O 1
ATOM 2588 N N . ARG B 1 37 ? -16.812 -5.012 -10.93 1 90.44 37 ARG B N 1
ATOM 2589 C CA . ARG B 1 37 ? -16.344 -4.469 -9.656 1 90.44 37 ARG B CA 1
ATOM 2590 C C . ARG B 1 37 ? -16.781 -3.018 -9.492 1 90.44 37 ARG B C 1
ATOM 2592 O O . ARG B 1 37 ? -16.328 -2.141 -10.234 1 90.44 37 ARG B O 1
ATOM 2599 N N . PRO B 1 38 ? -17.734 -2.762 -8.578 1 85.88 38 PRO B N 1
ATOM 2600 C CA . PRO B 1 38 ? -18.094 -1.367 -8.328 1 85.88 38 PRO B CA 1
ATOM 2601 C C . PRO B 1 38 ? -16.938 -0.545 -7.77 1 85.88 38 PRO B C 1
ATOM 2603 O O . PRO B 1 38 ? -16.031 -1.094 -7.121 1 85.88 38 PRO B O 1
ATOM 2606 N N . ASN B 1 39 ? -17.094 0.741 -8.062 1 84.56 39 ASN B N 1
ATOM 2607 C CA . ASN B 1 39 ? -16.094 1.658 -7.523 1 84.56 39 ASN B CA 1
ATOM 2608 C C . ASN B 1 39 ? -16.125 1.684 -5.996 1 84.56 39 ASN B C 1
ATOM 2610 O O . ASN B 1 39 ? -17.188 1.58 -5.391 1 84.56 39 ASN B O 1
ATOM 2614 N N . ARG B 1 40 ? -15.141 1.64 -5.293 1 81 40 ARG B N 1
ATOM 2615 C CA . ARG B 1 40 ? -14.969 1.876 -3.863 1 81 40 ARG B CA 1
ATOM 2616 C C . ARG B 1 40 ? -15.273 0.615 -3.061 1 81 40 ARG B C 1
ATOM 2618 O O . ARG B 1 40 ? -15.328 0.655 -1.829 1 81 40 ARG B O 1
ATOM 2625 N N . LEU B 1 41 ? -15.688 -0.496 -3.797 1 88.56 41 LEU B N 1
ATOM 2626 C CA . LEU B 1 41 ? -15.984 -1.711 -3.045 1 88.56 41 LEU B CA 1
ATOM 2627 C C . LEU B 1 41 ? -14.906 -2.762 -3.26 1 88.56 41 LEU B C 1
ATOM 2629 O O . LEU B 1 41 ? -14.422 -2.947 -4.383 1 88.56 41 LEU B O 1
ATOM 2633 N N . ASP B 1 42 ? -14.664 -3.438 -2.135 1 93.62 42 ASP B N 1
ATOM 2634 C CA . ASP B 1 42 ? -13.633 -4.469 -2.199 1 93.62 42 ASP B CA 1
ATOM 2635 C C . ASP B 1 42 ? -14.25 -5.863 -2.246 1 93.62 42 ASP B C 1
ATOM 2637 O O . ASP B 1 42 ? -13.57 -6.859 -1.991 1 93.62 42 ASP B O 1
ATOM 2641 N N . VAL B 1 43 ? -15.516 -5.957 -2.48 1 93.62 43 VAL B N 1
ATOM 2642 C CA . VAL B 1 43 ? -16.203 -7.23 -2.662 1 93.62 43 VAL B CA 1
ATOM 2643 C C . VAL B 1 43 ? -17.203 -7.117 -3.812 1 93.62 43 VAL B C 1
ATOM 2645 O O . VAL B 1 43 ? -17.891 -6.105 -3.945 1 93.62 43 VAL B O 1
ATOM 2648 N N . CYS B 1 44 ? -17.266 -8.102 -4.641 1 94.19 44 CYS B N 1
ATOM 2649 C CA . CYS B 1 44 ? -18.281 -8.156 -5.676 1 94.19 44 CYS B CA 1
ATOM 2650 C C . CYS B 1 44 ? -18.641 -9.602 -6.012 1 94.19 44 CYS B C 1
ATOM 2652 O O . CYS B 1 44 ? -17.922 -10.523 -5.656 1 94.19 44 CYS B O 1
ATOM 2654 N N . VAL B 1 45 ? -19.781 -9.773 -6.602 1 94.56 45 VAL B N 1
ATOM 2655 C CA . VAL B 1 45 ? -20.281 -11.109 -6.922 1 94.56 45 VAL B CA 1
ATOM 2656 C C . VAL B 1 45 ? -20.094 -11.391 -8.406 1 94.56 45 VAL B C 1
ATOM 2658 O O . VAL B 1 45 ? -20.281 -10.508 -9.25 1 94.56 45 VAL B O 1
ATOM 2661 N N . ALA B 1 46 ? -19.672 -12.57 -8.672 1 96.44 46 ALA B N 1
ATOM 2662 C CA . ALA B 1 46 ? -19.594 -12.992 -10.07 1 96.44 46 ALA B CA 1
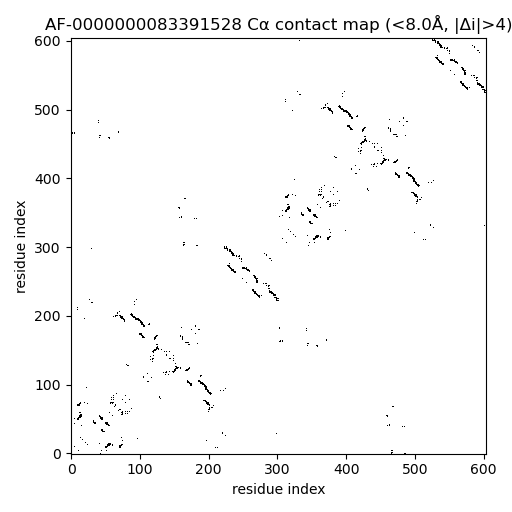ATOM 2663 C C . ALA B 1 46 ? -20.984 -13.133 -10.68 1 96.44 46 ALA B C 1
ATOM 2665 O O . ALA B 1 46 ? -21.938 -13.508 -9.992 1 96.44 46 ALA B O 1
ATOM 2666 N N . LEU B 1 47 ? -21.078 -12.922 -11.953 1 96.19 47 LEU B N 1
ATOM 2667 C CA . LEU B 1 47 ? -22.344 -12.922 -12.656 1 96.19 47 LEU B CA 1
ATOM 2668 C C . LEU B 1 47 ? -22.719 -14.336 -13.102 1 96.19 47 LEU B C 1
ATOM 2670 O O . LEU B 1 47 ? -23.906 -14.656 -13.242 1 96.19 47 LEU B O 1
ATOM 2674 N N . ASN B 1 48 ? -21.812 -15.172 -13.273 1 97.19 48 ASN B N 1
ATOM 2675 C CA . ASN B 1 48 ? -22.078 -16.438 -13.961 1 97.19 48 ASN B CA 1
ATOM 2676 C C . ASN B 1 48 ? -21.703 -17.641 -13.086 1 97.19 48 ASN B C 1
ATOM 2678 O O . ASN B 1 48 ? -21.906 -18.781 -13.484 1 97.19 48 ASN B O 1
ATOM 2682 N N . HIS B 1 49 ? -21.125 -17.438 -11.875 1 96.5 49 HIS B N 1
ATOM 2683 C CA . HIS B 1 49 ? -20.797 -18.469 -10.906 1 96.5 49 HIS B CA 1
ATOM 2684 C C . HIS B 1 49 ? -21.203 -18.062 -9.492 1 96.5 49 HIS B C 1
ATOM 2686 O O . HIS B 1 49 ? -21.328 -16.875 -9.203 1 96.5 49 HIS B O 1
ATOM 2692 N N . PRO B 1 50 ? -21.5 -19.016 -8.688 1 96.81 50 PRO B N 1
ATOM 2693 C CA . PRO B 1 50 ? -21.75 -18.688 -7.281 1 96.81 50 PRO B CA 1
ATOM 2694 C C . PRO B 1 50 ? -20.469 -18.344 -6.52 1 96.81 50 PRO B C 1
ATOM 2696 O O . PRO B 1 50 ? -20.141 -19.016 -5.539 1 96.81 50 PRO B O 1
ATOM 2699 N N . ILE B 1 51 ? -19.828 -17.312 -6.977 1 97.56 51 ILE B N 1
ATOM 2700 C CA . ILE B 1 51 ? -18.547 -16.844 -6.453 1 97.56 51 ILE B CA 1
ATOM 2701 C C . ILE B 1 51 ? -18.641 -15.375 -6.074 1 97.56 51 ILE B C 1
ATOM 2703 O O . ILE B 1 51 ? -19.281 -14.586 -6.777 1 97.56 51 ILE B O 1
ATOM 2707 N N . ALA B 1 52 ? -18.141 -15.047 -4.934 1 96.94 52 ALA B N 1
ATOM 2708 C CA . ALA B 1 52 ? -17.875 -13.656 -4.578 1 96.94 52 ALA B CA 1
ATOM 2709 C C . ALA B 1 52 ? -16.375 -13.383 -4.57 1 96.94 52 ALA B C 1
ATOM 2711 O O . ALA B 1 52 ? -15.594 -14.133 -3.973 1 96.94 52 ALA B O 1
ATOM 2712 N N . LEU B 1 53 ? -15.992 -12.383 -5.316 1 97.44 53 LEU B N 1
ATOM 2713 C CA . LEU B 1 53 ? -14.594 -11.953 -5.32 1 97.44 53 LEU B CA 1
ATOM 2714 C C . LEU B 1 53 ? -14.328 -10.961 -4.188 1 97.44 53 LEU B C 1
ATOM 2716 O O . LEU B 1 53 ? -15.125 -10.047 -3.955 1 97.44 53 LEU B O 1
ATOM 2720 N N . VAL B 1 54 ? -13.289 -11.188 -3.447 1 96.56 54 VAL B N 1
ATOM 2721 C CA . VAL B 1 54 ? -12.867 -10.336 -2.344 1 96.56 54 VAL B CA 1
ATOM 2722 C C . VAL B 1 54 ? -11.484 -9.758 -2.641 1 96.56 54 VAL B C 1
ATOM 2724 O O . VAL B 1 54 ? -10.492 -10.492 -2.697 1 96.56 54 VAL B O 1
ATOM 2727 N N . PHE B 1 55 ? -11.422 -8.484 -2.816 1 97.06 55 PHE B N 1
ATOM 2728 C CA . PHE B 1 55 ? -10.164 -7.82 -3.137 1 97.06 55 PHE B CA 1
ATOM 2729 C C . PHE B 1 55 ? -9.438 -7.398 -1.866 1 97.06 55 PHE B C 1
ATOM 2731 O O . PHE B 1 55 ? -9.914 -6.535 -1.128 1 97.06 55 PHE B O 1
ATOM 2738 N N . LEU B 1 56 ? -8.227 -7.945 -1.628 1 96.94 56 LEU B N 1
ATOM 2739 C CA . LEU B 1 56 ? -7.461 -7.754 -0.403 1 96.94 56 LEU B CA 1
ATOM 2740 C C . LEU B 1 56 ? -6.004 -7.438 -0.718 1 96.94 56 LEU B C 1
ATOM 2742 O O . LEU B 1 56 ? -5.516 -7.758 -1.804 1 96.94 56 LEU B O 1
ATOM 2746 N N . PRO B 1 57 ? -5.344 -6.734 0.26 1 96.5 57 PRO B N 1
ATOM 2747 C CA . PRO B 1 57 ? -3.887 -6.758 0.129 1 96.5 57 PRO B CA 1
ATOM 2748 C C . PRO B 1 57 ? -3.324 -8.172 0.042 1 96.5 57 PRO B C 1
ATOM 2750 O O . PRO B 1 57 ? -3.734 -9.055 0.804 1 96.5 57 PRO B O 1
ATOM 2753 N N . ALA B 1 58 ? -2.377 -8.344 -0.845 1 97.56 58 ALA B N 1
ATOM 2754 C CA . ALA B 1 58 ? -1.804 -9.672 -1.073 1 97.56 58 ALA B CA 1
ATOM 2755 C C . ALA B 1 58 ? -1.282 -10.273 0.227 1 97.56 58 ALA B C 1
ATOM 2757 O O . ALA B 1 58 ? -1.431 -11.477 0.464 1 97.56 58 ALA B O 1
ATOM 2758 N N . ALA B 1 59 ? -0.744 -9.445 1.065 1 96.94 59 ALA B N 1
ATOM 2759 C CA . ALA B 1 59 ? -0.087 -9.867 2.299 1 96.94 59 ALA B CA 1
ATOM 2760 C C . ALA B 1 59 ? -1.083 -10.516 3.258 1 96.94 59 ALA B C 1
ATOM 2762 O O . ALA B 1 59 ? -0.699 -11.305 4.121 1 96.94 59 ALA B O 1
ATOM 2763 N N . ASP B 1 60 ? -2.387 -10.273 3.137 1 97 60 ASP B N 1
ATOM 2764 C CA . ASP B 1 60 ? -3.396 -10.75 4.074 1 97 60 ASP B CA 1
ATOM 2765 C C . ASP B 1 60 ? -4.047 -12.039 3.572 1 97 60 ASP B C 1
ATOM 2767 O O . ASP B 1 60 ? -4.668 -12.766 4.348 1 97 60 ASP B O 1
ATOM 2771 N N . ILE B 1 61 ? -3.893 -12.336 2.367 1 98.25 61 ILE B N 1
ATOM 2772 C CA . ILE B 1 61 ? -4.66 -13.391 1.705 1 98.25 61 ILE B CA 1
ATOM 2773 C C . ILE B 1 61 ? -4.312 -14.742 2.314 1 98.25 61 ILE B C 1
ATOM 2775 O O . ILE B 1 61 ? -5.199 -15.547 2.6 1 98.25 61 ILE B O 1
ATOM 2779 N N . PRO B 1 62 ? -3.041 -15.039 2.625 1 98.44 62 PRO B N 1
ATOM 2780 C CA . PRO B 1 62 ? -2.746 -16.344 3.213 1 98.44 62 PRO B CA 1
ATOM 2781 C C . PRO B 1 62 ? -3.498 -16.594 4.52 1 98.44 62 PRO B C 1
ATOM 2783 O O . PRO B 1 62 ? -4.02 -17.688 4.742 1 98.44 62 PRO B O 1
ATOM 2786 N N . SER B 1 63 ? -3.566 -15.617 5.324 1 96.38 63 SER B N 1
ATOM 2787 C CA . SER B 1 63 ? -4.223 -15.766 6.617 1 96.38 63 SER B CA 1
ATOM 2788 C C . SER B 1 63 ? -5.727 -15.969 6.453 1 96.38 63 SER B C 1
ATOM 2790 O O . SER B 1 63 ? -6.312 -16.844 7.102 1 96.38 63 SER B O 1
ATOM 2792 N N . PHE B 1 64 ? -6.352 -15.203 5.574 1 96.25 64 PHE B N 1
ATOM 2793 C CA . PHE B 1 64 ? -7.785 -15.312 5.344 1 96.25 64 PHE B CA 1
ATOM 2794 C C . PHE B 1 64 ? -8.141 -16.688 4.801 1 96.25 64 PHE B C 1
ATOM 2796 O O . PHE B 1 64 ? -9.156 -17.281 5.188 1 96.25 64 PHE B O 1
ATOM 2803 N N . VAL B 1 65 ? -7.309 -17.172 3.941 1 97.31 65 VAL B N 1
ATOM 2804 C CA . VAL B 1 65 ? -7.551 -18.484 3.336 1 97.31 65 VAL B CA 1
ATOM 2805 C C . VAL B 1 65 ? -7.234 -19.578 4.344 1 97.31 65 VAL B C 1
ATOM 2807 O O . VAL B 1 65 ? -8.039 -20.5 4.543 1 97.31 65 VAL B O 1
ATOM 2810 N N . GLY B 1 66 ? -6.109 -19.453 4.996 1 96.75 66 GLY B N 1
ATOM 2811 C CA . GLY B 1 66 ? -5.676 -20.469 5.941 1 96.75 66 GLY B CA 1
ATOM 2812 C C . GLY B 1 66 ? -6.629 -20.641 7.105 1 96.75 66 GLY B C 1
ATOM 2813 O O . GLY B 1 66 ? -6.863 -21.766 7.559 1 96.75 66 GLY B O 1
ATOM 2814 N N . LYS B 1 67 ? -7.195 -19.547 7.559 1 92.75 67 LYS B N 1
ATOM 2815 C CA . LYS B 1 67 ? -8.102 -19.578 8.703 1 92.75 67 LYS B CA 1
ATOM 2816 C C . LYS B 1 67 ? -9.508 -19.984 8.273 1 92.75 67 LYS B C 1
ATOM 2818 O O . LYS B 1 67 ? -10.383 -20.219 9.109 1 92.75 67 LYS B O 1
ATOM 2823 N N . GLY B 1 68 ? -9.719 -20.031 6.988 1 92.56 68 GLY B N 1
ATOM 2824 C CA . GLY B 1 68 ? -10.984 -20.531 6.473 1 92.56 68 GLY B CA 1
ATOM 2825 C C . GLY B 1 68 ? -12.016 -19.438 6.27 1 92.56 68 GLY B C 1
ATOM 2826 O O . GLY B 1 68 ? -13.188 -19.719 5.996 1 92.56 68 GLY B O 1
ATOM 2827 N N . ASN B 1 69 ? -11.648 -18.172 6.367 1 91.06 69 ASN B N 1
ATOM 2828 C CA . ASN B 1 69 ? -12.555 -17.062 6.145 1 91.06 69 ASN B CA 1
ATOM 2829 C C . ASN B 1 69 ? -12.852 -16.859 4.656 1 91.06 69 ASN B C 1
ATOM 2831 O O . ASN B 1 69 ? -13.859 -16.266 4.293 1 91.06 69 ASN B O 1
ATOM 2835 N N . VAL B 1 70 ? -11.93 -17.297 3.824 1 95.31 70 VAL B N 1
ATOM 2836 C CA . VAL B 1 70 ? -12.016 -17.266 2.369 1 95.31 70 VAL B CA 1
ATOM 2837 C C . VAL B 1 70 ? -11.648 -18.641 1.8 1 95.31 70 VAL B C 1
ATOM 2839 O O . VAL B 1 70 ? -10.812 -19.344 2.363 1 95.31 70 VAL B O 1
ATOM 2842 N N . ASP B 1 71 ? -12.273 -18.984 0.735 1 97 71 ASP B N 1
ATOM 2843 C CA . ASP B 1 71 ? -12.156 -20.359 0.257 1 97 71 ASP B CA 1
ATOM 2844 C C . ASP B 1 71 ? -10.953 -20.531 -0.667 1 97 71 ASP B C 1
ATOM 2846 O O . ASP B 1 71 ? -10.312 -21.578 -0.676 1 97 71 ASP B O 1
ATOM 2850 N N . LEU B 1 72 ? -10.719 -19.578 -1.489 1 98 72 LEU B N 1
ATOM 2851 C CA . LEU B 1 72 ? -9.664 -19.562 -2.502 1 98 72 LEU B CA 1
ATOM 2852 C C . LEU B 1 72 ? -8.953 -18.219 -2.529 1 98 72 LEU B C 1
ATOM 2854 O O . LEU B 1 72 ? -9.531 -17.188 -2.156 1 98 72 LEU B O 1
ATOM 2858 N N . GLY B 1 73 ? -7.727 -18.203 -2.93 1 98.56 73 GLY B N 1
ATOM 2859 C CA . GLY B 1 73 ? -7.016 -16.938 -3.029 1 98.56 73 GLY B CA 1
ATOM 2860 C C . GLY B 1 73 ? -5.816 -17 -3.959 1 98.56 73 GLY B C 1
ATOM 2861 O O . GLY B 1 73 ? -5.297 -18.094 -4.238 1 98.56 73 GLY B O 1
ATOM 2862 N N . ILE B 1 74 ? -5.457 -15.914 -4.508 1 98.81 74 ILE B N 1
ATOM 2863 C CA . ILE B 1 74 ? -4.215 -15.766 -5.254 1 98.81 74 ILE B CA 1
ATOM 2864 C C . ILE B 1 74 ? -3.264 -14.844 -4.496 1 98.81 74 ILE B C 1
ATOM 2866 O O . ILE B 1 74 ? -3.662 -13.766 -4.043 1 98.81 74 ILE B O 1
ATOM 2870 N N . THR B 1 75 ? -2.086 -15.242 -4.285 1 98.62 75 THR B N 1
ATOM 2871 C CA . THR B 1 75 ? -1.037 -14.461 -3.646 1 98.62 75 THR B CA 1
ATOM 2872 C C . THR B 1 75 ? 0.343 -14.961 -4.062 1 98.62 75 THR B C 1
ATOM 2874 O O . THR B 1 75 ? 0.467 -15.742 -5.008 1 98.62 75 THR B O 1
ATOM 2877 N N . GLY B 1 76 ? 1.353 -14.414 -3.5 1 98.5 76 GLY B N 1
ATOM 2878 C CA . GLY B 1 76 ? 2.699 -14.898 -3.762 1 98.5 76 GLY B CA 1
ATOM 2879 C C . GLY B 1 76 ? 3.129 -16.016 -2.826 1 98.5 76 GLY B C 1
ATOM 2880 O O . GLY B 1 76 ? 2.785 -16 -1.642 1 98.5 76 GLY B O 1
ATOM 2881 N N . HIS B 1 77 ? 3.932 -16.906 -3.396 1 98.75 77 HIS B N 1
ATOM 2882 C CA . HIS B 1 77 ? 4.512 -17.953 -2.561 1 98.75 77 HIS B CA 1
ATOM 2883 C C . HIS B 1 77 ? 5.324 -17.359 -1.417 1 98.75 77 HIS B C 1
ATOM 2885 O O . HIS B 1 77 ? 5.289 -17.859 -0.293 1 98.75 77 HIS B O 1
ATOM 2891 N N . ASP B 1 78 ? 6.051 -16.297 -1.702 1 98.56 78 ASP B N 1
ATOM 2892 C CA . ASP B 1 78 ? 6.824 -15.578 -0.694 1 98.56 78 ASP B CA 1
ATOM 2893 C C . ASP B 1 78 ? 5.922 -15.055 0.42 1 98.56 78 ASP B C 1
ATOM 2895 O O . ASP B 1 78 ? 6.297 -15.086 1.595 1 98.56 78 ASP B O 1
ATOM 2899 N N . VAL B 1 79 ? 4.758 -14.602 0.063 1 98.31 79 VAL B N 1
ATOM 2900 C CA . VAL B 1 79 ? 3.818 -14 1.005 1 98.31 79 VAL B CA 1
ATOM 2901 C C . VAL B 1 79 ? 3.303 -15.062 1.972 1 98.31 79 VAL B C 1
ATOM 2903 O O . VAL B 1 79 ? 3.154 -14.797 3.168 1 98.31 79 VAL B O 1
ATOM 2906 N N . ILE B 1 80 ? 3.037 -16.25 1.482 1 98.75 80 ILE B N 1
ATOM 2907 C CA . ILE B 1 80 ? 2.572 -17.375 2.301 1 98.75 80 ILE B CA 1
ATOM 2908 C C . ILE B 1 80 ? 3.609 -17.688 3.375 1 98.75 80 ILE B C 1
ATOM 2910 O O . ILE B 1 80 ? 3.273 -17.812 4.555 1 98.75 80 ILE B O 1
ATOM 2914 N N . LEU B 1 81 ? 4.848 -17.812 2.93 1 98.69 81 LEU B N 1
ATOM 2915 C CA . LEU B 1 81 ? 5.93 -18.156 3.84 1 98.69 81 LEU B CA 1
ATOM 2916 C C . LEU B 1 81 ? 6.176 -17.047 4.855 1 98.69 81 LEU B C 1
ATOM 2918 O O . LEU B 1 81 ? 6.371 -17.328 6.043 1 98.69 81 LEU B O 1
ATOM 2922 N N . GLU B 1 82 ? 6.176 -15.797 4.43 1 98.56 82 GLU B N 1
ATOM 2923 C CA . GLU B 1 82 ? 6.387 -14.664 5.324 1 98.56 82 GLU B CA 1
ATOM 2924 C C . GLU B 1 82 ? 5.312 -14.609 6.41 1 98.56 82 GLU B C 1
ATOM 2926 O O . GLU B 1 82 ? 5.598 -14.242 7.551 1 98.56 82 GLU B O 1
ATOM 2931 N N . ALA B 1 83 ? 4.082 -14.961 5.973 1 97.69 83 ALA B N 1
ATOM 2932 C CA . ALA B 1 83 ? 2.957 -14.93 6.906 1 97.69 83 ALA B CA 1
ATOM 2933 C C . ALA B 1 83 ? 2.971 -16.141 7.828 1 97.69 83 ALA B C 1
ATOM 2935 O O . ALA B 1 83 ? 2.15 -16.25 8.742 1 97.69 83 ALA B O 1
ATOM 2936 N N . GLY B 1 84 ? 3.863 -17.078 7.656 1 97.94 84 GLY B N 1
ATOM 2937 C CA . GLY B 1 84 ? 3.902 -18.297 8.438 1 97.94 84 GLY B CA 1
ATOM 2938 C C . GLY B 1 84 ? 2.684 -19.172 8.234 1 97.94 84 GLY B C 1
ATOM 2939 O O . GLY B 1 84 ? 2.203 -19.812 9.172 1 97.94 84 GLY B O 1
ATOM 2940 N N . MET B 1 85 ? 2.164 -19.203 7.008 1 98.06 85 MET B N 1
ATOM 2941 C CA . MET B 1 85 ? 0.889 -19.875 6.766 1 98.06 85 MET B CA 1
ATOM 2942 C C . MET B 1 85 ? 1.088 -21.141 5.934 1 98.06 85 MET B C 1
ATOM 2944 O O . MET B 1 85 ? 0.119 -21.734 5.457 1 98.06 85 MET B O 1
ATOM 2948 N N . GLU B 1 86 ? 2.326 -21.562 5.738 1 97.5 86 GLU B N 1
ATOM 2949 C CA . GLU B 1 86 ? 2.633 -22.672 4.84 1 97.5 86 GLU B CA 1
ATOM 2950 C C . GLU B 1 86 ? 1.921 -23.953 5.277 1 97.5 86 GLU B C 1
ATOM 2952 O O . GLU B 1 86 ? 1.586 -24.797 4.445 1 97.5 86 GLU B O 1
ATOM 2957 N N . ASN B 1 87 ? 1.625 -24.109 6.566 1 97.62 87 ASN B N 1
ATOM 2958 C CA . ASN B 1 87 ? 0.969 -25.312 7.055 1 97.62 87 ASN B CA 1
ATOM 2959 C C . ASN B 1 87 ? -0.55 -25.172 7.047 1 97.62 87 ASN B C 1
ATOM 2961 O O . ASN B 1 87 ? -1.272 -26.141 7.281 1 97.62 87 ASN B O 1
ATOM 2965 N N . TYR B 1 88 ? -1.009 -24.031 6.75 1 97.81 88 TYR B N 1
ATOM 2966 C CA . TYR B 1 88 ? -2.439 -23.766 6.848 1 97.81 88 TYR B CA 1
ATOM 2967 C C . TYR B 1 88 ? -3.062 -23.625 5.465 1 97.81 88 TYR B C 1
ATOM 2969 O O . TYR B 1 88 ? -4.285 -23.656 5.32 1 97.81 88 TYR B O 1
ATOM 2977 N N . VAL B 1 89 ? -2.203 -23.453 4.473 1 98.06 89 VAL B N 1
ATOM 2978 C CA . VAL B 1 89 ? -2.719 -23.312 3.113 1 98.06 89 VAL B CA 1
ATOM 2979 C C . VAL B 1 89 ? -2.119 -24.406 2.217 1 98.06 89 VAL B C 1
ATOM 2981 O O . VAL B 1 89 ? -1.006 -24.875 2.461 1 98.06 89 VAL B O 1
ATOM 2984 N N . THR B 1 90 ? -2.863 -24.812 1.231 1 97.75 90 THR B N 1
ATOM 2985 C CA . THR B 1 90 ? -2.422 -25.688 0.154 1 97.75 90 THR B CA 1
ATOM 2986 C C . THR B 1 90 ? -2.311 -24.922 -1.159 1 97.75 90 THR B C 1
ATOM 2988 O O . THR B 1 90 ? -3.252 -24.234 -1.565 1 97.75 90 THR B O 1
ATOM 2991 N N . GLU B 1 91 ? -1.141 -24.984 -1.764 1 97.81 91 GLU B N 1
ATOM 2992 C CA . GLU B 1 91 ? -0.98 -24.391 -3.09 1 97.81 91 GLU B CA 1
ATOM 2993 C C . GLU B 1 91 ? -1.564 -25.297 -4.168 1 97.81 91 GLU B C 1
ATOM 2995 O O . GLU B 1 91 ? -1.008 -26.359 -4.465 1 97.81 91 GLU B O 1
ATOM 3000 N N . GLU B 1 92 ? -2.609 -24.875 -4.793 1 96.31 92 GLU B N 1
ATOM 3001 C CA . GLU B 1 92 ? -3.307 -25.672 -5.801 1 96.31 92 GLU B CA 1
ATOM 3002 C C . GLU B 1 92 ? -2.596 -25.594 -7.148 1 96.31 92 GLU B C 1
ATOM 3004 O O . GLU B 1 92 ? -2.584 -26.562 -7.906 1 96.31 92 GLU B O 1
ATOM 3009 N N . LEU B 1 93 ? -2.164 -24.422 -7.473 1 96.81 93 LEU B N 1
ATOM 3010 C CA . LEU B 1 93 ? -1.579 -24.172 -8.789 1 96.81 93 LEU B CA 1
ATOM 3011 C C . LEU B 1 93 ? -0.514 -23.094 -8.719 1 96.81 93 LEU B C 1
ATOM 3013 O O . LEU B 1 93 ? -0.722 -22.047 -8.086 1 96.81 93 LEU B O 1
ATOM 3017 N N . ARG B 1 94 ? 0.631 -23.375 -9.297 1 96.94 94 ARG B N 1
ATOM 3018 C CA . ARG B 1 94 ? 1.559 -22.297 -9.641 1 96.94 94 ARG B CA 1
ATOM 3019 C C . ARG B 1 94 ? 1.098 -21.562 -10.891 1 96.94 94 ARG B C 1
ATOM 3021 O O . ARG B 1 94 ? 0.77 -22.188 -11.906 1 96.94 94 ARG B O 1
ATOM 3028 N N . LEU B 1 95 ? 1.065 -20.25 -10.867 1 97.19 95 LEU B N 1
ATOM 3029 C CA . LEU B 1 95 ? 0.308 -19.516 -11.883 1 97.19 95 LEU B CA 1
ATOM 3030 C C . LEU B 1 95 ? 1.224 -19.031 -13 1 97.19 95 LEU B C 1
ATOM 3032 O O . LEU B 1 95 ? 0.75 -18.547 -14.023 1 97.19 95 LEU B O 1
ATOM 3036 N N . GLY B 1 96 ? 2.516 -19.094 -12.758 1 93 96 GLY B N 1
ATOM 3037 C CA . GLY B 1 96 ? 3.461 -18.828 -13.836 1 93 96 GLY B CA 1
ATOM 3038 C C . GLY B 1 96 ? 3.707 -17.344 -14.055 1 93 96 GLY B C 1
ATOM 3039 O O . GLY B 1 96 ? 4.445 -16.969 -14.969 1 93 96 GLY B O 1
ATOM 3040 N N . PHE B 1 97 ? 3.07 -16.469 -13.336 1 94.44 97 PHE B N 1
ATOM 3041 C CA . PHE B 1 97 ? 3.371 -15.047 -13.398 1 94.44 97 PHE B CA 1
ATOM 3042 C C . PHE B 1 97 ? 3.785 -14.516 -12.031 1 94.44 97 PHE B C 1
ATOM 3044 O O . PHE B 1 97 ? 3.732 -15.242 -11.039 1 94.44 97 PHE B O 1
ATOM 3051 N N . GLY B 1 98 ? 4.281 -13.289 -12.07 1 95.31 98 GLY B N 1
ATOM 3052 C CA . GLY B 1 98 ? 4.797 -12.734 -10.828 1 95.31 98 GLY B CA 1
ATOM 3053 C C . GLY B 1 98 ? 6.094 -13.383 -10.383 1 95.31 98 GLY B C 1
ATOM 3054 O O . GLY B 1 98 ? 6.367 -13.469 -9.188 1 95.31 98 GLY B O 1
ATOM 3055 N N . LYS B 1 99 ? 6.809 -13.867 -11.289 1 96.25 99 LYS B N 1
ATOM 3056 C CA . LYS B 1 99 ? 8.086 -14.5 -10.977 1 96.25 99 LYS B CA 1
ATOM 3057 C C . LYS B 1 99 ? 9.125 -13.469 -10.547 1 96.25 99 LYS B C 1
ATOM 3059 O O . LYS B 1 99 ? 9.328 -12.469 -11.234 1 96.25 99 LYS B O 1
ATOM 3064 N N . CYS B 1 100 ? 9.719 -13.727 -9.414 1 97.12 100 CYS B N 1
ATOM 3065 C CA . CYS B 1 100 ? 10.797 -12.883 -8.906 1 97.12 100 CYS B CA 1
ATOM 3066 C C . CYS B 1 100 ? 11.586 -13.609 -7.824 1 97.12 100 CYS B C 1
ATOM 3068 O O . CYS B 1 100 ? 11.359 -14.789 -7.566 1 97.12 100 CYS B O 1
ATOM 3070 N N . ALA B 1 101 ? 12.617 -12.969 -7.379 1 98.62 101 ALA B N 1
ATOM 3071 C CA . ALA B 1 101 ? 13.477 -13.562 -6.359 1 98.62 101 ALA B CA 1
ATOM 3072 C C . ALA B 1 101 ? 13.633 -12.633 -5.156 1 98.62 101 ALA B C 1
ATOM 3074 O O . ALA B 1 101 ? 13.797 -11.422 -5.32 1 98.62 101 ALA B O 1
ATOM 3075 N N . LEU B 1 102 ? 13.422 -13.227 -3.977 1 98.81 102 LEU B N 1
ATOM 3076 C CA . LEU B 1 102 ? 13.805 -12.523 -2.758 1 98.81 102 LEU B CA 1
ATOM 3077 C C . LEU B 1 102 ? 15.312 -12.609 -2.527 1 98.81 102 LEU B C 1
ATOM 3079 O O . LEU B 1 102 ? 15.844 -13.695 -2.299 1 98.81 102 LEU B O 1
ATOM 3083 N N . GLN B 1 103 ? 15.969 -11.43 -2.521 1 98.88 103 GLN B N 1
ATOM 3084 C CA . GLN B 1 103 ? 17.422 -11.484 -2.545 1 98.88 103 GLN B CA 1
ATOM 3085 C C . GLN B 1 103 ? 18.031 -10.586 -1.468 1 98.88 103 GLN B C 1
ATOM 3087 O O . GLN B 1 103 ? 17.438 -9.578 -1.084 1 98.88 103 GLN B O 1
ATOM 3092 N N . VAL B 1 104 ? 19.188 -11.008 -0.979 1 98.94 104 VAL B N 1
ATOM 3093 C CA . VAL B 1 104 ? 20.047 -10.172 -0.139 1 98.94 104 VAL B CA 1
ATOM 3094 C C . VAL B 1 104 ? 20.828 -9.203 -1.011 1 98.94 104 VAL B C 1
ATOM 3096 O O . VAL B 1 104 ? 21.484 -9.609 -1.973 1 98.94 104 VAL B O 1
ATOM 3099 N N . GLN B 1 105 ? 20.703 -7.922 -0.708 1 98.81 105 GLN B N 1
ATOM 3100 C CA . GLN B 1 105 ? 21.344 -6.887 -1.514 1 98.81 105 GLN B CA 1
ATOM 3101 C C . GLN B 1 105 ? 22.25 -6 -0.658 1 98.81 105 GLN B C 1
ATOM 3103 O O . GLN B 1 105 ? 21.922 -5.699 0.491 1 98.81 105 GLN B O 1
ATOM 3108 N N . VAL B 1 106 ? 23.359 -5.586 -1.214 1 98.69 106 VAL B N 1
ATOM 3109 C CA . VAL B 1 106 ? 24.281 -4.664 -0.549 1 98.69 106 VAL B CA 1
ATOM 3110 C C . VAL B 1 106 ? 24.719 -3.582 -1.528 1 98.69 106 VAL B C 1
ATOM 3112 O O . VAL B 1 106 ? 24.609 -3.752 -2.744 1 98.69 106 VAL B O 1
ATOM 3115 N N . PRO B 1 107 ? 25.172 -2.459 -0.992 1 97.81 107 PRO B N 1
ATOM 3116 C CA . PRO B 1 107 ? 25.703 -1.433 -1.896 1 97.81 107 PRO B CA 1
ATOM 3117 C C . PRO B 1 107 ? 26.844 -1.945 -2.775 1 97.81 107 PRO B C 1
ATOM 3119 O O . PRO B 1 107 ? 27.688 -2.713 -2.311 1 97.81 107 PRO B O 1
ATOM 3122 N N . GLU B 1 108 ? 26.844 -1.491 -4.031 1 97 108 GLU B N 1
ATOM 3123 C CA . GLU B 1 108 ? 27.891 -1.885 -4.973 1 97 108 GLU B CA 1
ATOM 3124 C C . GLU B 1 108 ? 29.281 -1.503 -4.449 1 97 108 GLU B C 1
ATOM 3126 O O . GLU B 1 108 ? 30.25 -2.238 -4.648 1 97 108 GLU B O 1
ATOM 3131 N N . GLU B 1 109 ? 29.344 -0.462 -3.822 1 94.81 109 GLU B N 1
ATOM 3132 C CA . GLU B 1 109 ? 30.625 0.076 -3.379 1 94.81 109 GLU B CA 1
ATOM 3133 C C . GLU B 1 109 ? 31.047 -0.521 -2.037 1 94.81 109 GLU B C 1
ATOM 3135 O O . GLU B 1 109 ? 32.156 -0.281 -1.562 1 94.81 109 GLU B O 1
ATOM 3140 N N . SER B 1 110 ? 30.141 -1.291 -1.466 1 95.5 110 SER B N 1
ATOM 3141 C CA . SER B 1 110 ? 30.438 -1.869 -0.159 1 95.5 110 SER B CA 1
ATOM 3142 C C . SER B 1 110 ? 31.484 -2.967 -0.264 1 95.5 110 SER B C 1
ATOM 3144 O O . SER B 1 110 ? 31.625 -3.613 -1.305 1 95.5 110 SER B O 1
ATOM 3146 N N . SER B 1 111 ? 32.25 -3.174 0.824 1 96.94 111 SER B N 1
ATOM 3147 C CA . SER B 1 111 ? 33.219 -4.266 0.893 1 96.94 111 SER B CA 1
ATOM 3148 C C . SER B 1 111 ? 32.531 -5.602 1.143 1 96.94 111 SER B C 1
ATOM 3150 O O . SER B 1 111 ? 33.125 -6.66 0.994 1 96.94 111 SER B O 1
ATOM 3152 N N . ILE B 1 112 ? 31.312 -5.547 1.561 1 98.06 112 ILE B N 1
ATOM 3153 C CA . ILE B 1 112 ? 30.531 -6.758 1.8 1 98.06 112 ILE B CA 1
ATOM 3154 C C . ILE B 1 112 ? 30.172 -7.418 0.469 1 98.06 112 ILE B C 1
ATOM 3156 O O . ILE B 1 112 ? 29.531 -6.805 -0.38 1 98.06 112 ILE B O 1
ATOM 3160 N N . LYS B 1 113 ? 30.641 -8.742 0.36 1 97.44 113 LYS B N 1
ATOM 3161 C CA . LYS B 1 113 ? 30.406 -9.422 -0.913 1 97.44 113 LYS B CA 1
ATOM 3162 C C . LYS B 1 113 ? 29.656 -10.727 -0.711 1 97.44 113 LYS B C 1
ATOM 3164 O O . LYS B 1 113 ? 29.125 -11.305 -1.667 1 97.44 113 LYS B O 1
ATOM 3169 N N . THR B 1 114 ? 29.609 -11.156 0.53 1 98.31 114 THR B N 1
ATOM 3170 C CA . THR B 1 114 ? 28.922 -12.406 0.84 1 98.31 114 THR B CA 1
ATOM 3171 C C . THR B 1 114 ? 27.969 -12.227 2.016 1 98.31 114 THR B C 1
ATOM 3173 O O . THR B 1 114 ? 28.062 -11.242 2.756 1 98.31 114 THR B O 1
ATOM 3176 N N . VAL B 1 115 ? 27.078 -13.18 2.16 1 98.62 115 VAL B N 1
ATOM 3177 C CA . VAL B 1 115 ? 26.094 -13.094 3.23 1 98.62 115 VAL B CA 1
ATOM 3178 C C . VAL B 1 115 ? 26.781 -13.289 4.582 1 98.62 115 VAL B C 1
ATOM 3180 O O . VAL B 1 115 ? 26.344 -12.734 5.594 1 98.62 115 VAL B O 1
ATOM 3183 N N . GLU B 1 116 ? 27.859 -14.062 4.605 1 98.44 116 GLU B N 1
ATOM 3184 C CA . GLU B 1 116 ? 28.609 -14.266 5.836 1 98.44 116 GLU B CA 1
ATOM 3185 C C . GLU B 1 116 ? 29.219 -12.961 6.324 1 98.44 116 GLU B C 1
ATOM 3187 O O . GLU B 1 116 ? 29.328 -12.727 7.531 1 98.44 116 GLU B O 1
ATOM 3192 N N . GLN B 1 117 ? 29.641 -12.148 5.367 1 98.5 117 GLN B N 1
ATOM 3193 C CA . GLN B 1 117 ? 30.219 -10.844 5.715 1 98.5 117 GLN B CA 1
ATOM 3194 C C . GLN B 1 117 ? 29.141 -9.883 6.207 1 98.5 117 GLN B C 1
ATOM 3196 O O . GLN B 1 117 ? 29.438 -8.922 6.918 1 98.5 117 GLN B O 1
ATOM 3201 N N . LEU B 1 118 ? 27.891 -10.094 5.809 1 98.69 118 LEU B N 1
ATOM 3202 C CA . LEU B 1 118 ? 26.766 -9.242 6.203 1 98.69 118 LEU B CA 1
ATOM 3203 C C . LEU B 1 118 ? 26.188 -9.695 7.539 1 98.69 118 LEU B C 1
ATOM 3205 O O . LEU B 1 118 ? 25.641 -8.883 8.289 1 98.69 118 LEU B O 1
ATOM 3209 N N . ALA B 1 119 ? 26.344 -11 7.828 1 98.62 119 ALA B N 1
ATOM 3210 C CA . ALA B 1 119 ? 25.844 -11.539 9.086 1 98.62 119 ALA B CA 1
ATOM 3211 C C . ALA B 1 119 ? 26.406 -10.766 10.281 1 98.62 119 ALA B C 1
ATOM 3213 O O . ALA B 1 119 ? 27.562 -10.352 10.273 1 98.62 119 ALA B O 1
ATOM 3214 N N . GLY B 1 120 ? 25.547 -10.578 11.258 1 98.44 120 GLY B N 1
ATOM 3215 C CA . GLY B 1 120 ? 25.938 -9.828 12.445 1 98.44 120 GLY B CA 1
ATOM 3216 C C . GLY B 1 120 ? 25.734 -8.336 12.297 1 98.44 120 GLY B C 1
ATOM 3217 O O . GLY B 1 120 ? 25.875 -7.582 13.266 1 98.44 120 GLY B O 1
ATOM 3218 N N . LYS B 1 121 ? 25.469 -7.836 11.164 1 98.38 121 LYS B N 1
ATOM 3219 C CA . LYS B 1 121 ? 25.281 -6.41 10.898 1 98.38 121 LYS B CA 1
ATOM 3220 C C . LYS B 1 121 ? 23.812 -6.051 10.789 1 98.38 121 LYS B C 1
ATOM 3222 O O . LYS B 1 121 ? 22.953 -6.793 11.266 1 98.38 121 LYS B O 1
ATOM 3227 N N . ARG B 1 122 ? 23.547 -4.859 10.312 1 98 122 ARG B N 1
ATOM 3228 C CA . ARG B 1 122 ? 22.172 -4.359 10.242 1 98 122 ARG B CA 1
ATOM 3229 C C . ARG B 1 122 ? 21.547 -4.668 8.883 1 98 122 ARG B C 1
ATOM 3231 O O . ARG B 1 122 ? 22.094 -4.285 7.844 1 98 122 ARG B O 1
ATOM 3238 N N . VAL B 1 123 ? 20.328 -5.324 8.859 1 98.81 123 VAL B N 1
ATOM 3239 C CA . VAL B 1 123 ? 19.609 -5.676 7.648 1 98.81 123 VAL B CA 1
ATOM 3240 C C . VAL B 1 123 ? 18.172 -5.133 7.727 1 98.81 123 VAL B C 1
ATOM 3242 O O . VAL B 1 123 ? 17.484 -5.336 8.727 1 98.81 123 VAL B O 1
ATOM 3245 N N . VAL B 1 124 ? 17.75 -4.418 6.664 1 98.38 124 VAL B N 1
ATOM 3246 C CA . VAL B 1 124 ? 16.391 -3.887 6.59 1 98.38 124 VAL B CA 1
ATOM 3247 C C . VAL B 1 124 ? 15.594 -4.648 5.535 1 98.38 124 VAL B C 1
ATOM 3249 O O . VAL B 1 124 ? 16.141 -5.02 4.488 1 98.38 124 VAL B O 1
ATOM 3252 N N . THR B 1 125 ? 14.297 -4.914 5.793 1 98.69 125 THR B N 1
ATOM 3253 C CA . THR B 1 125 ? 13.477 -5.707 4.883 1 98.69 125 THR B CA 1
ATOM 3254 C C . THR B 1 125 ? 12 -5.488 5.16 1 98.69 125 THR B C 1
ATOM 3256 O O . THR B 1 125 ? 11.625 -4.961 6.211 1 98.69 125 THR B O 1
ATOM 3259 N N . SER B 1 126 ? 11.227 -5.781 4.168 1 97.94 126 SER B N 1
ATOM 3260 C CA . SER B 1 126 ? 9.789 -5.914 4.387 1 97.94 126 SER B CA 1
ATOM 3261 C C . SER B 1 126 ? 9.398 -7.367 4.645 1 97.94 126 SER B C 1
ATOM 3263 O O . SER B 1 126 ? 8.227 -7.668 4.887 1 97.94 126 SER B O 1
ATOM 3265 N N . PHE B 1 127 ? 10.328 -8.266 4.566 1 98.56 127 PHE B N 1
ATOM 3266 C CA . PHE B 1 127 ? 10.148 -9.695 4.828 1 98.56 127 PHE B CA 1
ATOM 3267 C C . PHE B 1 127 ? 10.898 -10.109 6.086 1 98.56 127 PHE B C 1
ATOM 3269 O O . PHE B 1 127 ? 11.891 -10.836 6.012 1 98.56 127 PHE B O 1
ATOM 3276 N N . GLU B 1 128 ? 10.383 -9.766 7.156 1 98.25 128 GLU B N 1
ATOM 3277 C CA . GLU B 1 128 ? 11.07 -9.883 8.445 1 98.25 128 GLU B CA 1
ATOM 3278 C C . GLU B 1 128 ? 11.242 -11.352 8.836 1 98.25 128 GLU B C 1
ATOM 3280 O O . GLU B 1 128 ? 12.336 -11.781 9.195 1 98.25 128 GLU B O 1
ATOM 3285 N N . ASN B 1 129 ? 10.195 -12.156 8.742 1 98.31 129 ASN B N 1
ATOM 3286 C CA . ASN B 1 129 ? 10.242 -13.547 9.172 1 98.31 129 ASN B CA 1
ATOM 3287 C C . ASN B 1 129 ? 11.188 -14.375 8.305 1 98.31 129 ASN B C 1
ATOM 3289 O O . ASN B 1 129 ? 12.008 -15.141 8.812 1 98.31 129 ASN B O 1
ATOM 3293 N N . LEU B 1 130 ? 11.07 -14.203 7.031 1 98.75 130 LEU B N 1
ATOM 3294 C CA . LEU B 1 130 ? 11.938 -14.93 6.109 1 98.75 130 LEU B CA 1
ATOM 3295 C C . LEU B 1 130 ? 13.398 -14.531 6.301 1 98.75 130 LEU B C 1
ATOM 3297 O O . LEU B 1 130 ? 14.289 -15.383 6.266 1 98.75 130 LEU B O 1
ATOM 3301 N N . SER B 1 131 ? 13.602 -13.227 6.516 1 98.81 131 SER B N 1
ATOM 3302 C CA . SER B 1 131 ? 14.961 -12.742 6.711 1 98.81 131 SER B CA 1
ATOM 3303 C C . SER B 1 131 ? 15.547 -13.234 8.031 1 98.81 131 SER B C 1
ATOM 3305 O O . SER B 1 131 ? 16.719 -13.594 8.109 1 98.81 131 SER B O 1
ATOM 3307 N N . GLU B 1 132 ? 14.742 -13.234 9.07 1 98.62 132 GLU B N 1
ATOM 3308 C CA . GLU B 1 132 ? 15.18 -13.734 10.375 1 98.62 132 GLU B CA 1
ATOM 3309 C C . GLU B 1 132 ? 15.57 -15.203 10.297 1 98.62 132 GLU B C 1
ATOM 3311 O O . GLU B 1 132 ? 16.578 -15.617 10.867 1 98.62 132 GLU B O 1
ATOM 3316 N N . LYS B 1 133 ? 14.75 -15.992 9.641 1 98.44 133 LYS B N 1
ATOM 3317 C CA . LYS B 1 133 ? 15.062 -17.406 9.461 1 98.44 133 LYS B CA 1
ATOM 3318 C C . LYS B 1 133 ? 16.359 -17.578 8.672 1 98.44 133 LYS B C 1
ATOM 3320 O O . LYS B 1 133 ? 17.234 -18.359 9.062 1 98.44 133 LYS B O 1
ATOM 3325 N N . TYR B 1 134 ? 16.484 -16.875 7.582 1 98.75 134 TYR B N 1
ATOM 3326 C CA . TYR B 1 134 ? 17.625 -16.984 6.691 1 98.75 134 TYR B CA 1
ATOM 3327 C C . TYR B 1 134 ? 18.922 -16.609 7.422 1 98.75 134 TYR B C 1
ATOM 3329 O O . TYR B 1 134 ? 19.875 -17.391 7.418 1 98.75 134 TYR B O 1
ATOM 3337 N N . PHE B 1 135 ? 18.922 -15.461 8.086 1 98.75 135 PHE B N 1
ATOM 3338 C CA . PHE B 1 135 ? 20.125 -15 8.773 1 98.75 135 PHE B CA 1
ATOM 3339 C C . PHE B 1 135 ? 20.312 -15.734 10.094 1 98.75 135 PHE B C 1
ATOM 3341 O O . PHE B 1 135 ? 21.422 -15.859 10.586 1 98.75 135 PHE B O 1
ATOM 3348 N N . GLY B 1 136 ? 19.188 -16.141 10.656 1 98.44 136 GLY B N 1
ATOM 3349 C CA . GLY B 1 136 ? 19.312 -16.984 11.844 1 98.44 136 GLY B CA 1
ATOM 3350 C C . GLY B 1 136 ? 20.172 -18.219 11.617 1 98.44 136 GLY B C 1
ATOM 3351 O O . GLY B 1 136 ? 21.016 -18.531 12.445 1 98.44 136 GLY B O 1
ATOM 3352 N N . ASP B 1 137 ? 19.938 -18.891 10.516 1 98.19 137 ASP B N 1
ATOM 3353 C CA . ASP B 1 137 ? 20.719 -20.078 10.148 1 98.19 137 ASP B CA 1
ATOM 3354 C C . ASP B 1 137 ? 22.188 -19.719 9.961 1 98.19 137 ASP B C 1
ATOM 3356 O O . ASP B 1 137 ? 23.062 -20.469 10.375 1 98.19 137 ASP B O 1
ATOM 3360 N N . ILE B 1 138 ? 22.422 -18.625 9.344 1 98.44 138 ILE B N 1
ATOM 3361 C CA . ILE B 1 138 ? 23.797 -18.188 9.094 1 98.44 138 ILE B CA 1
ATOM 3362 C C . ILE B 1 138 ? 24.469 -17.828 10.414 1 98.44 138 ILE B C 1
ATOM 3364 O O . ILE B 1 138 ? 25.609 -18.219 10.656 1 98.44 138 ILE B O 1
ATOM 3368 N N . ASP B 1 139 ? 23.781 -17.062 11.258 1 98.62 139 ASP B N 1
ATOM 3369 C CA . ASP B 1 139 ? 24.297 -16.688 12.562 1 98.62 139 ASP B CA 1
ATOM 3370 C C . ASP B 1 139 ? 24.672 -17.922 13.391 1 98.62 139 ASP B C 1
ATOM 3372 O O . ASP B 1 139 ? 25.703 -17.953 14.047 1 98.62 139 ASP B O 1
ATOM 3376 N N . ALA B 1 140 ? 23.781 -18.922 13.328 1 98.19 140 ALA B N 1
ATOM 3377 C CA . ALA B 1 140 ? 24.031 -20.156 14.055 1 98.19 140 ALA B CA 1
ATOM 3378 C C . ALA B 1 140 ? 25.312 -20.844 13.555 1 98.19 140 ALA B C 1
ATOM 3380 O O . ALA B 1 140 ? 26.125 -21.297 14.352 1 98.19 140 ALA B O 1
ATOM 3381 N N . ARG B 1 141 ? 25.453 -20.875 12.289 1 98.06 141 ARG B N 1
ATOM 3382 C CA . ARG B 1 141 ? 26.625 -21.5 11.672 1 98.06 141 ARG B CA 1
ATOM 3383 C C . ARG B 1 141 ? 27.906 -20.75 12.039 1 98.06 141 ARG B C 1
ATOM 3385 O O . ARG B 1 141 ? 28.953 -21.359 12.227 1 98.06 141 ARG B O 1
ATOM 3392 N N . LEU B 1 142 ? 27.766 -19.438 12.18 1 98 142 LEU B N 1
ATOM 3393 C CA . LEU B 1 142 ? 28.938 -18.609 12.422 1 98 142 LEU B CA 1
ATOM 3394 C C . LEU B 1 142 ? 29.156 -18.406 13.914 1 98 142 LEU B C 1
ATOM 3396 O O . LEU B 1 142 ? 30.141 -17.797 14.32 1 98 142 LEU B O 1
ATOM 3400 N N . GLY B 1 143 ? 28.25 -18.797 14.711 1 97.69 143 GLY B N 1
ATOM 3401 C CA . GLY B 1 143 ? 28.391 -18.719 16.156 1 97.69 143 GLY B CA 1
ATOM 3402 C C . GLY B 1 143 ? 28.031 -17.359 16.719 1 97.69 143 GLY B C 1
ATOM 3403 O O . GLY B 1 143 ? 28.5 -16.969 17.797 1 97.69 143 GLY B O 1
ATOM 3404 N N . PHE B 1 144 ? 27.312 -16.625 15.977 1 97.31 144 PHE B N 1
ATOM 3405 C CA . PHE B 1 144 ? 26.859 -15.32 16.453 1 97.31 144 PHE B CA 1
ATOM 3406 C C . PHE B 1 144 ? 25.719 -15.469 17.453 1 97.31 144 PHE B C 1
ATOM 3408 O O . PHE B 1 144 ? 24.75 -16.203 17.188 1 97.31 144 PHE B O 1
ATOM 3415 N N . GLN B 1 145 ? 25.844 -14.789 18.641 1 95.25 145 GLN B N 1
ATOM 3416 C CA . GLN B 1 145 ? 24.828 -14.867 19.688 1 95.25 145 GLN B CA 1
ATOM 3417 C C . GLN B 1 145 ? 24.578 -13.508 20.312 1 95.25 145 GLN B C 1
ATOM 3419 O O . GLN B 1 145 ? 25.391 -12.594 20.172 1 95.25 145 GLN B O 1
ATOM 3424 N N . GLY B 1 146 ? 23.359 -13.406 20.938 1 93.88 146 GLY B N 1
ATOM 3425 C CA . GLY B 1 146 ? 23.031 -12.172 21.641 1 93.88 146 GLY B CA 1
ATOM 3426 C C . GLY B 1 146 ? 23.125 -10.938 20.766 1 93.88 146 GLY B C 1
ATOM 3427 O O . GLY B 1 146 ? 22.547 -10.891 19.672 1 93.88 146 GLY B O 1
ATOM 3428 N N . GLU B 1 147 ? 23.953 -10.023 21.109 1 93.56 147 GLU B N 1
ATOM 3429 C CA . GLU B 1 147 ? 24.109 -8.742 20.422 1 93.56 147 GLU B CA 1
ATOM 3430 C C . GLU B 1 147 ? 24.906 -8.898 19.141 1 93.56 147 GLU B C 1
ATOM 3432 O O . GLU B 1 147 ? 24.906 -8.008 18.281 1 93.56 147 GLU B O 1
ATOM 3437 N N . GLY B 1 148 ? 25.547 -9.945 19.016 1 96.38 148 GLY B N 1
ATOM 3438 C CA . GLY B 1 148 ? 26.359 -10.188 17.844 1 96.38 148 GLY B CA 1
ATOM 3439 C C . GLY B 1 148 ? 25.562 -10.727 16.672 1 96.38 148 GLY B C 1
ATOM 3440 O O . GLY B 1 148 ? 26.062 -10.812 15.547 1 96.38 148 GLY B O 1
ATOM 3441 N N . LYS B 1 149 ? 24.312 -11.07 16.859 1 98.31 149 LYS B N 1
ATOM 3442 C CA . LYS B 1 149 ? 23.453 -11.594 15.805 1 98.31 149 LYS B CA 1
ATOM 3443 C C . LYS B 1 149 ? 23.062 -10.5 14.82 1 98.31 149 LYS B C 1
ATOM 3445 O O . LYS B 1 149 ? 23.109 -9.312 15.156 1 98.31 149 LYS B O 1
ATOM 3450 N N . THR B 1 150 ? 22.75 -10.961 13.633 1 98.75 150 THR B N 1
ATOM 3451 C CA . THR B 1 150 ? 22.234 -10.055 12.617 1 98.75 150 THR B CA 1
ATOM 3452 C C . THR B 1 150 ? 21 -9.312 13.133 1 98.75 150 THR B C 1
ATOM 3454 O O . THR B 1 150 ? 20.109 -9.922 13.727 1 98.75 150 THR B O 1
ATOM 3457 N N . LYS B 1 151 ? 21 -8.047 12.977 1 98.38 151 LYS B N 1
ATOM 3458 C CA . LYS B 1 151 ? 19.859 -7.234 13.383 1 98.38 151 LYS B CA 1
ATOM 3459 C C . LYS B 1 151 ? 18.906 -6.996 12.219 1 98.38 151 LYS B C 1
ATOM 3461 O O . LYS B 1 151 ? 19.25 -6.305 11.258 1 98.38 151 LYS B O 1
ATOM 3466 N N . ILE B 1 152 ? 17.734 -7.531 12.312 1 98.44 152 ILE B N 1
ATOM 3467 C CA . ILE B 1 152 ? 16.734 -7.41 11.25 1 98.44 152 ILE B CA 1
ATOM 3468 C C . ILE B 1 152 ? 15.703 -6.348 11.625 1 98.44 152 ILE B C 1
ATOM 3470 O O . ILE B 1 152 ? 15.07 -6.434 12.68 1 98.44 152 ILE B O 1
ATOM 3474 N N . GLU B 1 153 ? 15.562 -5.355 10.805 1 96.56 153 GLU B N 1
ATOM 3475 C CA . GLU B 1 153 ? 14.57 -4.301 11.016 1 96.56 153 GLU B CA 1
ATOM 3476 C C . GLU B 1 153 ? 13.547 -4.266 9.891 1 96.56 153 GLU B C 1
ATOM 3478 O O . GLU B 1 153 ? 13.906 -4.383 8.719 1 96.56 153 GLU B O 1
ATOM 3483 N N . TYR B 1 154 ? 12.297 -4.078 10.281 1 96.81 154 TYR B N 1
ATOM 3484 C CA . TYR B 1 154 ? 11.195 -4.066 9.32 1 96.81 154 TYR B CA 1
ATOM 3485 C C . TYR B 1 154 ? 10.922 -2.65 8.82 1 96.81 154 TYR B C 1
ATOM 3487 O O . TYR B 1 154 ? 10.961 -1.693 9.602 1 96.81 154 TYR B O 1
ATOM 3495 N N . VAL B 1 155 ? 10.68 -2.531 7.484 1 95.62 155 VAL B N 1
ATOM 3496 C CA . VAL B 1 155 ? 10.078 -1.346 6.887 1 95.62 155 VAL B CA 1
ATOM 3497 C C . VAL B 1 155 ? 8.969 -1.762 5.922 1 95.62 155 VAL B C 1
ATOM 3499 O O . VAL B 1 155 ? 9.039 -2.828 5.305 1 95.62 155 VAL B O 1
ATOM 3502 N N . GLY B 1 156 ? 8 -0.934 5.734 1 94.56 156 GLY B N 1
ATOM 3503 C CA . GLY B 1 156 ? 6.848 -1.281 4.918 1 94.56 156 GLY B CA 1
ATOM 3504 C C . GLY B 1 156 ? 7.09 -1.1 3.434 1 94.56 156 GLY B C 1
ATOM 3505 O O . GLY B 1 156 ? 6.316 -1.591 2.607 1 94.56 156 GLY B O 1
ATOM 3506 N N . GLY B 1 157 ? 8.094 -0.386 3.07 1 94.88 157 GLY B N 1
ATOM 3507 C CA . GLY B 1 157 ? 8.422 -0.1 1.684 1 94.88 157 GLY B CA 1
ATOM 3508 C C . GLY B 1 157 ? 9.672 0.749 1.534 1 94.88 157 GLY B C 1
ATOM 3509 O O . GLY B 1 157 ? 10.32 1.091 2.525 1 94.88 157 GLY B O 1
ATOM 3510 N N . SER B 1 158 ? 10.016 0.932 0.219 1 94.62 158 SER B N 1
ATOM 3511 C CA . SER B 1 158 ? 11.211 1.7 -0.102 1 94.62 158 SER B CA 1
ATOM 3512 C C . SER B 1 158 ? 12.445 1.103 0.565 1 94.62 158 SER B C 1
ATOM 3514 O O . SER B 1 158 ? 13.273 1.832 1.117 1 94.62 158 SER B O 1
ATOM 3516 N N . VAL B 1 159 ? 12.531 -0.141 0.5 1 97.06 159 VAL B N 1
ATOM 3517 C CA . VAL B 1 159 ? 13.586 -0.879 1.184 1 97.06 159 VAL B CA 1
ATOM 3518 C C . VAL B 1 159 ? 14.945 -0.49 0.606 1 97.06 159 VAL B C 1
ATOM 3520 O O . VAL B 1 159 ? 15.93 -0.393 1.339 1 97.06 159 VAL B O 1
ATOM 3523 N N . GLU B 1 160 ? 14.945 -0.162 -0.655 1 95.44 160 GLU B N 1
ATOM 3524 C CA . GLU B 1 160 ? 16.188 0.102 -1.379 1 95.44 160 GLU B CA 1
ATOM 3525 C C . GLU B 1 160 ? 16.844 1.383 -0.886 1 95.44 160 GLU B C 1
ATOM 3527 O O . GLU B 1 160 ? 18.031 1.617 -1.149 1 95.44 160 GLU B O 1
ATOM 3532 N N . ALA B 1 161 ? 16.125 2.23 -0.217 1 93.06 161 ALA B N 1
ATOM 3533 C CA . ALA B 1 161 ? 16.672 3.496 0.266 1 93.06 161 ALA B CA 1
ATOM 3534 C C . ALA B 1 161 ? 17.422 3.305 1.586 1 93.06 161 ALA B C 1
ATOM 3536 O O . ALA B 1 161 ? 18.188 4.176 2.006 1 93.06 161 ALA B O 1
ATOM 3537 N N . ALA B 1 162 ? 17.266 2.16 2.219 1 95.25 162 ALA B N 1
ATOM 3538 C CA . ALA B 1 162 ? 17.688 1.963 3.602 1 95.25 162 ALA B CA 1
ATOM 3539 C C . ALA B 1 162 ? 19.203 2.104 3.736 1 95.25 162 ALA B C 1
ATOM 3541 O O . ALA B 1 162 ? 19.703 2.74 4.672 1 95.25 162 ALA B O 1
ATOM 3542 N N . CYS B 1 163 ? 19.953 1.572 2.811 1 94.88 163 CYS B N 1
ATOM 3543 C CA . CYS B 1 163 ? 21.406 1.624 2.914 1 94.88 163 CYS B CA 1
ATOM 3544 C C . CYS B 1 163 ? 21.922 3.045 2.715 1 94.88 163 CYS B C 1
ATOM 3546 O O . CYS B 1 163 ? 22.781 3.514 3.467 1 94.88 163 CYS B O 1
ATOM 3548 N N . SER B 1 164 ? 21.375 3.693 1.758 1 91.06 164 SER B N 1
ATOM 3549 C CA . SER B 1 164 ? 21.812 5.055 1.467 1 91.06 164 SER B CA 1
ATOM 3550 C C . SER B 1 164 ? 21.484 6 2.613 1 91.06 164 SER B C 1
ATOM 3552 O O . SER B 1 164 ? 22.188 6.98 2.844 1 91.06 164 SER B O 1
ATOM 3554 N N . LEU B 1 165 ? 20.422 5.699 3.352 1 90 165 LEU B N 1
ATOM 3555 C CA . LEU B 1 165 ? 20 6.523 4.48 1 90 165 LEU B CA 1
ATOM 3556 C C . LEU B 1 165 ? 20.797 6.18 5.734 1 90 165 LEU B C 1
ATOM 3558 O O . LEU B 1 165 ? 20.609 6.801 6.781 1 90 165 LEU B O 1
ATOM 3562 N N . GLY B 1 166 ? 21.625 5.137 5.645 1 88.94 166 GLY B N 1
ATOM 3563 C CA . GLY B 1 166 ? 22.438 4.738 6.781 1 88.94 166 GLY B CA 1
ATOM 3564 C C . GLY B 1 166 ? 21.703 3.836 7.754 1 88.94 166 GLY B C 1
ATOM 3565 O O . GLY B 1 166 ? 22.188 3.605 8.867 1 88.94 166 GLY B O 1
ATOM 3566 N N . LEU B 1 167 ? 20.656 3.287 7.395 1 91.69 167 LEU B N 1
ATOM 3567 C CA . LEU B 1 167 ? 19.828 2.484 8.281 1 91.69 167 LEU B CA 1
ATOM 3568 C C . LEU B 1 167 ? 20.266 1.026 8.273 1 91.69 167 LEU B C 1
ATOM 3570 O O . LEU B 1 167 ? 19.953 0.271 9.195 1 91.69 167 LEU B O 1
ATOM 3574 N N . ALA B 1 168 ? 20.953 0.643 7.195 1 96.44 168 ALA B N 1
ATOM 3575 C CA . ALA B 1 168 ? 21.281 -0.774 7.039 1 96.44 168 ALA B CA 1
ATOM 3576 C C . ALA B 1 168 ? 22.609 -0.959 6.328 1 96.44 168 ALA B C 1
ATOM 3578 O O . ALA B 1 168 ? 23.047 -0.092 5.562 1 96.44 168 ALA B O 1
ATOM 3579 N N . ASP B 1 169 ? 23.234 -2.053 6.621 1 98.12 169 ASP B N 1
ATOM 3580 C CA . ASP B 1 169 ? 24.406 -2.486 5.883 1 98.12 169 ASP B CA 1
ATOM 3581 C C . ASP B 1 169 ? 24.016 -3.303 4.652 1 98.12 169 ASP B C 1
ATOM 3583 O O . ASP B 1 169 ? 24.812 -3.451 3.723 1 98.12 169 ASP B O 1
ATOM 3587 N N . GLY B 1 170 ? 22.891 -3.848 4.633 1 98.56 170 GLY B N 1
ATOM 3588 C CA . GLY B 1 170 ? 22.266 -4.586 3.549 1 98.56 170 GLY B CA 1
ATOM 3589 C C . GLY B 1 170 ? 20.75 -4.68 3.686 1 98.56 170 GLY B C 1
ATOM 3590 O O . GLY B 1 170 ? 20.188 -4.336 4.73 1 98.56 170 GLY B O 1
ATOM 3591 N N . ILE B 1 171 ? 20.109 -5.09 2.625 1 98.81 171 ILE B N 1
ATOM 3592 C CA . ILE B 1 171 ? 18.656 -5.23 2.652 1 98.81 171 ILE B CA 1
ATOM 3593 C C . ILE B 1 171 ? 18.266 -6.59 2.078 1 98.81 171 ILE B C 1
ATOM 3595 O O . ILE B 1 171 ? 19.094 -7.281 1.476 1 98.81 171 ILE B O 1
ATOM 3599 N N . VAL B 1 172 ? 17.094 -7.047 2.359 1 98.88 172 VAL B N 1
ATOM 3600 C CA . VAL B 1 172 ? 16.438 -8.172 1.702 1 98.88 172 VAL B CA 1
ATOM 3601 C C . VAL B 1 172 ? 15.156 -7.703 1.025 1 98.88 172 VAL B C 1
ATOM 3603 O O . VAL B 1 172 ? 14.258 -7.176 1.684 1 98.88 172 VAL B O 1
ATOM 3606 N N . ASP B 1 173 ? 15.055 -7.953 -0.282 1 98.5 173 ASP B N 1
ATOM 3607 C CA . ASP B 1 173 ? 13.891 -7.484 -1.021 1 98.5 173 ASP B CA 1
ATOM 3608 C C . ASP B 1 173 ? 13.672 -8.312 -2.289 1 98.5 173 ASP B C 1
ATOM 3610 O O . ASP B 1 173 ? 14.539 -9.102 -2.674 1 98.5 173 ASP B O 1
ATOM 3614 N N . LEU B 1 174 ? 12.516 -8.133 -2.791 1 98.12 174 LEU B N 1
ATOM 3615 C CA . LEU B 1 174 ? 12.164 -8.828 -4.023 1 98.12 174 LEU B CA 1
ATOM 3616 C C . LEU B 1 174 ? 12.828 -8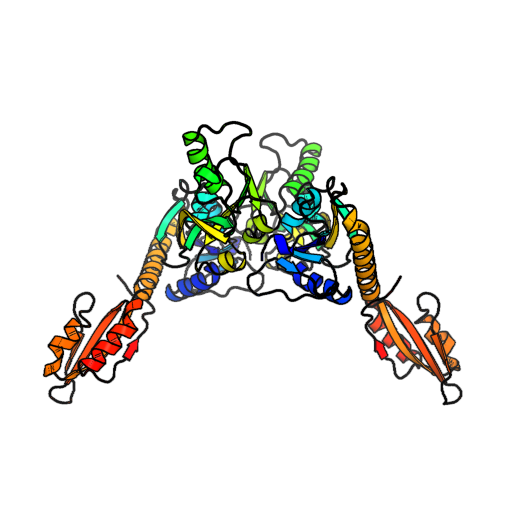.172 -5.23 1 98.12 174 LEU B C 1
ATOM 3618 O O . LEU B 1 174 ? 12.898 -6.945 -5.312 1 98.12 174 LEU B O 1
ATOM 3622 N N . VAL B 1 175 ? 13.344 -9.008 -6.172 1 98.12 175 VAL B N 1
ATOM 3623 C CA . VAL B 1 175 ? 14.008 -8.547 -7.387 1 98.12 175 VAL B CA 1
ATOM 3624 C C . VAL B 1 175 ? 13.383 -9.227 -8.602 1 98.12 175 VAL B C 1
ATOM 3626 O O . VAL B 1 175 ? 13.359 -10.453 -8.688 1 98.12 175 VAL B O 1
ATOM 3629 N N . GLU B 1 176 ? 12.844 -8.469 -9.445 1 95.38 176 GLU B N 1
ATOM 3630 C CA . GLU B 1 176 ? 12.344 -8.977 -10.719 1 95.38 176 GLU B CA 1
ATOM 3631 C C . GLU B 1 176 ? 13.328 -8.68 -11.852 1 95.38 176 GLU B C 1
ATOM 3633 O O . GLU B 1 176 ? 14.234 -9.477 -12.117 1 95.38 176 GLU B O 1
ATOM 3638 N N . SER B 1 177 ? 13.344 -7.449 -12.398 1 94.5 177 SER B N 1
ATOM 3639 C CA . SER B 1 177 ? 14.297 -7.094 -13.445 1 94.5 177 SER B CA 1
ATOM 3640 C C . SER B 1 177 ? 15.625 -6.629 -12.852 1 94.5 177 SER B C 1
ATOM 3642 O O . SER B 1 177 ? 16.641 -6.617 -13.539 1 94.5 177 SER B O 1
ATOM 3644 N N . GLY B 1 178 ? 15.555 -6.156 -11.68 1 96.19 178 GLY B N 1
ATOM 3645 C CA . GLY B 1 178 ? 16.734 -5.617 -11.023 1 96.19 178 GLY B CA 1
ATOM 3646 C C . GLY B 1 178 ? 16.953 -4.145 -11.305 1 96.19 178 GLY B C 1
ATOM 3647 O O . GLY B 1 178 ? 17.922 -3.551 -10.812 1 96.19 178 GLY B O 1
ATOM 3648 N N . GLU B 1 179 ? 16.109 -3.52 -11.992 1 94.12 179 GLU B N 1
ATOM 3649 C CA . GLU B 1 179 ? 16.266 -2.121 -12.375 1 94.12 179 GLU B CA 1
ATOM 3650 C C . GLU B 1 179 ? 16.25 -1.205 -11.148 1 94.12 179 GLU B C 1
ATOM 3652 O O . GLU B 1 179 ? 17.094 -0.316 -11.016 1 94.12 179 GLU B O 1
ATOM 3657 N N . THR B 1 180 ? 15.297 -1.373 -10.25 1 93.88 180 THR B N 1
ATOM 3658 C CA . THR B 1 180 ? 15.18 -0.548 -9.047 1 93.88 180 THR B CA 1
ATOM 3659 C C . THR B 1 180 ? 16.391 -0.736 -8.141 1 93.88 180 THR B C 1
ATOM 3661 O O . THR B 1 180 ? 16.922 0.234 -7.594 1 93.88 180 THR B O 1
ATOM 3664 N N . MET B 1 181 ? 16.844 -1.984 -8 1 95.38 181 MET B N 1
ATOM 3665 C CA . MET B 1 181 ? 18.016 -2.314 -7.215 1 95.38 181 MET B CA 1
ATOM 3666 C C . MET B 1 181 ? 19.25 -1.589 -7.746 1 95.38 181 MET B C 1
ATOM 3668 O O . MET B 1 181 ? 19.969 -0.939 -6.984 1 95.38 181 MET B O 1
ATOM 3672 N N . ARG B 1 182 ? 19.422 -1.642 -9.047 1 95.38 182 ARG B N 1
ATOM 3673 C CA . ARG B 1 182 ? 20.578 -1.012 -9.68 1 95.38 182 ARG B CA 1
ATOM 3674 C C . ARG B 1 182 ? 20.5 0.507 -9.562 1 95.38 182 ARG B C 1
ATOM 3676 O O . ARG B 1 182 ? 21.516 1.163 -9.297 1 95.38 182 ARG B O 1
ATOM 3683 N N . ALA B 1 183 ? 19.344 1.075 -9.797 1 93.31 183 ALA B N 1
ATOM 3684 C CA . ALA B 1 183 ? 19.156 2.518 -9.68 1 93.31 183 ALA B CA 1
ATOM 3685 C C . ALA B 1 183 ? 19.516 3.012 -8.281 1 93.31 183 ALA B C 1
ATOM 3687 O O . ALA B 1 183 ? 19.984 4.141 -8.117 1 93.31 183 ALA B O 1
ATOM 3688 N N . ALA B 1 184 ? 19.375 2.162 -7.27 1 93.62 184 ALA B N 1
ATOM 3689 C CA . ALA B 1 184 ? 19.656 2.523 -5.883 1 93.62 184 ALA B CA 1
ATOM 3690 C C . ALA B 1 184 ? 21.109 2.24 -5.531 1 93.62 184 ALA B C 1
ATOM 3692 O O . ALA B 1 184 ? 21.531 2.402 -4.379 1 93.62 184 ALA B O 1
ATOM 3693 N N . GLY B 1 185 ? 21.875 1.765 -6.535 1 94.88 185 GLY B N 1
ATOM 3694 C CA . GLY B 1 185 ? 23.281 1.475 -6.309 1 94.88 185 GLY B CA 1
ATOM 3695 C C . GLY B 1 185 ? 23.516 0.183 -5.551 1 94.88 185 GLY B C 1
ATOM 3696 O O . GLY B 1 185 ? 24.5 0.054 -4.816 1 94.88 185 GLY B O 1
ATOM 3697 N N . LEU B 1 186 ? 22.594 -0.721 -5.633 1 97.5 186 LEU B N 1
ATOM 3698 C CA . LEU B 1 186 ? 22.672 -1.999 -4.938 1 97.5 186 LEU B CA 1
ATOM 3699 C C . LEU B 1 186 ? 22.953 -3.137 -5.914 1 97.5 186 LEU B C 1
ATOM 3701 O O . LEU B 1 186 ? 22.797 -2.969 -7.125 1 97.5 186 LEU B O 1
ATOM 3705 N N . HIS B 1 187 ? 23.422 -4.27 -5.445 1 98.25 187 HIS B N 1
ATOM 3706 C CA . HIS B 1 187 ? 23.531 -5.52 -6.188 1 98.25 187 HIS B CA 1
ATOM 3707 C C . HIS B 1 187 ? 23.25 -6.719 -5.289 1 98.25 187 HIS B C 1
ATOM 3709 O O . HIS B 1 187 ? 23.438 -6.648 -4.074 1 98.25 187 HIS B O 1
ATOM 3715 N N . ALA B 1 188 ? 22.781 -7.746 -5.887 1 98.62 188 ALA B N 1
ATOM 3716 C CA . ALA B 1 188 ? 22.406 -8.945 -5.145 1 98.62 188 ALA B CA 1
ATOM 3717 C C . ALA B 1 188 ? 23.641 -9.805 -4.828 1 98.62 188 ALA B C 1
ATOM 3719 O O . ALA B 1 188 ? 24.531 -9.953 -5.664 1 98.62 188 ALA B O 1
ATOM 3720 N N . ILE B 1 189 ? 23.609 -10.422 -3.631 1 98.69 189 ILE B N 1
ATOM 3721 C CA . ILE B 1 189 ? 24.75 -11.258 -3.293 1 98.69 189 ILE B CA 1
ATOM 3722 C C . ILE B 1 189 ? 24.266 -12.664 -2.924 1 98.69 189 ILE B C 1
ATOM 3724 O O . ILE B 1 189 ? 25.078 -13.578 -2.746 1 98.69 189 ILE B O 1
ATOM 3728 N N . SER B 1 190 ? 23.047 -12.867 -2.762 1 98.69 190 SER B N 1
ATOM 3729 C CA . SER B 1 190 ? 22.469 -14.18 -2.475 1 98.69 190 SER B CA 1
ATOM 3730 C C . SER B 1 190 ? 20.969 -14.195 -2.746 1 98.69 190 SER B C 1
ATOM 3732 O O . SER B 1 190 ? 20.312 -13.156 -2.727 1 98.69 190 SER B O 1
ATOM 3734 N N . THR B 1 191 ? 20.469 -15.312 -3.01 1 98.75 191 THR B N 1
ATOM 3735 C CA . THR B 1 191 ? 19.031 -15.508 -3.201 1 98.75 191 THR B CA 1
ATOM 3736 C C . THR B 1 191 ? 18.438 -16.297 -2.035 1 98.75 191 THR B C 1
ATOM 3738 O O . THR B 1 191 ? 18.891 -17.391 -1.715 1 98.75 191 THR B O 1
ATOM 3741 N N . VAL B 1 192 ? 17.422 -15.688 -1.423 1 98.75 192 VAL B N 1
ATOM 3742 C CA . VAL B 1 192 ? 16.75 -16.297 -0.284 1 98.75 192 VAL B CA 1
ATOM 3743 C C . VAL B 1 192 ? 15.695 -17.281 -0.779 1 98.75 192 VAL B C 1
ATOM 3745 O O . VAL B 1 192 ? 15.539 -18.375 -0.216 1 98.75 192 VAL B O 1
ATOM 3748 N N . LEU B 1 193 ? 14.977 -16.844 -1.764 1 98.12 193 LEU B N 1
ATOM 3749 C CA . LEU B 1 193 ? 13.812 -17.609 -2.225 1 98.12 193 LEU B CA 1
ATOM 3750 C C . LEU B 1 193 ? 13.422 -17.188 -3.639 1 98.12 193 LEU B C 1
ATOM 3752 O O . LEU B 1 193 ? 13.492 -16 -3.984 1 98.12 193 LEU B O 1
ATOM 3756 N N . GLU B 1 194 ? 13.117 -18.188 -4.457 1 98.44 194 GLU B N 1
ATOM 3757 C CA . GLU B 1 194 ? 12.391 -17.906 -5.695 1 98.44 194 GLU B CA 1
ATOM 3758 C C . GLU B 1 194 ? 10.883 -17.969 -5.473 1 98.44 194 GLU B C 1
ATOM 3760 O O . GLU B 1 194 ? 10.398 -18.828 -4.73 1 98.44 194 GLU B O 1
ATOM 3765 N N . THR B 1 195 ? 10.211 -17.094 -6.137 1 98.19 195 THR B N 1
ATOM 3766 C CA . THR B 1 195 ? 8.781 -17.047 -5.855 1 98.19 195 THR B CA 1
ATOM 3767 C C . THR B 1 195 ? 7.988 -16.719 -7.121 1 98.19 195 THR B C 1
ATOM 3769 O O . THR B 1 195 ? 8.57 -16.328 -8.133 1 98.19 195 THR B O 1
ATOM 3772 N N . GLU B 1 196 ? 6.723 -16.953 -7.094 1 98.19 196 GLU B N 1
ATOM 3773 C CA . GLU B 1 196 ? 5.73 -16.594 -8.102 1 98.19 196 GLU B CA 1
ATOM 3774 C C . GLU B 1 196 ? 4.324 -16.562 -7.512 1 98.19 196 GLU B C 1
ATOM 3776 O O . GLU B 1 196 ? 4.129 -16.906 -6.348 1 98.19 196 GLU B O 1
ATOM 3781 N N . ALA B 1 197 ? 3.357 -16.125 -8.305 1 98.5 197 ALA B N 1
ATOM 3782 C CA . ALA B 1 197 ? 1.96 -16.141 -7.879 1 98.5 197 ALA B CA 1
ATOM 3783 C C . ALA B 1 197 ? 1.428 -17.562 -7.805 1 98.5 197 ALA B C 1
ATOM 3785 O O . ALA B 1 197 ? 1.778 -18.406 -8.633 1 98.5 197 ALA B O 1
ATOM 3786 N N . VAL B 1 198 ? 0.599 -17.828 -6.816 1 98.75 198 VAL B N 1
ATOM 3787 C CA . VAL B 1 198 ? 0.043 -19.156 -6.609 1 98.75 198 VAL B CA 1
ATOM 3788 C C . VAL B 1 198 ? -1.438 -19.047 -6.254 1 98.75 198 VAL B C 1
ATOM 3790 O O . VAL B 1 198 ? -1.872 -18.062 -5.672 1 98.75 198 VAL B O 1
ATOM 3793 N N . LEU B 1 199 ? -2.18 -20.047 -6.676 1 98.81 199 LEU B N 1
ATOM 3794 C CA . LEU B 1 199 ? -3.553 -20.25 -6.227 1 98.81 199 LEU B CA 1
ATOM 3795 C C . LEU B 1 199 ? -3.586 -21.094 -4.961 1 98.81 199 LEU B C 1
ATOM 3797 O O . LEU B 1 199 ? -3.002 -22.188 -4.918 1 98.81 199 LEU B O 1
ATOM 3801 N N . ILE B 1 200 ? -4.297 -20.562 -3.941 1 98.69 200 ILE B N 1
ATOM 3802 C CA . ILE B 1 200 ? -4.223 -21.297 -2.68 1 98.69 200 ILE B CA 1
ATOM 3803 C C . ILE B 1 200 ? -5.633 -21.562 -2.156 1 98.69 200 ILE B C 1
ATOM 3805 O O . ILE B 1 200 ? -6.574 -20.844 -2.496 1 98.69 200 ILE B O 1
ATOM 3809 N N . ARG B 1 201 ? -5.812 -22.594 -1.393 1 97.88 201 ARG B N 1
ATOM 3810 C CA . ARG B 1 201 ? -6.977 -22.922 -0.571 1 97.88 201 ARG B CA 1
ATOM 3811 C C . ARG B 1 201 ? -6.555 -23.328 0.835 1 97.88 201 ARG B C 1
ATOM 3813 O O . ARG B 1 201 ? -5.375 -23.594 1.086 1 97.88 201 ARG B O 1
ATOM 3820 N N . SER B 1 202 ? -7.516 -23.391 1.717 1 97.19 202 SER B N 1
ATOM 3821 C CA . SER B 1 202 ? -7.207 -23.875 3.061 1 97.19 202 SER B CA 1
ATOM 3822 C C . SER B 1 202 ? -6.844 -25.344 3.049 1 97.19 202 SER B C 1
ATOM 3824 O O . SER B 1 202 ? -7.438 -26.141 2.309 1 97.19 202 SER B O 1
ATOM 3826 N N . THR B 1 203 ? -5.879 -25.656 3.844 1 97 203 THR B N 1
ATOM 3827 C CA . THR B 1 203 ? -5.535 -27.062 4.008 1 97 203 THR B CA 1
ATOM 3828 C C . THR B 1 203 ? -6.695 -27.828 4.629 1 97 203 THR B C 1
ATOM 3830 O O . THR B 1 203 ? -6.977 -28.969 4.234 1 97 203 THR B O 1
ATOM 3833 N N . THR B 1 204 ? -7.363 -27.203 5.551 1 95.06 204 THR B N 1
ATOM 3834 C CA . THR B 1 204 ? -8.555 -27.781 6.16 1 95.06 204 THR B CA 1
ATOM 3835 C C . THR B 1 204 ? -9.812 -27.344 5.41 1 95.06 204 THR B C 1
ATOM 3837 O O . THR B 1 204 ? -10.078 -26.156 5.27 1 95.06 204 THR B O 1
ATOM 3840 N N . ILE B 1 205 ? -10.57 -28.344 4.984 1 89.81 205 ILE B N 1
ATOM 3841 C CA . ILE B 1 205 ? -11.789 -28.047 4.238 1 89.81 205 ILE B CA 1
ATOM 3842 C C . ILE B 1 205 ? -12.867 -27.547 5.191 1 89.81 205 ILE B C 1
ATOM 3844 O O . ILE B 1 205 ? -13.312 -28.281 6.078 1 89.81 205 ILE B O 1
ATOM 3848 N N . LYS B 1 206 ? -13.242 -26.312 4.996 1 87.94 206 LYS B N 1
ATOM 3849 C CA . LYS B 1 206 ? -14.258 -25.75 5.875 1 87.94 206 LYS B CA 1
ATOM 3850 C C . LYS B 1 206 ? -15.633 -25.766 5.211 1 87.94 206 LYS B C 1
ATOM 3852 O O . LYS B 1 206 ? -16.656 -25.891 5.891 1 87.94 206 LYS B O 1
ATOM 3857 N N . HIS B 1 207 ? -15.625 -25.656 3.924 1 93.5 207 HIS B N 1
ATOM 3858 C CA . HIS B 1 207 ? -16.859 -25.625 3.158 1 93.5 207 HIS B CA 1
ATOM 3859 C C . HIS B 1 207 ? -16.859 -26.672 2.045 1 93.5 207 HIS B C 1
ATOM 3861 O O . HIS B 1 207 ? -16.703 -26.328 0.871 1 93.5 207 HIS B O 1
ATOM 3867 N N . PRO B 1 208 ? -17.172 -27.859 2.4 1 94.06 208 PRO B N 1
ATOM 3868 C CA . PRO B 1 208 ? -17.125 -28.953 1.413 1 94.06 208 PRO B CA 1
ATOM 3869 C C . PRO B 1 208 ? -18.078 -28.719 0.239 1 94.06 208 PRO B C 1
ATOM 3871 O O . PRO B 1 208 ? -17.828 -29.219 -0.863 1 94.06 208 PRO B O 1
ATOM 3874 N N . GLU B 1 209 ? -19.109 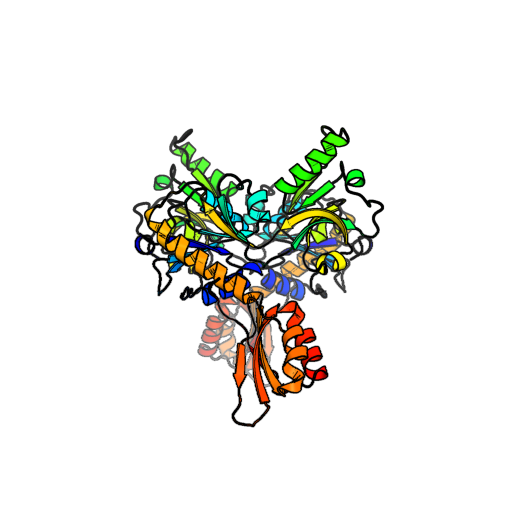-27.922 0.54 1 94.56 209 GLU B N 1
ATOM 3875 C CA . GLU B 1 209 ? -20.109 -27.672 -0.498 1 94.56 209 GLU B CA 1
ATOM 3876 C C . GLU B 1 209 ? -19.5 -26.891 -1.66 1 94.56 209 GLU B C 1
ATOM 3878 O O . GLU B 1 209 ? -20.031 -26.906 -2.77 1 94.56 209 GLU B O 1
ATOM 3883 N N . HIS B 1 210 ? -18.391 -26.25 -1.445 1 95.75 210 HIS B N 1
ATOM 3884 C CA . HIS B 1 210 ? -17.766 -25.422 -2.482 1 95.75 210 HIS B CA 1
ATOM 3885 C C . HIS B 1 210 ? -16.719 -26.219 -3.262 1 95.75 210 HIS B C 1
ATOM 3887 O O . HIS B 1 210 ? -16.141 -25.719 -4.215 1 95.75 210 HIS B O 1
ATOM 3893 N N . GLN B 1 211 ? -16.516 -27.484 -2.994 1 95 211 GLN B N 1
ATOM 3894 C CA . GLN B 1 211 ? -15.43 -28.266 -3.57 1 95 211 GLN B CA 1
ATOM 3895 C C . GLN B 1 211 ? -15.586 -28.391 -5.082 1 95 211 GLN B C 1
ATOM 3897 O O . GLN B 1 211 ? -14.602 -28.297 -5.824 1 95 211 GLN B O 1
ATOM 3902 N N . SER B 1 212 ? -16.75 -28.578 -5.5 1 95.81 212 SER B N 1
ATOM 3903 C CA . SER B 1 212 ? -16.984 -28.75 -6.93 1 95.81 212 SER B CA 1
ATOM 3904 C C . SER B 1 212 ? -16.609 -27.5 -7.707 1 95.81 212 SER B C 1
ATOM 3906 O O . SER B 1 212 ? -15.969 -27.578 -8.758 1 95.81 212 SER B O 1
ATOM 3908 N N . ILE B 1 213 ? -17.047 -26.375 -7.188 1 96.12 213 ILE B N 1
ATOM 3909 C CA . ILE B 1 213 ? -16.766 -25.109 -7.875 1 96.12 213 ILE B CA 1
ATOM 3910 C C . ILE B 1 213 ? -15.273 -24.812 -7.789 1 96.12 213 ILE B C 1
ATOM 3912 O O . ILE B 1 213 ? -14.688 -24.266 -8.727 1 96.12 213 ILE B O 1
ATOM 3916 N N . ILE B 1 214 ? -14.625 -25.109 -6.715 1 96.44 214 ILE B N 1
ATOM 3917 C CA . ILE B 1 214 ? -13.18 -24.938 -6.566 1 96.44 214 ILE B CA 1
ATOM 3918 C C . ILE B 1 214 ? -12.453 -25.75 -7.641 1 96.44 214 ILE B C 1
ATOM 3920 O O . ILE B 1 214 ? -11.555 -25.234 -8.305 1 96.44 214 ILE B O 1
ATOM 3924 N N . ASN B 1 215 ? -12.859 -26.984 -7.828 1 95.81 215 ASN B N 1
ATOM 3925 C CA . ASN B 1 215 ? -12.258 -27.828 -8.852 1 95.81 215 ASN B CA 1
ATOM 3926 C C . ASN B 1 215 ? -12.438 -27.25 -10.25 1 95.81 215 ASN B C 1
ATOM 3928 O O . ASN B 1 215 ? -11.508 -27.25 -11.047 1 95.81 215 ASN B O 1
ATOM 3932 N N . LEU B 1 216 ? -13.602 -26.828 -10.469 1 95.69 216 LEU B N 1
ATOM 3933 C CA . LEU B 1 216 ? -13.93 -26.266 -11.766 1 95.69 216 LEU B CA 1
ATOM 3934 C C . LEU B 1 216 ? -13.055 -25.047 -12.07 1 95.69 216 LEU B C 1
ATOM 3936 O O . LEU B 1 216 ? -12.422 -24.984 -13.125 1 95.69 216 LEU B O 1
ATOM 3940 N N . ILE B 1 217 ? -13 -24.109 -11.148 1 96.19 217 ILE B N 1
ATOM 3941 C CA . ILE B 1 217 ? -12.258 -22.875 -11.328 1 96.19 217 ILE B CA 1
ATOM 3942 C C . ILE B 1 217 ? -10.766 -23.172 -11.461 1 96.19 217 ILE B C 1
ATOM 3944 O O . ILE B 1 217 ? -10.07 -22.578 -12.289 1 96.19 217 ILE B O 1
ATOM 3948 N N . THR B 1 218 ? -10.281 -24.031 -10.648 1 96.81 218 THR B N 1
ATOM 3949 C CA . THR B 1 218 ? -8.875 -24.422 -10.695 1 96.81 218 THR B CA 1
ATOM 3950 C C . THR B 1 218 ? -8.508 -24.984 -12.07 1 96.81 218 THR B C 1
ATOM 3952 O O . THR B 1 218 ? -7.469 -24.641 -12.633 1 96.81 218 THR B O 1
ATOM 3955 N N . LYS B 1 219 ? -9.359 -25.828 -12.57 1 95.88 219 LYS B N 1
ATOM 3956 C CA . LYS B 1 219 ? -9.125 -26.406 -13.891 1 95.88 219 LYS B CA 1
ATOM 3957 C C . LYS B 1 219 ? -9.141 -25.328 -14.977 1 95.88 219 LYS B C 1
ATOM 3959 O O . LYS B 1 219 ? -8.336 -25.359 -15.906 1 95.88 219 LYS B O 1
ATOM 3964 N N . ARG B 1 220 ? -10.062 -24.453 -14.867 1 95.81 220 ARG B N 1
ATOM 3965 C CA . ARG B 1 220 ? -10.141 -23.375 -15.844 1 95.81 220 ARG B CA 1
ATOM 3966 C C . ARG B 1 220 ? -8.891 -22.516 -15.805 1 95.81 220 ARG B C 1
ATOM 3968 O O . ARG B 1 220 ? -8.336 -22.156 -16.844 1 95.81 220 ARG B O 1
ATOM 3975 N N . ILE B 1 221 ? -8.461 -22.156 -14.602 1 96.94 221 ILE B N 1
ATOM 3976 C CA . ILE B 1 221 ? -7.258 -21.359 -14.438 1 96.94 221 ILE B CA 1
ATOM 3977 C C . ILE B 1 221 ? -6.051 -22.109 -15 1 96.94 221 ILE B C 1
ATOM 3979 O O . ILE B 1 221 ? -5.215 -21.516 -15.688 1 96.94 221 ILE B O 1
ATOM 3983 N N . ALA B 1 222 ? -5.992 -23.359 -14.742 1 95.94 222 ALA B N 1
ATOM 3984 C CA . ALA B 1 222 ? -4.91 -24.188 -15.273 1 95.94 222 ALA B CA 1
ATOM 3985 C C . ALA B 1 222 ? -4.883 -24.125 -16.797 1 95.94 222 ALA B C 1
ATOM 3987 O O . ALA B 1 222 ? -3.811 -24.078 -17.406 1 95.94 222 ALA B O 1
ATOM 3988 N N . GLY B 1 223 ? -6.016 -24.188 -17.375 1 94.38 223 GLY B N 1
ATOM 3989 C CA . GLY B 1 223 ? -6.113 -24.078 -18.828 1 94.38 223 GLY B CA 1
ATOM 3990 C C . GLY B 1 223 ? -5.59 -22.766 -19.359 1 94.38 223 GLY B C 1
ATOM 3991 O O . GLY B 1 223 ? -4.914 -22.734 -20.406 1 94.38 223 GLY B O 1
ATOM 3992 N N . VAL B 1 224 ? -5.969 -21.688 -18.688 1 94.69 224 VAL B N 1
ATOM 3993 C CA . VAL B 1 224 ? -5.5 -20.359 -19.094 1 94.69 224 VAL B CA 1
ATOM 3994 C C . VAL B 1 224 ? -3.977 -20.312 -19.016 1 94.69 224 VAL B C 1
ATOM 3996 O O . VAL B 1 224 ? -3.316 -19.812 -19.922 1 94.69 224 VAL B O 1
ATOM 3999 N N . ILE B 1 225 ? -3.43 -20.828 -17.953 1 93.81 225 ILE B N 1
ATOM 4000 C CA . ILE B 1 225 ? -1.987 -20.812 -17.734 1 93.81 225 ILE B CA 1
ATOM 4001 C C . ILE B 1 225 ? -1.299 -21.641 -18.828 1 93.81 225 ILE B C 1
ATOM 4003 O O . ILE B 1 225 ? -0.295 -21.203 -19.406 1 93.81 225 ILE B O 1
ATOM 4007 N N . ALA B 1 226 ? -1.834 -22.734 -19.078 1 90.81 226 ALA B N 1
ATOM 4008 C CA . ALA B 1 226 ? -1.263 -23.594 -20.094 1 90.81 226 ALA B CA 1
ATOM 4009 C C . ALA B 1 226 ? -1.299 -22.938 -21.469 1 90.81 226 ALA B C 1
ATOM 4011 O O . ALA B 1 226 ? -0.329 -23 -22.234 1 90.81 226 ALA B O 1
ATOM 4012 N N . ALA B 1 227 ? -2.381 -22.328 -21.719 1 91.19 227 ALA B N 1
ATOM 4013 C CA . ALA B 1 227 ? -2.561 -21.672 -23.016 1 91.19 227 ALA B CA 1
ATOM 4014 C C . ALA B 1 227 ? -1.592 -20.516 -23.172 1 91.19 227 ALA B C 1
ATOM 4016 O O . ALA B 1 227 ? -1.152 -20.203 -24.281 1 91.19 227 ALA B O 1
ATOM 4017 N N . SER B 1 228 ? -1.32 -19.906 -22.062 1 90.94 228 SER B N 1
ATOM 4018 C CA . SER B 1 228 ? -0.484 -18.719 -22.125 1 90.94 228 SER B CA 1
ATOM 4019 C C . SER B 1 228 ? 0.956 -19.062 -22.484 1 90.94 228 SER B C 1
ATOM 4021 O O . SER B 1 228 ? 1.725 -18.203 -22.906 1 90.94 228 SER B O 1
ATOM 4023 N N . LYS B 1 229 ? 1.312 -20.297 -22.438 1 90 229 LYS B N 1
ATOM 4024 C CA . LYS B 1 229 ? 2.68 -20.734 -22.688 1 90 229 LYS B CA 1
ATOM 4025 C C . LYS B 1 229 ? 2.891 -21.031 -24.172 1 90 229 LYS B C 1
ATOM 4027 O O . LYS B 1 229 ? 4.031 -21.156 -24.641 1 90 229 LYS B O 1
ATOM 4032 N N . TYR B 1 230 ? 1.739 -21.062 -24.875 1 91 230 TYR B N 1
ATOM 4033 C CA . TYR B 1 230 ? 1.84 -21.531 -26.266 1 91 230 TYR B CA 1
ATOM 4034 C C . TYR B 1 230 ? 1.092 -20.594 -27.203 1 91 230 TYR B C 1
ATOM 4036 O O . TYR B 1 230 ? 0.265 -19.797 -26.766 1 91 230 TYR B O 1
ATOM 4044 N N . VAL B 1 231 ? 1.492 -20.625 -28.422 1 93.94 231 VAL B N 1
ATOM 4045 C CA . VAL B 1 231 ? 0.762 -20.031 -29.531 1 93.94 231 VAL B CA 1
ATOM 4046 C C . VAL B 1 231 ? 0.552 -21.078 -30.625 1 93.94 231 VAL B C 1
ATOM 4048 O O . VAL B 1 231 ? 1.192 -22.141 -30.625 1 93.94 231 VAL B O 1
ATOM 4051 N N . VAL B 1 232 ? -0.431 -20.781 -31.469 1 94.5 232 VAL B N 1
ATOM 4052 C CA . VAL B 1 232 ? -0.621 -21.609 -32.656 1 94.5 232 VAL B CA 1
ATOM 4053 C C . VAL B 1 232 ? -0.058 -20.891 -33.875 1 94.5 232 VAL B C 1
ATOM 4055 O O . VAL B 1 232 ? -0.374 -19.719 -34.125 1 94.5 232 VAL B O 1
ATOM 4058 N N . ILE B 1 233 ? 0.809 -21.609 -34.562 1 96.44 233 ILE B N 1
ATOM 4059 C CA . ILE B 1 233 ? 1.333 -21.078 -35.844 1 96.44 233 ILE B CA 1
ATOM 4060 C C . ILE B 1 233 ? 0.728 -21.844 -37 1 96.44 233 ILE B C 1
ATOM 4062 O O . ILE B 1 233 ? 0.707 -23.078 -37 1 96.44 233 ILE B O 1
ATOM 4066 N N . GLU B 1 234 ? 0.187 -21.062 -37.875 1 97.31 234 GLU B N 1
ATOM 4067 C CA . GLU B 1 234 ? -0.317 -21.625 -39.156 1 97.31 234 GLU B CA 1
ATOM 4068 C C . GLU B 1 234 ? 0.492 -21.109 -40.344 1 97.31 234 GLU B C 1
ATOM 4070 O O . GLU B 1 234 ? 0.877 -19.938 -40.375 1 97.31 234 GLU B O 1
ATOM 4075 N N . TYR B 1 235 ? 0.702 -22 -41.219 1 97.62 235 TYR B N 1
ATOM 4076 C CA . TYR B 1 235 ? 1.45 -21.609 -42.406 1 97.62 235 TYR B CA 1
ATOM 4077 C C . TYR B 1 235 ? 1.106 -22.5 -43.594 1 97.62 235 TYR B C 1
ATOM 4079 O O . TYR B 1 235 ? 0.568 -23.594 -43.406 1 97.62 235 TYR B O 1
ATOM 4087 N N . ASN B 1 236 ? 1.386 -21.953 -44.719 1 97.5 236 ASN B N 1
ATOM 4088 C CA . ASN B 1 236 ? 1.309 -22.719 -45.938 1 97.5 236 ASN B CA 1
ATOM 4089 C C . ASN B 1 236 ? 2.693 -23.141 -46.438 1 97.5 236 ASN B C 1
ATOM 4091 O O . ASN B 1 236 ? 3.664 -22.406 -46.281 1 97.5 236 ASN B O 1
ATOM 4095 N N . VAL B 1 237 ? 2.652 -24.391 -47.031 1 97.38 237 VAL B N 1
ATOM 4096 C CA . VAL B 1 237 ? 3.928 -24.875 -47.531 1 97.38 237 VAL B CA 1
ATOM 4097 C C . VAL B 1 237 ? 3.686 -25.875 -48.656 1 97.38 237 VAL B C 1
ATOM 4099 O O . VAL B 1 237 ? 2.641 -26.531 -48.719 1 97.38 237 VAL B O 1
ATOM 4102 N N . ARG B 1 238 ? 4.688 -25.875 -49.594 1 96.44 238 ARG B N 1
ATOM 4103 C CA . ARG B 1 238 ? 4.648 -26.906 -50.594 1 96.44 238 ARG B CA 1
ATOM 4104 C C . ARG B 1 238 ? 4.891 -28.281 -50 1 96.44 238 ARG B C 1
ATOM 4106 O O . ARG B 1 238 ? 5.617 -28.406 -49 1 96.44 238 ARG B O 1
ATOM 4113 N N . ARG B 1 239 ? 4.309 -29.344 -50.625 1 95.62 239 ARG B N 1
ATOM 4114 C CA . ARG B 1 239 ? 4.438 -30.703 -50.094 1 95.62 239 ARG B CA 1
ATOM 4115 C C . ARG B 1 239 ? 5.902 -31.125 -50 1 95.62 239 ARG B C 1
ATOM 4117 O O . ARG B 1 239 ? 6.27 -31.906 -49.125 1 95.62 239 ARG B O 1
ATOM 4124 N N . SER B 1 240 ? 6.68 -30.578 -50.844 1 95.25 240 SER B N 1
ATOM 4125 C CA . SER B 1 240 ? 8.102 -30.906 -50.844 1 95.25 240 SER B CA 1
ATOM 4126 C C . SER B 1 240 ? 8.805 -30.328 -49.625 1 95.25 240 SER B C 1
ATOM 4128 O O . SER B 1 240 ? 9.859 -30.828 -49.219 1 95.25 240 SER B O 1
ATOM 4130 N N . GLY B 1 241 ? 8.273 -29.297 -49.031 1 95.5 241 GLY B N 1
ATOM 4131 C CA . GLY B 1 241 ? 8.883 -28.656 -47.875 1 95.5 241 GLY B CA 1
ATOM 4132 C C . GLY B 1 241 ? 8.289 -29.125 -46.531 1 95.5 241 GLY B C 1
ATOM 4133 O O . GLY B 1 241 ? 8.727 -28.688 -45.469 1 95.5 241 GLY B O 1
ATOM 4134 N N . LEU B 1 242 ? 7.332 -29.984 -46.625 1 95.69 242 LEU B N 1
ATOM 4135 C CA . LEU B 1 242 ? 6.559 -30.406 -45.469 1 95.69 242 LEU B CA 1
ATOM 4136 C C . LEU B 1 242 ? 7.457 -31.047 -44.406 1 95.69 242 LEU B C 1
ATOM 4138 O O . LEU B 1 242 ? 7.305 -30.797 -43.219 1 95.69 242 LEU B O 1
ATOM 4142 N N . GLU B 1 243 ? 8.328 -31.859 -44.812 1 95.56 243 GLU B N 1
ATOM 4143 C CA . GLU B 1 243 ? 9.195 -32.562 -43.875 1 95.56 243 GLU B CA 1
ATOM 4144 C C . GLU B 1 243 ? 10.039 -31.609 -43.062 1 95.56 243 GLU B C 1
ATOM 4146 O O . GLU B 1 243 ? 10.117 -31.719 -41.844 1 95.56 243 GLU B O 1
ATOM 4151 N N . VAL B 1 244 ? 10.617 -30.641 -43.688 1 97.06 244 VAL B N 1
ATOM 4152 C CA . VAL B 1 244 ? 11.484 -29.672 -43.031 1 97.06 244 VAL B CA 1
ATOM 4153 C C . VAL B 1 244 ? 10.648 -28.797 -42.094 1 97.06 244 VAL B C 1
ATOM 4155 O O . VAL B 1 244 ? 11.031 -28.562 -40.938 1 97.06 244 VAL B O 1
ATOM 4158 N N . THR B 1 245 ? 9.523 -28.312 -42.594 1 97.44 245 THR B N 1
ATOM 4159 C CA . THR B 1 245 ? 8.734 -27.344 -41.844 1 97.44 245 THR B CA 1
ATOM 4160 C C . THR B 1 245 ? 8.062 -28.016 -40.625 1 97.44 245 THR B C 1
ATOM 4162 O O . THR B 1 245 ? 7.891 -27.391 -39.594 1 97.44 245 THR B O 1
ATOM 4165 N N . THR B 1 246 ? 7.719 -29.266 -40.719 1 96.62 246 THR B N 1
ATOM 4166 C CA . THR B 1 246 ? 7.082 -29.953 -39.625 1 96.62 246 THR B CA 1
ATOM 4167 C C . THR B 1 246 ? 8.102 -30.312 -38.531 1 96.62 246 THR B C 1
ATOM 4169 O O . THR B 1 246 ? 7.746 -30.516 -37.375 1 96.62 246 THR B O 1
ATOM 4172 N N . ARG B 1 247 ? 9.375 -30.375 -38.906 1 96.25 247 ARG B N 1
ATOM 4173 C CA . ARG B 1 247 ? 10.438 -30.531 -37.906 1 96.25 247 ARG B CA 1
ATOM 4174 C C . ARG B 1 247 ? 10.602 -29.25 -37.094 1 96.25 247 ARG B C 1
ATOM 4176 O O . ARG B 1 247 ? 10.914 -29.312 -35.875 1 96.25 247 ARG B O 1
ATOM 4183 N N . ILE B 1 248 ? 10.367 -28.156 -37.719 1 96.88 248 ILE B N 1
ATOM 4184 C CA . ILE B 1 248 ? 10.438 -26.859 -37.062 1 96.88 248 ILE B CA 1
ATOM 4185 C C . ILE B 1 248 ? 9.234 -26.688 -36.125 1 96.88 248 ILE B C 1
ATOM 4187 O O . ILE B 1 248 ? 9.352 -26.094 -35.062 1 96.88 248 ILE B O 1
ATOM 4191 N N . THR B 1 249 ? 8.109 -27.234 -36.562 1 97.31 249 THR B N 1
ATOM 4192 C CA . THR B 1 249 ? 6.875 -27.125 -35.781 1 97.31 249 THR B CA 1
ATOM 4193 C C . THR B 1 249 ? 6.277 -28.5 -35.531 1 97.31 249 THR B C 1
ATOM 4195 O O . THR B 1 249 ? 5.199 -28.828 -36.031 1 97.31 249 THR B O 1
ATOM 4198 N N . PRO B 1 250 ? 6.895 -29.297 -34.719 1 93.19 250 PRO B N 1
ATOM 4199 C CA . PRO B 1 250 ? 6.434 -30.672 -34.469 1 93.19 250 PRO B CA 1
ATOM 4200 C C . PRO B 1 250 ? 5.094 -30.734 -33.75 1 93.19 250 PRO B C 1
ATOM 4202 O O . PRO B 1 250 ? 4.449 -31.781 -33.719 1 93.19 250 PRO B O 1
ATOM 4205 N N . GLY B 1 251 ? 4.711 -29.578 -33.219 1 88.75 251 GLY B N 1
ATOM 4206 C CA . GLY B 1 251 ? 3.488 -29.578 -32.438 1 88.75 251 GLY B CA 1
ATOM 4207 C C . GLY B 1 251 ? 3.619 -30.328 -31.109 1 88.75 251 GLY B C 1
ATOM 4208 O O . GLY B 1 251 ? 4.719 -30.719 -30.734 1 88.75 251 GLY B O 1
ATOM 4209 N N . ARG B 1 252 ? 2.557 -30.422 -30.312 1 82.12 252 ARG B N 1
ATOM 4210 C CA . ARG B 1 252 ? 2.561 -31.141 -29.047 1 82.12 252 ARG B CA 1
ATOM 4211 C C . ARG B 1 252 ? 2.479 -32.656 -29.281 1 82.12 252 ARG B C 1
ATOM 4213 O O . ARG B 1 252 ? 3.305 -33.406 -28.766 1 82.12 252 ARG B O 1
ATOM 4220 N N . ARG B 1 253 ? 1.536 -33.094 -30 1 83.06 253 ARG B N 1
ATOM 4221 C CA . ARG B 1 253 ? 1.416 -34.469 -30.422 1 83.06 253 ARG B CA 1
ATOM 4222 C C . ARG B 1 253 ? 1.853 -34.656 -31.875 1 83.06 253 ARG B C 1
ATOM 4224 O O . ARG B 1 253 ? 2.662 -35.531 -32.188 1 83.06 253 ARG B O 1
ATOM 4231 N N . ALA B 1 254 ? 1.312 -33.875 -32.688 1 88.81 254 ALA B N 1
ATOM 4232 C CA . ALA B 1 254 ? 1.62 -33.781 -34.125 1 88.81 254 ALA B CA 1
ATOM 4233 C C . ALA B 1 254 ? 1.038 -32.531 -34.75 1 88.81 254 ALA B C 1
ATOM 4235 O O . ALA B 1 254 ? 0.055 -31.984 -34.25 1 88.81 254 ALA B O 1
ATOM 4236 N N . PRO B 1 255 ? 1.744 -32 -35.75 1 93.88 255 PRO B N 1
ATOM 4237 C CA . PRO B 1 255 ? 1.118 -30.891 -36.438 1 93.88 255 PRO B CA 1
ATOM 4238 C C . PRO B 1 255 ? -0.112 -31.312 -37.25 1 93.88 255 PRO B C 1
ATOM 4240 O O . PRO B 1 255 ? -0.233 -32.469 -37.625 1 93.88 255 PRO B O 1
ATOM 4243 N N . THR B 1 256 ? -1.062 -30.422 -37.406 1 93.44 256 THR B N 1
ATOM 4244 C CA . THR B 1 256 ? -2.199 -30.641 -38.312 1 93.44 256 THR B CA 1
ATOM 4245 C C . THR B 1 256 ? -1.868 -30.234 -39.719 1 93.44 256 THR B C 1
ATOM 4247 O O . THR B 1 256 ? -1.474 -29.094 -39.969 1 93.44 256 THR B O 1
ATOM 4250 N N . ILE B 1 257 ? -2.021 -31.172 -40.656 1 95 257 ILE B N 1
ATOM 4251 C CA . ILE B 1 257 ? -1.718 -30.906 -42.062 1 95 257 ILE B CA 1
ATOM 4252 C C . ILE B 1 257 ? -2.984 -31.062 -42.906 1 95 257 ILE B C 1
ATOM 4254 O O . ILE B 1 257 ? -3.664 -32.094 -42.844 1 95 257 ILE B O 1
ATOM 4258 N N . SER B 1 258 ? -3.268 -30.016 -43.625 1 94.75 258 SER B N 1
ATOM 4259 C CA . SER B 1 258 ? -4.43 -30.031 -44.5 1 94.75 258 SER B CA 1
ATOM 4260 C C . SER B 1 258 ? -4.043 -29.688 -45.938 1 94.75 258 SER B C 1
ATOM 4262 O O . SER B 1 258 ? -3.275 -28.75 -46.188 1 94.75 258 SER B O 1
ATOM 4264 N N . ALA B 1 259 ? -4.621 -30.469 -46.906 1 91.81 259 ALA B N 1
ATOM 4265 C CA . ALA B 1 259 ? -4.363 -30.172 -48.312 1 91.81 259 ALA B CA 1
ATOM 4266 C C . ALA B 1 259 ? -5.105 -28.922 -48.75 1 91.81 259 ALA B C 1
ATOM 4268 O O . ALA B 1 259 ? -6.254 -28.688 -48.344 1 91.81 259 ALA B O 1
ATOM 4269 N N . LEU B 1 260 ? -4.414 -28.172 -49.531 1 91.5 260 LEU B N 1
ATOM 4270 C CA . LEU B 1 260 ? -5.062 -27 -50.125 1 91.5 260 LEU B CA 1
ATOM 4271 C C . LEU B 1 260 ? -5.609 -27.328 -51.5 1 91.5 260 LEU B C 1
ATOM 4273 O O . LEU B 1 260 ? -5.344 -28.406 -52.062 1 91.5 260 LEU B O 1
ATOM 4277 N N . GLU B 1 261 ? -6.461 -26.422 -52 1 89.12 261 GLU B N 1
ATOM 4278 C CA . GLU B 1 261 ? -7.027 -26.594 -53.344 1 89.12 261 GLU B CA 1
ATOM 4279 C C . GLU B 1 261 ? -5.938 -26.578 -54.406 1 89.12 261 GLU B C 1
ATOM 4281 O O . GLU B 1 261 ? -6.031 -27.297 -55.406 1 89.12 261 GLU B O 1
ATOM 4286 N N . GLU B 1 262 ? -4.988 -25.688 -54.219 1 87.94 262 GLU B N 1
ATOM 4287 C CA . GLU B 1 262 ? -3.84 -25.672 -55.094 1 87.94 262 GLU B CA 1
ATOM 4288 C C . GLU B 1 262 ? -3.021 -26.953 -54.969 1 87.94 262 GLU B C 1
ATOM 4290 O O . GLU B 1 262 ? -2.557 -27.281 -53.875 1 87.94 262 GLU B O 1
ATOM 4295 N N . PRO B 1 263 ? -2.846 -27.578 -56.062 1 85.38 263 PRO B N 1
ATOM 4296 C CA . PRO B 1 263 ? -2.117 -28.844 -56 1 85.38 263 PRO B CA 1
ATOM 4297 C C . PRO B 1 263 ? -0.713 -28.688 -55.438 1 85.38 263 PRO B C 1
ATOM 4299 O O . PRO B 1 263 ? -0.052 -27.672 -55.656 1 85.38 263 PRO B O 1
ATOM 4302 N N . ASP B 1 264 ? -0.251 -29.422 -54.531 1 92.5 264 ASP B N 1
ATOM 4303 C CA . ASP B 1 264 ? 1.095 -29.594 -53.969 1 92.5 264 ASP B CA 1
ATOM 4304 C C . ASP B 1 264 ? 1.318 -28.703 -52.75 1 92.5 264 ASP B C 1
ATOM 4306 O O . ASP B 1 264 ? 2.447 -28.562 -52.281 1 92.5 264 ASP B O 1
ATOM 4310 N N . TRP B 1 265 ? 0.237 -27.891 -52.469 1 95.19 265 TRP B N 1
ATOM 4311 C CA . TRP B 1 265 ? 0.376 -27.062 -51.281 1 95.19 265 TRP B CA 1
ATOM 4312 C C . TRP B 1 265 ? -0.424 -27.625 -50.125 1 95.19 265 TRP B C 1
ATOM 4314 O O . TRP B 1 265 ? -1.489 -28.219 -50.312 1 95.19 265 TRP B O 1
ATOM 4324 N N . CYS B 1 266 ? 0.141 -27.438 -48.906 1 96.69 266 CYS B N 1
ATOM 4325 C CA . CYS B 1 266 ? -0.511 -27.859 -47.656 1 96.69 266 CYS B CA 1
ATOM 4326 C C . CYS B 1 266 ? -0.56 -26.719 -46.656 1 96.69 266 CYS B C 1
ATOM 4328 O O . CYS B 1 266 ? 0.296 -25.828 -46.688 1 96.69 266 CYS B O 1
ATOM 4330 N N . ALA B 1 267 ? -1.653 -26.703 -45.906 1 97.19 267 ALA B N 1
ATOM 4331 C CA . ALA B 1 267 ? -1.723 -25.859 -44.719 1 97.19 267 ALA B CA 1
ATOM 4332 C C . ALA B 1 267 ? -1.336 -26.641 -43.469 1 97.19 267 ALA B C 1
ATOM 4334 O O . ALA B 1 267 ? -1.777 -27.781 -43.281 1 97.19 267 ALA B O 1
ATOM 4335 N N . VAL B 1 268 ? -0.438 -26.062 -42.656 1 97.5 268 VAL B N 1
ATOM 4336 C CA . VAL B 1 268 ? 0.022 -26.703 -41.438 1 97.5 268 VAL B CA 1
ATOM 4337 C C . VAL B 1 268 ? -0.335 -25.828 -40.25 1 97.5 268 VAL B C 1
ATOM 4339 O O . VAL B 1 268 ? -0.246 -24.594 -40.312 1 97.5 268 VAL B O 1
ATOM 4342 N N . SER B 1 269 ? -0.845 -26.453 -39.188 1 97.06 269 SER B N 1
ATOM 4343 C CA . SER B 1 269 ? -1.131 -25.812 -37.906 1 97.06 269 SER B CA 1
ATOM 4344 C C . SER B 1 269 ? -0.45 -26.547 -36.75 1 97.06 269 SER B C 1
ATOM 4346 O O . SER B 1 269 ? -0.581 -27.766 -36.625 1 97.06 269 SER B O 1
ATOM 4348 N N . ALA B 1 270 ? 0.295 -25.781 -36 1 95.75 270 ALA B N 1
ATOM 4349 C CA . ALA B 1 270 ? 1.014 -26.422 -34.906 1 95.75 270 ALA B CA 1
ATOM 4350 C C . ALA B 1 270 ? 1.137 -25.484 -33.688 1 95.75 270 ALA B C 1
ATOM 4352 O O . ALA B 1 270 ? 1.301 -24.281 -33.875 1 95.75 270 ALA B O 1
ATOM 4353 N N . MET B 1 271 ? 1.123 -26.125 -32.5 1 92.69 271 MET B N 1
ATOM 4354 C CA . MET B 1 271 ? 1.363 -25.391 -31.25 1 92.69 271 MET B CA 1
ATOM 4355 C C . MET B 1 271 ? 2.857 -25.219 -31 1 92.69 271 MET B C 1
ATOM 4357 O O . MET B 1 271 ? 3.631 -26.172 -31.141 1 92.69 271 MET B O 1
ATOM 4361 N N . VAL B 1 272 ? 3.225 -24 -30.703 1 94.06 272 VAL B N 1
ATOM 4362 C CA . VAL B 1 272 ? 4.621 -23.641 -30.453 1 94.06 272 VAL B CA 1
ATOM 4363 C C . VAL B 1 272 ? 4.727 -22.844 -29.156 1 94.06 272 VAL B C 1
ATOM 4365 O O . VAL B 1 272 ? 3.805 -22.109 -28.797 1 94.06 272 VAL B O 1
ATOM 4368 N N . GLU B 1 273 ? 5.812 -23.062 -28.391 1 93.38 273 GLU B N 1
ATOM 4369 C CA . GLU B 1 273 ? 6.039 -22.234 -27.219 1 93.38 273 GLU B CA 1
ATOM 4370 C C . GLU B 1 273 ? 6.109 -20.75 -27.578 1 93.38 273 GLU B C 1
ATOM 4372 O O . GLU B 1 273 ? 6.812 -20.375 -28.531 1 93.38 273 GLU B O 1
ATOM 4377 N N . LYS B 1 274 ? 5.418 -20 -26.828 1 92.44 274 LYS B N 1
ATOM 4378 C CA . LYS B 1 274 ? 5.316 -18.562 -27.109 1 92.44 274 LYS B CA 1
ATOM 4379 C C . LYS B 1 274 ? 6.695 -17.906 -27.125 1 92.44 274 LYS B C 1
ATOM 4381 O O . LYS B 1 274 ? 6.984 -17.094 -27.984 1 92.44 274 LYS B O 1
ATOM 4386 N N . LYS B 1 275 ? 7.574 -18.281 -26.266 1 91 275 LYS B N 1
ATOM 4387 C CA . LYS B 1 275 ? 8.898 -17.672 -26.141 1 91 275 LYS B CA 1
ATOM 4388 C C . LYS B 1 275 ? 9.758 -17.984 -27.359 1 91 275 LYS B C 1
ATOM 4390 O O . LYS B 1 275 ? 10.75 -17.297 -27.609 1 91 275 LYS B O 1
ATOM 4395 N N . LYS B 1 276 ? 9.367 -18.922 -28.188 1 94.56 276 LYS B N 1
ATOM 4396 C CA . LYS B 1 276 ? 10.141 -19.344 -29.359 1 94.56 276 LYS B CA 1
ATOM 4397 C C . LYS B 1 276 ? 9.453 -18.938 -30.656 1 94.56 276 LYS B C 1
ATOM 4399 O O . LYS B 1 276 ? 9.961 -19.203 -31.75 1 94.56 276 LYS B O 1
ATOM 4404 N N . SER B 1 277 ? 8.359 -18.328 -30.531 1 95.12 277 SER B N 1
ATOM 4405 C CA . SER B 1 277 ? 7.477 -18.141 -31.688 1 95.12 277 SER B CA 1
ATOM 4406 C C . SER B 1 277 ? 8.172 -17.328 -32.781 1 95.12 277 SER B C 1
ATOM 4408 O O . SER B 1 277 ? 8.078 -17.672 -33.969 1 95.12 277 SER B O 1
ATOM 4410 N N . ALA B 1 278 ? 8.844 -16.25 -32.344 1 95.38 278 ALA B N 1
ATOM 4411 C CA . ALA B 1 278 ? 9.523 -15.398 -33.312 1 95.38 278 ALA B CA 1
ATOM 4412 C C . ALA B 1 278 ? 10.594 -16.172 -34.062 1 95.38 278 ALA B C 1
ATOM 4414 O O . ALA B 1 278 ? 10.688 -16.078 -35.281 1 95.38 278 ALA B O 1
ATOM 4415 N N . GLN B 1 279 ? 11.336 -16.906 -33.344 1 96.88 279 GLN B N 1
ATOM 4416 C CA . GLN B 1 279 ? 12.391 -17.719 -33.938 1 96.88 279 GLN B CA 1
ATOM 4417 C C . GLN B 1 279 ? 11.805 -18.766 -34.875 1 96.88 279 GLN B C 1
ATOM 4419 O O . GLN B 1 279 ? 12.336 -18.984 -35.969 1 96.88 279 GLN B O 1
ATOM 4424 N N . VAL B 1 280 ? 10.805 -19.375 -34.469 1 97.25 280 VAL B N 1
ATOM 4425 C CA . VAL B 1 280 ? 10.141 -20.422 -35.25 1 97.25 280 VAL B CA 1
ATOM 4426 C C . VAL B 1 280 ? 9.617 -19.828 -36.562 1 97.25 280 VAL B C 1
ATOM 4428 O O . VAL B 1 280 ? 9.773 -20.422 -37.625 1 97.25 280 VAL B O 1
ATOM 4431 N N . MET B 1 281 ? 9.023 -18.656 -36.469 1 96.94 281 MET B N 1
ATOM 4432 C CA . MET B 1 281 ? 8.508 -18 -37.656 1 96.94 281 MET B CA 1
ATOM 4433 C C . MET B 1 281 ? 9.633 -17.719 -38.656 1 96.94 281 MET B C 1
ATOM 4435 O O . MET B 1 281 ? 9.477 -17.938 -39.875 1 96.94 281 MET B O 1
ATOM 4439 N N . ASP B 1 282 ? 10.742 -17.266 -38.156 1 97.25 282 ASP B N 1
ATOM 4440 C CA . ASP B 1 282 ? 11.891 -16.984 -39 1 97.25 282 ASP B CA 1
ATOM 4441 C C . ASP B 1 282 ? 12.383 -18.25 -39.688 1 97.25 282 ASP B C 1
ATOM 4443 O O . ASP B 1 282 ? 12.688 -18.234 -40.875 1 97.25 282 ASP B O 1
ATOM 4447 N N . GLU B 1 283 ? 12.438 -19.266 -38.969 1 97.88 283 GLU B N 1
ATOM 4448 C CA . GLU B 1 283 ? 12.891 -20.547 -39.5 1 97.88 283 GLU B CA 1
ATOM 4449 C C . GLU B 1 283 ? 11.93 -21.062 -40.594 1 97.88 283 GLU B C 1
ATOM 4451 O O . GLU B 1 283 ? 12.359 -21.641 -41.594 1 97.88 283 GLU B O 1
ATOM 4456 N N . LEU B 1 284 ? 10.711 -20.859 -40.375 1 97.75 284 LEU B N 1
ATOM 4457 C CA . LEU B 1 284 ? 9.703 -21.297 -41.344 1 97.75 284 LEU B CA 1
ATOM 4458 C C . LEU B 1 284 ? 9.828 -20.531 -42.656 1 97.75 284 LEU B C 1
ATOM 4460 O O . LEU B 1 284 ? 9.719 -21.109 -43.719 1 97.75 284 LEU B O 1
ATOM 4464 N N . VAL B 1 285 ? 10.055 -19.234 -42.531 1 97.19 285 VAL B N 1
ATOM 4465 C CA . VAL B 1 285 ? 10.258 -18.422 -43.719 1 97.19 285 VAL B CA 1
ATOM 4466 C C . VAL B 1 285 ? 11.461 -18.938 -44.5 1 97.19 285 VAL B C 1
ATOM 4468 O O . VAL B 1 285 ? 11.398 -19.094 -45.719 1 97.19 285 VAL B O 1
ATOM 4471 N N . LYS B 1 286 ? 12.5 -19.219 -43.844 1 97.44 286 LYS B N 1
ATOM 4472 C CA . LYS B 1 286 ? 13.727 -19.719 -44.469 1 97.44 286 LYS B CA 1
ATOM 4473 C C . LYS B 1 286 ? 13.477 -21.062 -45.125 1 97.44 286 LYS B C 1
ATOM 4475 O O . LYS B 1 286 ? 14.102 -21.375 -46.156 1 97.44 286 LYS B O 1
ATOM 4480 N N . ALA B 1 287 ? 12.594 -21.75 -44.625 1 97.19 287 ALA B N 1
ATOM 4481 C CA . ALA B 1 287 ? 12.32 -23.094 -45.125 1 97.19 287 ALA B CA 1
ATOM 4482 C C . ALA B 1 287 ? 11.312 -23.062 -46.25 1 97.19 287 ALA B C 1
ATOM 4484 O O . ALA B 1 287 ? 10.953 -24.109 -46.812 1 97.19 287 ALA B O 1
ATOM 4485 N N . GLY B 1 288 ? 10.805 -21.922 -46.562 1 96.12 288 GLY B N 1
ATOM 4486 C CA . GLY B 1 288 ? 9.961 -21.766 -47.75 1 96.12 288 GLY B CA 1
ATOM 4487 C C . GLY B 1 288 ? 8.484 -21.719 -47.406 1 96.12 288 GLY B C 1
ATOM 4488 O O . GLY B 1 288 ? 7.641 -21.766 -48.312 1 96.12 288 GLY B O 1
ATOM 4489 N N . ALA B 1 289 ? 8.172 -21.641 -46.094 1 97.38 289 ALA B N 1
ATOM 4490 C CA . ALA B 1 289 ? 6.773 -21.5 -45.719 1 97.38 289 ALA B CA 1
ATOM 4491 C C . ALA B 1 289 ? 6.246 -20.109 -46.062 1 97.38 289 ALA B C 1
ATOM 4493 O O . ALA B 1 289 ? 7.008 -19.141 -46.125 1 97.38 289 ALA B O 1
ATOM 4494 N N . GLU B 1 290 ? 4.969 -20.078 -46.344 1 96.75 290 GLU B N 1
ATOM 4495 C CA . GLU B 1 290 ? 4.32 -18.812 -46.688 1 96.75 290 GLU B CA 1
ATOM 4496 C C . GLU B 1 290 ? 3.072 -18.578 -45.844 1 96.75 290 GLU B C 1
ATOM 4498 O O . GLU B 1 290 ? 2.58 -19.484 -45.188 1 96.75 290 GLU B O 1
ATOM 4503 N N . ASP B 1 291 ? 2.617 -17.328 -45.875 1 96.44 291 ASP B N 1
ATOM 4504 C CA . ASP B 1 291 ? 1.397 -16.953 -45.156 1 96.44 291 ASP B CA 1
ATOM 4505 C C . ASP B 1 291 ? 1.424 -17.422 -43.719 1 96.44 291 ASP B C 1
ATOM 4507 O O . ASP B 1 291 ? 0.492 -18.078 -43.25 1 96.44 291 ASP B O 1
ATOM 4511 N N . ILE B 1 292 ? 2.404 -17.109 -43.031 1 97.62 292 ILE B N 1
ATOM 4512 C CA . ILE B 1 292 ? 2.609 -17.547 -41.656 1 97.62 292 ILE B CA 1
ATOM 4513 C C . ILE B 1 292 ? 1.813 -16.641 -40.719 1 97.62 292 ILE B C 1
ATOM 4515 O O . ILE B 1 292 ? 1.97 -15.422 -40.719 1 97.62 292 ILE B O 1
ATOM 4519 N N . LEU B 1 293 ? 0.953 -17.281 -39.969 1 96.94 293 LEU B N 1
ATOM 4520 C CA . LEU B 1 293 ? 0.109 -16.578 -39 1 96.94 293 LEU B CA 1
ATOM 4521 C C . LEU B 1 293 ? 0.341 -17.125 -37.594 1 96.94 293 LEU B C 1
ATOM 4523 O O . LEU B 1 293 ? 0.558 -18.312 -37.406 1 96.94 293 LEU B O 1
ATOM 4527 N N . VAL B 1 294 ? 0.359 -16.203 -36.656 1 96.12 294 VAL B N 1
ATOM 4528 C CA . VAL B 1 294 ? 0.446 -16.578 -35.25 1 96.12 294 VAL B CA 1
ATOM 4529 C C . VAL B 1 294 ? -0.852 -16.203 -34.531 1 96.12 294 VAL B C 1
ATOM 4531 O O . VAL B 1 294 ? -1.326 -15.078 -34.656 1 96.12 294 VAL B O 1
ATOM 4534 N N . PHE B 1 295 ? -1.406 -17.219 -33.844 1 93.62 295 PHE B N 1
ATOM 4535 C CA . PHE B 1 295 ? -2.629 -17 -33.094 1 93.62 295 PHE B CA 1
ATOM 4536 C C . PHE B 1 295 ? -2.375 -17.203 -31.594 1 93.62 295 PHE B C 1
ATOM 4538 O O . PHE B 1 295 ? -1.834 -18.234 -31.188 1 93.62 295 PHE B O 1
ATOM 4545 N N . ASN B 1 296 ? -2.809 -16.203 -30.812 1 91.06 296 ASN B N 1
ATOM 4546 C CA . ASN B 1 296 ? -2.777 -16.391 -29.359 1 91.06 296 ASN B CA 1
ATOM 4547 C C . ASN B 1 296 ? -3.859 -17.344 -28.891 1 91.06 296 ASN B C 1
ATOM 4549 O O . ASN B 1 296 ? -4.957 -17.375 -29.438 1 91.06 296 ASN B O 1
ATOM 4553 N N . LEU B 1 297 ? -3.402 -18.188 -27.969 1 87.88 297 LEU B N 1
ATOM 4554 C CA . LEU B 1 297 ? -4.367 -19.062 -27.312 1 87.88 297 LEU B CA 1
ATOM 4555 C C . LEU B 1 297 ? -4.918 -18.438 -26.047 1 87.88 297 LEU B C 1
ATOM 4557 O O . LEU B 1 297 ? -4.156 -18.094 -25.141 1 87.88 297 LEU B O 1
ATOM 4561 N N . ASP B 1 298 ? -6.184 -18.297 -25.984 1 84.81 298 ASP B N 1
ATOM 4562 C CA . ASP B 1 298 ? -6.801 -17.703 -24.812 1 84.81 298 ASP B CA 1
ATOM 4563 C C . ASP B 1 298 ? -6.98 -18.75 -23.703 1 84.81 298 ASP B C 1
ATOM 4565 O O . ASP B 1 298 ? -6.926 -18.406 -22.516 1 84.81 298 ASP B O 1
ATOM 4569 N N . ASN B 1 299 ? -7.316 -19.953 -24.172 1 87.12 299 ASN B N 1
ATOM 4570 C CA . ASN B 1 299 ? -7.57 -21.047 -23.234 1 87.12 299 ASN B CA 1
ATOM 4571 C C . ASN B 1 299 ? -7.344 -22.406 -23.891 1 87.12 299 ASN B C 1
ATOM 4573 O O . ASN B 1 299 ? -7.324 -22.516 -25.109 1 87.12 299 ASN B O 1
ATOM 4577 N N . CYS B 1 300 ? -7.004 -23.344 -23.109 1 83.81 300 CYS B N 1
ATOM 4578 C CA . CYS B 1 300 ? -6.906 -24.719 -23.594 1 83.81 300 CYS B CA 1
ATOM 4579 C C . CYS B 1 300 ? -7.293 -25.719 -22.516 1 83.81 300 CYS B C 1
ATOM 4581 O O . CYS B 1 300 ? -7.496 -25.328 -21.359 1 83.81 300 CYS B O 1
ATOM 4583 N N . ARG B 1 301 ? -7.75 -26.781 -22.891 1 78.81 301 ARG B N 1
ATOM 4584 C CA . ARG B 1 301 ? -7.98 -27.875 -21.969 1 78.81 301 ARG B CA 1
ATOM 4585 C C . ARG B 1 301 ? -6.879 -28.922 -22.078 1 78.81 301 ARG B C 1
ATOM 4587 O O . ARG B 1 301 ? -6.582 -29.406 -23.172 1 78.81 301 ARG B O 1
ATOM 4594 N N . VAL B 1 302 ? -6.047 -28.969 -21.016 1 63.69 302 VAL B N 1
ATOM 4595 C CA . VAL B 1 302 ? -4.945 -29.922 -21.016 1 63.69 302 VAL B CA 1
ATOM 4596 C C . VAL B 1 302 ? -5.227 -31.047 -20.016 1 63.69 302 VAL B C 1
ATOM 4598 O O . VAL B 1 302 ? -5.945 -30.844 -19.031 1 63.69 302 VAL B O 1
#

Nearest PDB structures (foldseek):
  4yb6-assembly1_A  TM=9.236E-01  e=2.657E-32  Campylobacter jejuni RM1221
  4yb6-assembly1_B  TM=9.141E-01  e=1.300E-31  Campylobacter jejuni RM1221
  4yb6-assembly1_F  TM=9.166E-01  e=1.591E-30  Campylobacter jejuni RM1221
  4yb7-assembly2_G  TM=8.236E-01  e=3.250E-31  Campylobacter jejuni RM1221
  7dah-assembly1_B-2  TM=8.144E-01  e=1.797E-30  Vibrio cholerae M66-2

Solvent-accessible surface area (backbone atoms only — not comparable to full-atom values): 31492 Å² total; per-residue (Å²): 82,59,50,72,74,50,62,90,35,42,34,36,34,36,32,61,57,68,74,62,22,59,55,47,54,51,47,36,52,49,40,68,54,46,65,69,76,54,85,80,50,51,59,35,54,36,75,81,50,70,35,28,41,34,38,32,47,46,76,49,41,45,58,38,17,34,72,53,68,23,54,30,30,41,34,41,51,58,42,26,55,46,66,66,28,62,86,29,35,38,79,76,40,80,55,85,41,70,61,34,30,34,24,37,31,28,45,65,86,48,87,58,71,42,65,76,66,49,52,40,37,38,33,34,16,69,46,53,56,52,47,49,54,56,49,46,54,50,22,58,75,70,65,41,53,83,86,45,28,56,42,79,42,76,43,92,48,59,56,70,50,33,47,53,59,67,71,20,68,27,31,42,47,79,36,69,88,44,60,54,46,47,61,40,39,32,43,72,58,46,76,78,42,80,34,29,28,27,34,33,26,30,57,64,82,79,58,72,87,43,47,65,60,52,52,52,50,52,52,34,42,50,12,24,48,56,16,63,49,31,25,37,41,33,32,31,33,42,58,88,37,43,68,64,49,40,67,73,37,44,28,88,86,57,49,46,77,41,81,46,89,55,84,60,32,29,39,38,40,23,51,38,51,45,93,44,41,70,61,48,53,53,52,34,48,74,61,61,41,38,80,74,43,80,41,84,39,63,56,43,89,127,82,61,50,73,75,52,61,91,37,42,33,34,34,36,32,62,59,67,76,62,23,60,55,48,54,53,47,37,51,51,40,68,54,45,64,68,77,55,86,80,49,52,60,35,54,36,75,82,50,70,33,29,42,33,37,30,47,44,74,49,42,43,57,38,16,34,73,53,68,24,54,30,31,41,34,40,51,58,43,27,54,46,65,69,27,62,86,30,35,37,78,76,40,81,54,86,40,72,63,35,30,35,24,37,29,28,43,65,86,47,88,57,71,43,64,75,66,48,53,42,38,39,33,34,15,69,46,53,57,53,47,49,53,57,49,47,55,52,23,57,75,71,66,40,53,83,87,46,26,54,42,77,42,76,43,93,47,59,54,70,48,33,47,53,58,67,71,20,68,27,31,43,46,78,37,68,88,44,59,53,46,47,61,42,40,32,43,74,58,46,75,78,42,80,35,29,29,27,34,33,26,30,58,62,82,80,57,71,87,44,47,65,60,51,51,51,52,51,53,34,42,50,12,24,47,56,14,64,50,30,26,36,40,34,31,31,33,42,59,88,36,42,69,64,48,39,67,73,36,44,26,87,88,56,49,46,77,40,80,45,90,56,84,61,33,30,37,38,39,23,52,38,50,47,93,45,42,69,60,48,50,52,53,32,47,75,61,59,41,37,80,74,43,79,41,85,39,63,56,44,89,126

Radius of gyration: 31.04 Å; Cα contacts (8 Å, |Δi|>4): 1301; chains: 2; bounding box: 62×95×90 Å